Protein AF-A0A5E3XNL2-F1 (afdb_monomer)

Secondary structure (DSSP, 8-state):
----SEEE---SSS-------TT-B-TT--EEEES----TT--EE-TT--EEEESSSS--EE-TT--EEEEEE-S-HHHHTTTGGGHHHHHHT-TT--EEEEEEE-SS---TTSTTHHHHHHHHHHHHHHHHHHHHTTPPPEE-TT--EEEEEEE-TT-TT--HHHHHHHHHHHTEE-S-EEEEEEEEES-----HHHHHHHHHHHT-TTEEEEEEEEEETTEEEEEEEE-TTSPPEEEEEE-TT-HHHHHHHHHTTTTGGGTT--EEEEEE------------S--S---B-TT--EEEEES-HHHHHHHHHH-B-TT--EEEEEESS--HHHHHHHHHHHHT-SS-EEEEEEEEE-S---HHHHHHHHHHTTTTSSEEEEEEEEEPTT--S---EEEETT--S-------------------------------------------------------

Mean predicted aligned error: 15.34 Å

Foldseek 3Di:
DDQALEDADPDDDDDQPPPAQFLDEDANHAEYAHADADDPPTAREYANHQYYHYADPDHRYQHANHAYYHYAHEQPLLNCLLRLLCVQVSVLSHQQHAEYHYHYAHPDQQECPDPPSVVSLVSSLVSLVVLVVVVVVPDDARENANHAYYEQHHAREEHVVWCSSVSSVLSVLSNYDHQAHAEYYAEAEYDDDDPVSSLVSVVVPLQDPRYQWDWHWYDYPFKIKIWIRHGNVDAGEIEIEGDADDLPCSLVVVLSCLDPSQQRGAEYEYHYPHDPDPPPDDPDDDDQDGGERARHQEYEYQEFLLSVLVCLSNYHYPNHQEYEYAYQEHDLVSLLSNLVSLLVDPAAHQEYEYHHEYQDPDPVVVVVSCVVSVVQNRYQKYWYQYDHPPDPDGDTDIDGVPDDDDPPPVDPDDDDDDDDDDDDDDDDDDDDDDDDDDDDDDDDDDDDDDDDDDDDDDDD

pLDDT: mean 70.95, std 20.28, range [26.72, 96.75]

Sequence (460 aa):
MHRARLISSPDGLHRHGNFRLTGHLLPLLEELDIDVCNDDGNPLLAPSLWRLSIRTIPWNITAPHLRLLKVALNDRVECFNPYFAQIPKLLSAIPLLESFSFKLTAQYGLYEGEEGFSSAVHGARRSIQGVLTALDQGKPAVDMRHLKVMTIEANTRGSSQGQFAALLTTMLWRCLDASHLGDIRIVLSEQFHPLSELLDTMQKHVSSPRVDVLTITYQWPSLEFTLTNSNPDEASHCTFRLPSCDRTSFLDGIVYFSRDASRQLKTLRLVSLSTPGPDLGGQIGFRPRSGAYPSIESIEVYGPASLLTRVLWMYTFPQLQTIALHAPQHDHHELAGLAGELRGRPAKLKQFTLRGHTAYIDETKFAREIWALRLVDPAEVVIDEREGPETGSSHSRVFKAGGSHVSSTTRTQKPGAAGRAAAPVSAAARRRTDSIVGEVSARGARRSTESSTNGRSTWR

Structure (mmCIF, N/CA/C/O backbone):
data_AF-A0A5E3XNL2-F1
#
_entry.id   AF-A0A5E3XNL2-F1
#
loop_
_atom_site.group_PDB
_atom_site.id
_atom_site.type_symbol
_atom_site.label_atom_id
_atom_site.label_alt_id
_atom_site.label_comp_id
_atom_site.label_asym_id
_atom_site.label_entity_id
_atom_site.label_seq_id
_atom_site.pdbx_PDB_ins_code
_atom_site.Cartn_x
_atom_site.Cartn_y
_atom_site.Cartn_z
_atom_site.occupancy
_atom_site.B_iso_or_equiv
_atom_site.auth_seq_id
_atom_site.auth_comp_id
_atom_site.auth_asym_id
_atom_site.auth_atom_id
_atom_site.pdbx_PDB_model_num
ATOM 1 N N . MET A 1 1 ? 9.129 -13.815 -43.971 1.00 42.31 1 MET A N 1
ATOM 2 C CA . MET A 1 1 ? 8.235 -12.916 -43.201 1.00 42.31 1 MET A CA 1
ATOM 3 C C . MET A 1 1 ? 7.704 -13.667 -41.991 1.00 42.31 1 MET A C 1
ATOM 5 O O . MET A 1 1 ? 6.962 -14.624 -42.180 1.00 42.31 1 MET A O 1
ATOM 9 N N . HIS A 1 2 ? 8.075 -13.270 -40.773 1.00 42.50 2 HIS A N 1
ATOM 10 C CA . HIS A 1 2 ? 7.515 -13.871 -39.559 1.00 42.50 2 HIS A CA 1
ATOM 11 C C . HIS A 1 2 ? 6.141 -13.254 -39.262 1.00 42.50 2 HIS A C 1
ATOM 13 O O . HIS A 1 2 ? 6.031 -12.050 -39.061 1.00 42.50 2 HIS A O 1
ATOM 19 N N . ARG A 1 3 ? 5.089 -14.083 -39.256 1.00 53.78 3 ARG A N 1
ATOM 20 C CA . ARG A 1 3 ? 3.692 -13.696 -38.958 1.00 53.78 3 ARG A CA 1
ATOM 21 C C . ARG A 1 3 ? 3.357 -13.783 -37.455 1.00 53.78 3 ARG A C 1
ATOM 23 O O . ARG A 1 3 ? 2.217 -14.058 -37.094 1.00 53.78 3 ARG A O 1
ATOM 30 N N . ALA A 1 4 ? 4.349 -13.637 -36.581 1.00 62.81 4 ALA A N 1
ATOM 31 C CA . ALA A 1 4 ? 4.157 -13.798 -35.143 1.00 62.81 4 ALA A CA 1
ATOM 32 C C . ALA A 1 4 ? 3.440 -12.569 -34.560 1.00 62.81 4 ALA A C 1
ATOM 34 O O . ALA A 1 4 ? 4.049 -11.512 -34.422 1.00 62.81 4 ALA A O 1
ATOM 35 N N . ARG A 1 5 ? 2.149 -12.720 -34.232 1.00 73.50 5 ARG A N 1
ATOM 36 C CA . ARG A 1 5 ? 1.383 -11.731 -33.447 1.00 73.50 5 ARG A CA 1
ATOM 37 C C . ARG A 1 5 ? 1.745 -11.760 -31.965 1.00 73.50 5 ARG A C 1
ATOM 39 O O . ARG A 1 5 ? 1.728 -10.726 -31.313 1.00 73.50 5 ARG A O 1
ATOM 46 N N . LEU A 1 6 ? 2.108 -12.940 -31.474 1.00 81.81 6 LEU A N 1
ATOM 47 C CA . LEU A 1 6 ? 2.608 -13.189 -30.131 1.00 81.81 6 LEU A CA 1
ATOM 48 C C . LEU A 1 6 ? 4.018 -13.772 -30.240 1.00 81.81 6 LEU A C 1
ATOM 50 O O . LEU A 1 6 ? 4.234 -14.733 -30.984 1.00 81.81 6 LEU A O 1
ATOM 54 N N . ILE A 1 7 ? 4.956 -13.218 -29.477 1.00 77.19 7 ILE A N 1
ATOM 55 C CA . ILE A 1 7 ? 6.240 -13.850 -29.166 1.00 77.19 7 ILE A CA 1
ATOM 56 C C . ILE A 1 7 ? 6.340 -13.915 -27.644 1.00 77.19 7 ILE A C 1
ATOM 58 O O . ILE A 1 7 ? 6.320 -12.879 -26.986 1.00 77.19 7 ILE A O 1
ATOM 62 N N . SER A 1 8 ? 6.454 -15.118 -27.088 1.00 74.50 8 SER A N 1
ATOM 63 C CA . SER A 1 8 ? 6.615 -15.337 -25.651 1.00 74.50 8 SER A CA 1
ATOM 64 C C . SER A 1 8 ? 7.796 -16.260 -25.367 1.00 74.50 8 SER A C 1
ATOM 66 O O . SER A 1 8 ? 7.967 -17.296 -26.013 1.00 74.50 8 SER A O 1
ATOM 68 N N . SER A 1 9 ? 8.612 -15.892 -24.379 1.00 62.25 9 SER A N 1
ATOM 69 C CA . SER A 1 9 ? 9.609 -16.792 -23.798 1.00 62.25 9 SER A CA 1
ATOM 70 C C . SER A 1 9 ? 8.895 -17.882 -22.977 1.00 62.25 9 SER A C 1
ATOM 72 O O . SER A 1 9 ? 8.154 -17.535 -22.053 1.00 62.25 9 SER A O 1
ATOM 74 N N . PRO A 1 10 ? 9.050 -19.183 -23.292 1.00 50.28 10 PRO A N 1
ATOM 75 C CA . PRO A 1 10 ? 8.371 -20.247 -22.559 1.00 50.28 10 PRO A CA 1
ATOM 76 C C . PRO A 1 10 ? 8.947 -20.409 -21.144 1.00 50.28 10 PRO A C 1
ATOM 78 O O . PRO A 1 10 ? 10.151 -20.578 -20.972 1.00 50.28 10 PRO A O 1
ATOM 81 N N . ASP A 1 11 ? 8.053 -20.362 -20.155 1.00 47.06 11 ASP A N 1
ATOM 82 C CA . ASP A 1 11 ? 8.224 -20.635 -18.722 1.00 47.06 11 ASP A CA 1
ATOM 83 C C . ASP A 1 11 ? 9.646 -20.625 -18.130 1.00 47.06 11 ASP A C 1
ATOM 85 O O . ASP A 1 11 ? 10.314 -21.647 -17.980 1.00 47.06 11 ASP A O 1
ATOM 89 N N . GLY A 1 12 ? 9.997 -19.469 -17.567 1.00 46.94 12 GLY A N 1
ATOM 90 C CA . GLY A 1 12 ? 10.107 -19.354 -16.105 1.00 46.94 12 GLY A CA 1
ATOM 91 C C . GLY A 1 12 ? 11.386 -19.859 -15.429 1.00 46.94 12 GLY A C 1
ATOM 92 O O . GLY A 1 12 ? 11.888 -19.158 -14.554 1.00 46.94 12 GLY A O 1
ATOM 93 N N . LEU A 1 13 ? 11.923 -21.024 -15.804 1.00 43.25 13 LEU A N 1
ATOM 94 C CA . LEU A 1 13 ? 13.151 -21.596 -15.244 1.00 43.25 13 LEU A CA 1
ATOM 95 C C . LEU A 1 13 ? 13.945 -22.411 -16.293 1.00 43.25 13 LEU A C 1
ATOM 97 O O . LEU A 1 13 ? 13.464 -23.383 -16.865 1.00 43.25 13 LEU A O 1
ATOM 101 N N . HIS A 1 14 ? 15.227 -22.061 -16.448 1.00 39.94 14 HIS A N 1
ATOM 102 C CA . HIS A 1 14 ? 16.307 -22.864 -17.058 1.00 39.94 14 HIS A CA 1
ATOM 103 C C . HIS A 1 14 ? 16.423 -23.015 -18.591 1.00 39.94 14 HIS A C 1
ATOM 105 O O . HIS A 1 14 ? 17.324 -23.735 -19.028 1.00 39.94 14 HIS A O 1
ATOM 111 N N . ARG A 1 15 ? 15.654 -22.315 -19.439 1.00 40.44 15 ARG A N 1
ATOM 112 C CA . ARG A 1 15 ? 15.972 -22.230 -20.888 1.00 40.44 15 ARG A CA 1
ATOM 113 C C . ARG A 1 15 ? 15.892 -20.807 -21.441 1.00 40.44 15 ARG A C 1
ATOM 115 O O . ARG A 1 15 ? 14.877 -20.396 -21.986 1.00 40.44 15 ARG A O 1
ATOM 122 N N . HIS A 1 16 ? 17.012 -20.086 -21.357 1.00 43.88 16 HIS A N 1
ATOM 123 C CA . HIS A 1 16 ? 17.188 -18.771 -21.981 1.00 43.88 16 HIS A CA 1
ATOM 124 C C . HIS A 1 16 ? 17.177 -18.871 -23.513 1.00 43.88 16 HIS A C 1
ATOM 126 O O . HIS A 1 16 ? 18.214 -19.040 -24.160 1.00 43.88 16 HIS A O 1
ATOM 132 N N . GLY A 1 17 ? 15.988 -18.756 -24.103 1.00 46.28 17 GLY A N 1
ATOM 133 C CA . GLY A 1 17 ? 15.828 -18.498 -25.528 1.00 46.28 17 GLY A CA 1
ATOM 134 C C . GLY A 1 17 ? 16.269 -17.072 -25.846 1.00 46.28 17 GLY A C 1
ATOM 135 O O . GLY A 1 17 ? 15.460 -16.151 -25.787 1.00 46.28 17 GLY A O 1
ATOM 136 N N . ASN A 1 18 ? 17.546 -16.885 -26.194 1.00 53.12 18 ASN A N 1
ATOM 137 C CA . ASN A 1 18 ? 18.093 -15.598 -26.638 1.00 53.12 18 ASN A CA 1
ATOM 138 C C . ASN A 1 18 ? 17.557 -15.217 -28.033 1.00 53.12 18 ASN A C 1
ATOM 140 O O . ASN A 1 18 ? 18.288 -15.231 -29.025 1.00 53.12 18 ASN A O 1
ATOM 144 N N . PHE A 1 19 ? 16.272 -14.868 -28.115 1.00 62.97 19 PHE A N 1
ATOM 145 C CA . PHE A 1 19 ? 15.659 -14.292 -29.306 1.00 62.97 19 PHE A CA 1
ATOM 146 C C . PHE A 1 19 ? 16.218 -12.884 -29.538 1.00 62.97 19 PHE A C 1
ATOM 148 O O . PHE A 1 19 ? 15.741 -11.905 -28.969 1.00 62.97 19 PHE A O 1
ATOM 155 N N . ARG A 1 20 ? 17.241 -12.768 -30.390 1.00 71.69 20 ARG A N 1
ATOM 156 C CA . ARG A 1 20 ? 17.723 -11.467 -30.870 1.00 71.69 20 ARG A CA 1
ATOM 157 C C . ARG A 1 20 ? 16.687 -10.875 -31.827 1.00 71.69 20 ARG A C 1
ATOM 159 O O . ARG A 1 20 ? 16.649 -11.237 -32.995 1.00 71.69 20 ARG A O 1
ATOM 166 N N . LEU A 1 21 ? 15.828 -10.002 -31.301 1.00 79.50 21 LEU A N 1
ATOM 167 C CA . LEU A 1 21 ? 14.826 -9.248 -32.071 1.00 79.50 21 LEU A CA 1
ATOM 168 C C . LEU A 1 21 ? 15.289 -7.822 -32.428 1.00 79.50 21 LEU A C 1
ATOM 170 O O . LEU A 1 21 ? 14.556 -7.080 -33.078 1.00 79.50 21 LEU A O 1
ATOM 174 N N . THR A 1 22 ? 16.489 -7.426 -32.006 1.00 79.44 22 THR A N 1
ATOM 175 C CA . THR A 1 22 ? 17.048 -6.092 -32.244 1.00 79.44 22 THR A CA 1
ATOM 176 C C . THR A 1 22 ? 17.330 -5.866 -33.731 1.00 79.44 22 THR A C 1
ATOM 178 O O . THR A 1 22 ? 17.664 -6.796 -34.464 1.00 79.44 22 THR A O 1
ATOM 181 N N . GLY A 1 23 ? 17.100 -4.641 -34.207 1.00 83.44 23 GLY A N 1
ATOM 182 C CA . GLY A 1 23 ? 17.206 -4.270 -35.624 1.00 83.44 23 GLY A CA 1
ATOM 183 C C . GLY A 1 23 ? 16.108 -4.827 -36.544 1.00 83.44 23 GLY A C 1
ATOM 184 O O . GLY A 1 23 ? 16.107 -4.525 -37.737 1.00 83.44 23 GLY A O 1
ATOM 185 N N . HIS A 1 24 ? 15.157 -5.620 -36.036 1.00 86.25 24 HIS A N 1
ATOM 186 C CA . HIS A 1 24 ? 14.048 -6.136 -36.839 1.00 86.25 24 HIS A CA 1
ATOM 187 C C . HIS A 1 24 ? 12.834 -5.193 -36.850 1.00 86.25 24 HIS A C 1
ATOM 189 O O . HIS A 1 24 ? 12.508 -4.539 -35.861 1.00 86.25 24 HIS A O 1
ATOM 195 N N . LEU A 1 25 ? 12.113 -5.185 -37.977 1.00 90.06 25 LEU A N 1
ATOM 196 C CA . LEU A 1 25 ? 10.776 -4.603 -38.106 1.00 90.06 25 LEU A CA 1
ATOM 197 C C . LEU A 1 25 ? 9.734 -5.725 -38.016 1.00 90.06 25 LEU A C 1
ATOM 199 O O . LEU A 1 25 ? 9.670 -6.588 -38.895 1.00 90.06 25 LEU A O 1
ATOM 203 N N . LEU A 1 26 ? 8.913 -5.705 -36.967 1.00 90.94 26 LEU A N 1
ATOM 204 C CA . LEU A 1 26 ? 7.848 -6.676 -36.706 1.00 90.94 26 LEU A CA 1
ATOM 205 C C . LEU A 1 26 ? 6.482 -5.957 -36.716 1.00 90.94 26 LEU A C 1
ATOM 207 O O . LEU A 1 26 ? 5.917 -5.665 -35.663 1.00 90.94 26 LEU A O 1
ATOM 211 N N . PRO A 1 27 ? 5.929 -5.644 -37.906 1.00 88.25 27 PRO A N 1
ATOM 212 C CA . PRO A 1 27 ? 4.799 -4.724 -38.046 1.00 88.25 27 PRO A CA 1
ATOM 213 C C . PRO A 1 27 ? 3.447 -5.325 -37.651 1.00 88.25 27 PRO A C 1
ATOM 215 O O . PRO A 1 27 ? 2.464 -4.603 -37.618 1.00 88.25 27 PRO A O 1
ATOM 218 N N . LEU A 1 28 ? 3.390 -6.633 -37.387 1.00 91.69 28 LEU A N 1
ATOM 219 C CA . LEU A 1 28 ? 2.190 -7.362 -36.960 1.00 91.69 28 LEU A CA 1
ATOM 220 C C . LEU A 1 28 ? 2.346 -7.963 -35.555 1.00 91.69 28 LEU A C 1
ATOM 222 O O . LEU A 1 28 ? 1.523 -8.783 -35.159 1.00 91.69 28 LEU A O 1
ATOM 226 N N . LEU A 1 29 ? 3.420 -7.624 -34.835 1.00 92.94 29 LEU A N 1
ATOM 227 C CA . LEU A 1 29 ? 3.620 -8.071 -33.461 1.00 92.94 29 LEU A CA 1
ATOM 228 C C . LEU A 1 29 ? 2.700 -7.257 -32.553 1.00 92.94 29 LEU A C 1
ATOM 230 O O . LEU A 1 29 ? 2.816 -6.037 -32.497 1.00 92.94 29 LEU A O 1
ATOM 234 N N . GLU A 1 30 ? 1.786 -7.942 -31.880 1.00 93.56 30 GLU A N 1
ATOM 235 C CA . GLU A 1 30 ? 0.752 -7.375 -31.013 1.00 93.56 30 GLU A CA 1
ATOM 236 C C . GLU A 1 30 ? 1.159 -7.528 -29.533 1.00 93.56 30 GLU A C 1
ATOM 238 O O . GLU A 1 30 ? 1.062 -6.573 -28.759 1.00 93.56 30 GLU A O 1
ATOM 243 N N . GLU A 1 31 ? 1.710 -8.693 -29.167 1.00 93.38 31 GLU A N 1
ATOM 244 C CA . GLU A 1 31 ? 2.169 -9.034 -27.814 1.00 93.38 31 GLU A CA 1
ATOM 245 C C . GLU A 1 31 ? 3.612 -9.582 -27.812 1.00 93.38 31 GLU A C 1
ATOM 247 O O . GLU A 1 31 ? 3.961 -10.462 -28.606 1.00 93.38 31 GLU A O 1
ATOM 252 N N . LEU A 1 32 ? 4.446 -9.102 -26.881 1.00 91.25 32 LEU A N 1
ATOM 253 C CA . LEU A 1 32 ? 5.834 -9.546 -26.691 1.00 91.25 32 LEU A CA 1
ATOM 254 C C . LEU A 1 32 ? 6.136 -9.811 -25.208 1.00 91.25 32 LEU A C 1
ATOM 256 O O . LEU A 1 32 ? 5.959 -8.916 -24.386 1.00 91.25 32 LEU A O 1
ATOM 260 N N . ASP A 1 33 ? 6.643 -11.000 -24.875 1.00 89.88 33 ASP A N 1
ATOM 261 C CA . ASP A 1 33 ? 7.266 -11.324 -23.581 1.00 89.88 33 ASP A CA 1
ATOM 262 C C . ASP A 1 33 ? 8.696 -11.838 -23.807 1.00 89.88 33 ASP A C 1
ATOM 264 O O . ASP A 1 33 ? 8.894 -12.903 -24.401 1.00 89.88 33 ASP A O 1
ATOM 268 N N . ILE A 1 34 ? 9.692 -11.057 -23.381 1.00 86.50 34 ILE A N 1
ATOM 269 C CA . ILE A 1 34 ? 11.110 -11.266 -23.706 1.00 86.50 34 ILE A CA 1
ATOM 270 C C . ILE A 1 34 ? 12.031 -10.950 -22.522 1.00 86.50 34 ILE A C 1
ATOM 272 O O . ILE A 1 34 ? 11.818 -9.999 -21.775 1.00 86.50 34 ILE A O 1
ATOM 276 N N . ASP A 1 35 ? 13.113 -11.712 -22.363 1.00 80.12 35 ASP A N 1
ATOM 277 C CA . ASP A 1 35 ? 14.066 -11.461 -21.277 1.00 80.12 35 ASP A CA 1
ATOM 278 C C . ASP A 1 35 ? 14.893 -10.183 -21.527 1.00 80.12 35 ASP A C 1
ATOM 280 O O . ASP A 1 35 ? 15.026 -9.340 -20.638 1.00 80.12 35 ASP A O 1
ATOM 284 N N . VAL A 1 36 ? 15.438 -10.024 -22.742 1.00 78.31 36 VAL A N 1
ATOM 285 C CA . VAL A 1 36 ? 16.424 -8.985 -23.085 1.00 78.31 36 VAL A CA 1
ATOM 286 C C . VAL A 1 36 ? 16.174 -8.394 -24.478 1.00 78.31 36 VAL A C 1
ATOM 288 O O . VAL A 1 36 ? 16.011 -9.131 -25.445 1.00 78.31 36 VAL A O 1
ATOM 291 N N . CYS A 1 37 ? 16.208 -7.061 -24.592 1.00 78.38 37 CYS A N 1
ATOM 292 C CA . CYS A 1 37 ? 16.197 -6.334 -25.868 1.00 78.38 37 CYS A CA 1
ATOM 293 C C . CYS A 1 37 ? 16.947 -4.992 -25.723 1.00 78.38 37 CYS A C 1
ATOM 295 O O . CYS A 1 37 ? 16.322 -3.937 -25.629 1.00 78.38 37 CYS A O 1
ATOM 297 N N . ASN A 1 38 ? 18.280 -5.036 -25.625 1.00 73.12 38 ASN A N 1
ATOM 298 C CA . ASN A 1 38 ? 19.134 -3.906 -25.216 1.00 73.12 38 ASN A CA 1
ATOM 299 C C . ASN A 1 38 ? 20.368 -3.678 -26.121 1.00 73.12 38 ASN A C 1
ATOM 301 O O . ASN A 1 38 ? 21.412 -3.260 -25.636 1.00 73.12 38 ASN A O 1
ATOM 305 N N . ASP A 1 39 ? 20.265 -3.980 -27.416 1.00 76.75 39 ASP A N 1
ATOM 306 C CA . ASP A 1 39 ? 21.352 -3.760 -28.383 1.00 76.75 39 ASP A CA 1
ATOM 307 C C . ASP A 1 39 ? 21.421 -2.277 -28.784 1.00 76.75 39 ASP A C 1
ATOM 309 O O . ASP A 1 39 ? 20.440 -1.714 -29.291 1.00 76.75 39 ASP A O 1
ATOM 313 N N . ASP A 1 40 ? 22.556 -1.630 -28.526 1.00 67.88 40 ASP A N 1
ATOM 314 C CA . ASP A 1 40 ? 22.739 -0.198 -28.756 1.00 67.88 40 ASP A CA 1
ATOM 315 C C . ASP A 1 40 ? 22.782 0.117 -30.260 1.00 67.88 40 ASP A C 1
ATOM 317 O O . ASP A 1 40 ? 23.573 -0.431 -31.024 1.00 67.88 40 ASP A O 1
ATOM 321 N N . GLY A 1 41 ? 21.909 1.029 -30.698 1.00 74.88 41 GLY A N 1
ATOM 322 C CA . GLY A 1 41 ? 21.806 1.470 -32.096 1.00 74.88 41 GLY A CA 1
ATOM 323 C C . GLY A 1 41 ? 20.825 0.684 -32.978 1.00 74.88 41 GLY A C 1
ATOM 324 O O . GLY A 1 41 ? 20.412 1.214 -34.005 1.00 74.88 41 GLY A O 1
ATOM 325 N N . ASN A 1 42 ? 20.373 -0.508 -32.565 1.00 84.94 42 ASN A N 1
ATOM 326 C CA . ASN A 1 42 ? 19.471 -1.366 -33.351 1.00 84.94 42 ASN A CA 1
ATOM 327 C C . ASN A 1 42 ? 18.111 -1.600 -32.649 1.00 84.94 42 ASN A C 1
ATOM 329 O O . ASN A 1 42 ? 17.857 -2.700 -32.147 1.00 84.94 42 ASN A O 1
ATOM 333 N N . PRO A 1 43 ? 17.203 -0.604 -32.599 1.00 87.25 43 PRO A N 1
ATOM 334 C CA . PRO A 1 43 ? 15.893 -0.773 -31.970 1.00 87.25 43 PRO A CA 1
ATOM 335 C C . PRO A 1 43 ? 15.062 -1.871 -32.645 1.00 87.25 43 PRO A C 1
ATOM 337 O O . PRO A 1 43 ? 15.059 -2.006 -33.869 1.00 87.25 43 PRO A O 1
ATOM 340 N N . LEU A 1 44 ? 14.292 -2.616 -31.850 1.00 89.62 44 LEU A N 1
ATOM 341 C CA . LEU A 1 44 ? 13.160 -3.388 -32.367 1.00 89.62 44 LEU A CA 1
ATOM 342 C C . LEU A 1 44 ? 12.038 -2.412 -32.748 1.00 89.62 44 LEU A C 1
ATOM 344 O O . LEU A 1 44 ? 11.528 -1.687 -31.892 1.00 89.62 44 LEU A O 1
ATOM 348 N N . LEU A 1 45 ? 11.623 -2.415 -34.014 1.00 92.06 45 LEU A N 1
ATOM 349 C CA . LEU A 1 45 ? 10.502 -1.612 -34.501 1.00 92.06 45 LEU A CA 1
ATOM 350 C C . LEU A 1 45 ? 9.229 -2.468 -34.515 1.00 92.06 45 LEU A C 1
ATOM 352 O O . LEU A 1 45 ? 9.084 -3.362 -35.351 1.00 92.06 45 LEU A O 1
ATOM 356 N N . ALA A 1 46 ? 8.296 -2.201 -33.601 1.00 93.19 46 ALA A N 1
ATOM 357 C CA . ALA A 1 46 ? 7.069 -2.982 -33.439 1.00 93.19 46 ALA A CA 1
ATOM 358 C C . ALA A 1 46 ? 5.836 -2.054 -33.356 1.00 93.19 46 ALA A C 1
ATOM 360 O O . ALA A 1 46 ? 5.299 -1.828 -32.271 1.00 93.19 46 ALA A O 1
ATOM 361 N N . PRO A 1 47 ? 5.384 -1.468 -34.486 1.00 92.38 47 PRO A N 1
ATOM 362 C CA . PRO A 1 47 ? 4.338 -0.441 -34.494 1.00 92.38 47 PRO A CA 1
ATOM 363 C C . PRO A 1 47 ? 2.995 -0.904 -33.912 1.00 92.38 47 PRO A C 1
ATOM 365 O O . PRO A 1 47 ? 2.347 -0.124 -33.221 1.00 92.38 47 PRO A O 1
ATOM 368 N N . SER A 1 48 ? 2.596 -2.158 -34.140 1.00 93.50 48 SER A N 1
ATOM 369 C CA . SER A 1 48 ? 1.340 -2.733 -33.627 1.00 93.50 48 SER A CA 1
ATOM 370 C C . SER A 1 48 ? 1.427 -3.297 -32.204 1.00 93.50 48 SER A C 1
ATOM 372 O O . SER A 1 48 ? 0.430 -3.824 -31.709 1.00 93.50 48 SER A O 1
ATOM 374 N N . LEU A 1 49 ? 2.585 -3.194 -31.540 1.00 95.12 49 LEU A N 1
ATOM 375 C CA . LEU A 1 49 ? 2.788 -3.772 -30.215 1.00 95.12 49 LEU A CA 1
ATOM 376 C C . LEU A 1 49 ? 1.980 -2.988 -29.182 1.00 95.12 49 LEU A C 1
ATOM 378 O O . LEU A 1 49 ? 2.307 -1.842 -28.879 1.00 95.12 49 LEU A O 1
ATOM 382 N N . TRP A 1 50 ? 0.947 -3.619 -28.626 1.00 95.50 50 TRP A N 1
ATOM 383 C CA . TRP A 1 50 ? 0.075 -3.021 -27.612 1.00 95.50 50 TRP A CA 1
ATOM 384 C C . TRP A 1 50 ? 0.376 -3.537 -26.199 1.00 95.50 50 TRP A C 1
ATOM 386 O O . TRP A 1 50 ? 0.014 -2.873 -25.222 1.00 95.50 50 TRP A O 1
ATOM 396 N N . ARG A 1 51 ? 1.090 -4.667 -26.077 1.00 95.88 51 ARG A N 1
ATOM 397 C CA . ARG A 1 51 ? 1.521 -5.257 -24.803 1.00 95.88 51 ARG A CA 1
ATOM 398 C C . ARG A 1 51 ? 2.979 -5.721 -24.836 1.00 95.88 51 ARG A C 1
ATOM 400 O O . ARG A 1 51 ? 3.362 -6.521 -25.685 1.00 95.88 51 ARG A O 1
ATOM 407 N N . LEU A 1 52 ? 3.754 -5.289 -23.843 1.00 94.44 52 LEU A N 1
ATOM 408 C CA . LEU A 1 52 ? 5.148 -5.673 -23.628 1.00 94.44 52 LEU A CA 1
ATOM 409 C C . LEU A 1 52 ? 5.350 -6.199 -22.202 1.00 94.44 52 LEU A C 1
ATOM 411 O O . LEU A 1 52 ? 4.977 -5.547 -21.229 1.00 94.44 52 LEU A O 1
ATOM 415 N N . SER A 1 53 ? 5.996 -7.353 -22.085 1.00 93.06 53 SER A N 1
ATOM 416 C CA . SER A 1 53 ? 6.598 -7.883 -20.866 1.00 93.06 53 SER A CA 1
ATOM 417 C C . SER A 1 53 ? 8.104 -8.020 -21.098 1.00 93.06 53 SER A C 1
ATOM 419 O O . SER A 1 53 ? 8.531 -8.583 -22.107 1.00 93.06 53 SER A O 1
ATOM 421 N N . ILE A 1 54 ? 8.917 -7.438 -20.214 1.00 90.19 54 ILE A N 1
ATOM 422 C CA . ILE A 1 54 ? 10.376 -7.402 -20.362 1.00 90.19 54 ILE A CA 1
ATOM 423 C C . ILE A 1 54 ? 11.104 -7.589 -19.029 1.00 90.19 54 ILE A C 1
ATOM 425 O O . ILE A 1 54 ? 10.641 -7.112 -17.993 1.00 90.19 54 ILE A O 1
ATOM 429 N N . ARG A 1 55 ? 12.251 -8.283 -19.035 1.00 86.69 55 ARG A N 1
ATOM 430 C CA . ARG A 1 55 ? 13.022 -8.610 -17.813 1.00 86.69 55 ARG A CA 1
ATOM 431 C C . ARG A 1 55 ? 14.353 -7.873 -17.671 1.00 86.69 55 ARG A C 1
ATOM 433 O O . ARG A 1 55 ? 15.174 -8.232 -16.828 1.00 86.69 55 ARG A O 1
ATOM 440 N N . THR A 1 56 ? 14.561 -6.830 -18.470 1.00 83.12 56 THR A N 1
ATOM 441 C CA . THR A 1 56 ? 15.771 -6.005 -18.446 1.00 83.12 56 THR A CA 1
ATOM 442 C C . THR A 1 56 ? 15.451 -4.515 -18.506 1.00 83.12 56 THR A C 1
ATOM 444 O O . THR A 1 56 ? 14.411 -4.111 -19.029 1.00 83.12 56 THR A O 1
ATOM 447 N N . ILE A 1 57 ? 16.387 -3.706 -18.014 1.00 82.88 57 ILE A N 1
ATOM 448 C CA . ILE A 1 57 ? 16.490 -2.275 -18.300 1.00 82.88 57 ILE A CA 1
ATOM 449 C C . ILE A 1 57 ? 17.937 -1.954 -18.716 1.00 82.88 57 ILE A C 1
ATOM 451 O O . ILE A 1 57 ? 18.856 -2.527 -18.130 1.00 82.88 57 ILE A O 1
ATOM 455 N N . PR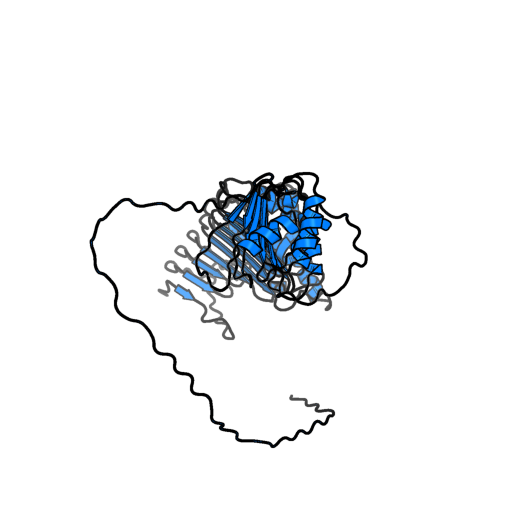O A 1 58 ? 18.154 -1.072 -19.712 1.00 81.62 58 PRO A N 1
ATOM 456 C CA . PRO A 1 58 ? 17.146 -0.376 -20.505 1.00 81.62 58 PRO A CA 1
ATOM 457 C C . PRO A 1 58 ? 16.596 -1.301 -21.606 1.00 81.62 58 PRO A C 1
ATOM 459 O O . PRO A 1 58 ? 17.132 -2.383 -21.849 1.00 81.62 58 PRO A O 1
ATOM 462 N N . TRP A 1 59 ? 15.530 -0.880 -22.287 1.00 86.25 59 TRP A N 1
ATOM 463 C CA . TRP A 1 59 ? 15.008 -1.579 -23.464 1.00 86.25 59 TRP A CA 1
ATOM 464 C C . TRP A 1 59 ? 15.050 -0.678 -24.698 1.00 86.25 59 TRP A C 1
ATOM 466 O O . TRP A 1 59 ? 14.694 0.497 -24.635 1.00 86.25 59 TRP A O 1
ATOM 476 N N . ASN A 1 60 ? 15.465 -1.244 -25.830 1.00 86.94 60 ASN A N 1
ATOM 477 C CA . ASN A 1 60 ? 15.555 -0.559 -27.115 1.00 86.94 60 ASN A CA 1
ATOM 478 C C . ASN A 1 60 ? 14.437 -1.054 -28.052 1.00 86.94 60 ASN A C 1
ATOM 480 O O . ASN A 1 60 ? 14.663 -1.834 -28.979 1.00 86.94 60 ASN A O 1
ATOM 484 N N . ILE A 1 61 ? 13.198 -0.659 -27.741 1.00 89.06 61 ILE A N 1
ATOM 485 C CA . ILE A 1 61 ? 11.978 -1.052 -28.464 1.00 89.06 61 ILE A CA 1
ATOM 486 C C . ILE A 1 61 ? 11.183 0.209 -28.808 1.00 89.06 61 ILE A C 1
ATOM 488 O O . ILE A 1 61 ? 10.852 0.999 -27.926 1.00 89.06 61 ILE A O 1
ATOM 492 N N . THR A 1 62 ? 10.837 0.384 -30.083 1.00 91.00 62 THR A N 1
ATOM 493 C CA . THR A 1 62 ? 9.942 1.445 -30.562 1.00 91.00 62 THR A CA 1
ATOM 494 C C . THR A 1 62 ? 8.547 0.869 -30.795 1.00 91.00 62 THR A C 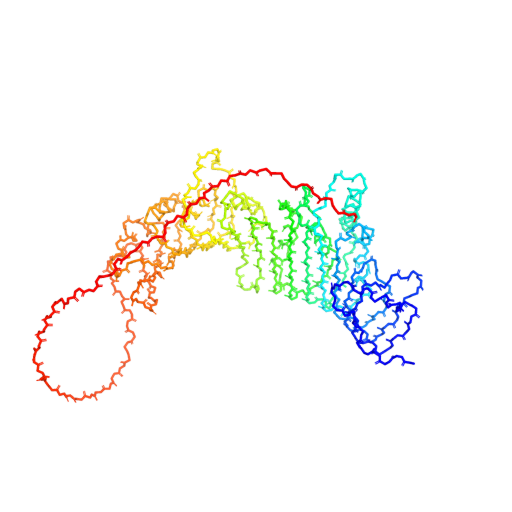1
ATOM 496 O O . THR A 1 62 ? 8.309 0.166 -31.780 1.00 91.00 62 THR A O 1
ATOM 499 N N . ALA A 1 63 ? 7.626 1.181 -29.881 1.00 92.94 63 ALA A N 1
ATOM 500 C CA . ALA A 1 63 ? 6.251 0.681 -29.867 1.00 92.94 63 ALA A CA 1
ATOM 501 C C . ALA A 1 63 ? 5.247 1.829 -29.599 1.00 92.94 63 ALA A C 1
ATOM 503 O O . ALA A 1 63 ? 4.796 2.006 -28.468 1.00 92.94 63 ALA A O 1
ATOM 504 N N . PRO A 1 64 ? 4.900 2.647 -30.614 1.00 91.19 64 PRO A N 1
ATOM 505 C CA . PRO A 1 64 ? 4.062 3.844 -30.457 1.00 91.19 64 PRO A CA 1
ATOM 506 C C . PRO A 1 64 ? 2.619 3.568 -30.004 1.00 91.19 64 PRO A C 1
ATOM 508 O O . PRO A 1 64 ? 1.941 4.490 -29.557 1.00 91.19 64 PRO A O 1
ATOM 511 N N . HIS A 1 65 ? 2.134 2.328 -30.120 1.00 93.44 65 HIS A N 1
ATOM 512 C CA . HIS A 1 65 ? 0.789 1.918 -29.697 1.00 93.44 65 HIS A CA 1
ATOM 513 C C . HIS A 1 65 ? 0.781 1.049 -28.427 1.00 93.44 65 HIS A C 1
ATOM 515 O O . HIS A 1 65 ? -0.244 0.448 -28.101 1.00 93.44 65 HIS A O 1
ATOM 521 N N . LEU A 1 66 ? 1.899 1.008 -27.695 1.00 96.12 66 LEU A N 1
ATOM 522 C CA . LEU A 1 66 ? 2.041 0.241 -26.462 1.00 96.12 66 LEU A CA 1
ATOM 523 C C . LEU A 1 66 ? 1.158 0.817 -25.345 1.00 96.12 66 LEU A C 1
ATOM 525 O O . LEU A 1 66 ? 1.322 1.966 -24.941 1.00 96.12 66 LEU A O 1
ATOM 529 N N . ARG A 1 67 ? 0.237 -0.012 -24.840 1.00 95.88 67 ARG A N 1
ATOM 530 C CA . ARG A 1 67 ? -0.719 0.326 -23.771 1.00 95.88 67 ARG A CA 1
ATOM 531 C C . ARG A 1 67 ? -0.402 -0.371 -22.455 1.00 95.88 67 ARG A C 1
ATOM 533 O O . ARG A 1 67 ? -0.629 0.208 -21.399 1.00 95.88 67 ARG A O 1
ATOM 540 N N . LEU A 1 68 ? 0.109 -1.601 -22.501 1.00 96.75 68 LEU A N 1
ATOM 541 C CA . LEU A 1 68 ? 0.416 -2.397 -21.312 1.00 96.75 68 LEU A CA 1
ATOM 542 C C . LEU A 1 68 ? 1.917 -2.691 -21.245 1.00 96.75 68 LEU A C 1
ATOM 544 O O . LEU A 1 68 ? 2.437 -3.413 -22.095 1.00 96.75 68 LEU A O 1
ATOM 548 N N . LEU A 1 69 ? 2.599 -2.187 -20.218 1.00 95.81 69 LEU A N 1
ATOM 549 C CA . LEU A 1 69 ? 4.016 -2.454 -19.971 1.00 95.81 69 LEU A CA 1
ATOM 550 C C . LEU A 1 69 ? 4.200 -3.179 -18.639 1.00 95.81 69 LEU A C 1
ATOM 552 O O . LEU A 1 69 ? 3.830 -2.665 -17.584 1.00 95.81 69 LEU A O 1
ATOM 556 N N . LYS A 1 70 ? 4.852 -4.339 -18.686 1.00 94.88 70 LYS A N 1
ATOM 557 C CA . LYS A 1 70 ? 5.339 -5.069 -17.520 1.00 94.88 70 LYS A CA 1
ATOM 558 C C . LYS A 1 70 ? 6.862 -5.154 -17.559 1.00 94.88 70 LYS A C 1
ATOM 560 O O . LYS A 1 70 ? 7.427 -5.709 -18.494 1.00 94.88 70 LYS A O 1
ATOM 565 N N . VAL A 1 71 ? 7.519 -4.660 -16.518 1.00 92.12 71 VAL A N 1
ATOM 566 C CA . VAL A 1 71 ? 8.961 -4.800 -16.291 1.00 92.12 71 VAL A CA 1
ATOM 567 C C . VAL A 1 71 ? 9.146 -5.742 -15.106 1.00 92.12 71 VAL A C 1
ATOM 569 O O . VAL A 1 71 ? 8.647 -5.454 -14.023 1.00 92.12 71 VAL A O 1
ATOM 572 N N . ALA A 1 72 ? 9.810 -6.880 -15.295 1.00 89.25 72 ALA A N 1
ATOM 573 C CA . ALA A 1 72 ? 9.983 -7.911 -14.270 1.00 89.25 72 ALA A CA 1
ATOM 574 C C . ALA A 1 72 ? 11.468 -8.251 -14.084 1.00 89.25 72 ALA A C 1
ATOM 576 O O . ALA A 1 72 ? 12.001 -9.136 -14.748 1.00 89.25 72 ALA A O 1
ATOM 577 N N . LEU A 1 73 ? 12.129 -7.521 -13.186 1.00 84.94 73 LEU A N 1
ATOM 578 C CA . LEU A 1 73 ? 13.548 -7.662 -12.881 1.00 84.94 73 LEU A CA 1
ATOM 579 C C . LEU A 1 73 ? 13.782 -8.740 -11.811 1.00 84.94 73 LEU A C 1
ATOM 581 O O . LEU A 1 73 ? 13.110 -8.780 -10.775 1.00 84.94 73 LEU A O 1
ATOM 585 N N . ASN A 1 74 ? 14.777 -9.584 -12.070 1.00 76.69 74 ASN A N 1
ATOM 586 C CA . ASN A 1 74 ? 15.209 -10.671 -11.191 1.00 76.69 74 ASN A CA 1
ATOM 587 C C . ASN A 1 74 ? 16.443 -10.249 -10.362 1.00 76.69 74 ASN A C 1
ATOM 589 O O . ASN A 1 74 ? 16.931 -9.126 -10.486 1.00 76.69 74 ASN A O 1
ATOM 593 N N . ASP A 1 75 ? 17.005 -11.188 -9.595 1.00 66.38 75 ASP A N 1
ATOM 594 C CA . ASP A 1 75 ? 17.951 -10.971 -8.482 1.00 66.38 75 ASP A CA 1
ATOM 595 C C . ASP A 1 75 ? 19.287 -10.271 -8.809 1.00 66.38 75 ASP A C 1
ATOM 597 O O . ASP A 1 75 ? 20.087 -10.000 -7.917 1.00 66.38 75 ASP A O 1
ATOM 601 N N . ARG A 1 76 ? 19.542 -9.935 -10.076 1.00 66.88 76 ARG A N 1
ATOM 602 C CA . ARG A 1 76 ? 20.747 -9.238 -10.549 1.00 66.88 76 ARG A CA 1
ATOM 603 C C . ARG A 1 76 ? 20.570 -7.717 -10.554 1.00 66.88 76 ARG A C 1
ATOM 605 O O . ARG A 1 76 ? 20.829 -7.068 -11.565 1.00 66.88 76 ARG A O 1
ATOM 612 N N . VAL A 1 77 ? 20.148 -7.146 -9.420 1.00 61.97 77 VAL A N 1
ATOM 613 C CA . VAL A 1 77 ? 19.930 -5.689 -9.223 1.00 61.97 77 VAL A CA 1
ATOM 614 C C . VAL A 1 77 ? 21.114 -4.853 -9.728 1.00 61.97 77 VAL A C 1
ATOM 616 O O . VAL A 1 77 ? 20.947 -3.776 -10.295 1.00 61.97 77 VAL A O 1
ATOM 619 N N . GLU A 1 78 ? 22.318 -5.391 -9.572 1.00 60.66 78 GLU A N 1
ATOM 620 C CA . GLU A 1 78 ? 23.591 -4.780 -9.950 1.00 60.66 78 GLU A CA 1
ATOM 621 C C . GLU A 1 78 ? 23.722 -4.511 -11.448 1.00 60.66 78 GLU A C 1
ATOM 623 O O . GLU A 1 78 ? 24.187 -3.443 -11.843 1.00 60.66 78 GLU A O 1
ATOM 628 N N . CYS A 1 79 ? 23.236 -5.434 -12.285 1.00 62.94 79 CYS A N 1
ATOM 629 C CA . CYS A 1 79 ? 23.202 -5.271 -13.737 1.00 62.94 79 CYS A CA 1
ATOM 630 C C . CYS A 1 79 ? 22.263 -4.132 -14.172 1.00 62.94 79 CYS A C 1
ATOM 632 O O . CYS A 1 79 ? 22.367 -3.648 -15.295 1.00 62.94 79 CYS A O 1
ATOM 634 N N . PHE A 1 80 ? 21.357 -3.698 -13.289 1.00 66.25 80 PHE A N 1
ATOM 635 C CA . PHE A 1 80 ? 20.338 -2.682 -13.549 1.00 66.25 80 PHE A CA 1
ATOM 636 C C . PHE A 1 80 ? 20.666 -1.303 -12.941 1.00 66.25 80 PHE A C 1
ATOM 638 O O . PHE A 1 80 ? 19.992 -0.318 -13.242 1.00 66.25 80 PHE A O 1
ATOM 645 N N . ASN A 1 81 ? 21.726 -1.212 -12.128 1.00 62.50 81 ASN A N 1
ATOM 646 C CA . ASN A 1 81 ? 22.161 -0.034 -11.363 1.00 62.50 81 ASN A CA 1
ATOM 647 C C . ASN A 1 81 ? 22.100 1.320 -12.128 1.00 62.50 81 ASN A C 1
ATOM 649 O O . ASN A 1 81 ? 21.363 2.210 -11.682 1.00 62.50 81 ASN A O 1
ATOM 653 N N . PRO A 1 82 ? 22.784 1.511 -13.279 1.00 65.94 82 PRO A N 1
ATOM 654 C CA . PRO A 1 82 ? 22.751 2.788 -14.005 1.00 65.94 82 PRO A CA 1
ATOM 655 C C . PRO A 1 82 ? 21.436 3.024 -14.770 1.00 65.94 82 PRO A C 1
ATOM 657 O O . PRO A 1 82 ? 21.196 4.121 -15.276 1.00 65.94 82 PRO A O 1
ATOM 660 N N . TYR A 1 83 ? 20.585 2.002 -14.879 1.00 78.62 83 TYR A N 1
ATOM 661 C CA . TYR A 1 83 ? 19.404 2.000 -15.735 1.00 78.62 83 TYR A CA 1
ATOM 662 C C . TYR A 1 83 ? 18.107 2.312 -14.978 1.00 78.62 83 TYR A C 1
ATOM 664 O O . TYR A 1 83 ? 17.162 2.794 -15.600 1.00 78.62 83 TYR A O 1
ATOM 672 N N . PHE A 1 84 ? 18.061 2.158 -13.645 1.00 80.00 84 PHE A N 1
ATOM 673 C CA . PHE A 1 84 ? 16.919 2.613 -12.830 1.00 80.00 84 PHE A CA 1
ATOM 674 C C . PHE A 1 84 ? 16.607 4.101 -13.061 1.00 80.00 84 PHE A C 1
ATOM 676 O O . PHE A 1 84 ? 15.457 4.467 -13.301 1.00 80.00 84 PHE A O 1
ATOM 683 N N . ALA A 1 85 ? 17.642 4.945 -13.114 1.00 82.19 85 ALA A N 1
ATOM 684 C CA . ALA A 1 85 ? 17.512 6.373 -13.402 1.00 82.19 85 ALA A CA 1
ATOM 685 C C . ALA A 1 85 ? 16.989 6.688 -14.823 1.00 82.19 85 ALA A C 1
ATOM 687 O O . ALA A 1 85 ? 16.575 7.816 -15.099 1.00 82.19 85 ALA A O 1
ATOM 688 N N . GLN A 1 86 ? 16.991 5.707 -15.733 1.00 85.06 86 GLN A N 1
ATOM 689 C CA . GLN A 1 86 ? 16.473 5.849 -17.094 1.00 85.06 86 GLN A CA 1
ATOM 690 C C . GLN A 1 86 ? 14.987 5.487 -17.210 1.00 85.06 86 GLN A C 1
ATOM 692 O O . GLN A 1 86 ? 14.369 5.883 -18.197 1.00 85.06 86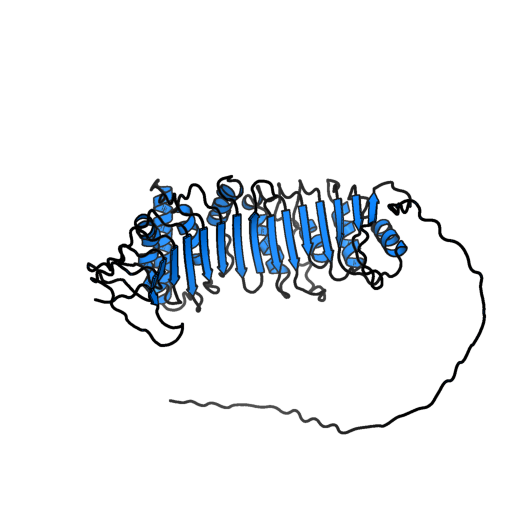 GLN A O 1
ATOM 697 N N . ILE A 1 87 ? 14.388 4.805 -16.223 1.00 88.12 87 ILE A N 1
ATOM 698 C CA . ILE A 1 87 ? 12.980 4.371 -16.281 1.00 88.12 87 ILE A CA 1
ATOM 699 C C . ILE A 1 87 ? 12.021 5.537 -16.595 1.00 88.12 87 ILE A C 1
ATOM 701 O O . ILE A 1 87 ? 11.221 5.375 -17.516 1.00 88.12 87 ILE A O 1
ATOM 705 N N . PRO A 1 88 ? 12.118 6.733 -15.971 1.00 87.69 88 PRO A N 1
ATOM 706 C CA . PRO A 1 88 ? 11.256 7.861 -16.337 1.00 87.69 88 PRO A CA 1
ATOM 707 C C . PRO A 1 88 ? 11.393 8.262 -17.816 1.00 87.69 88 PRO A C 1
ATOM 709 O O . PRO A 1 88 ? 10.399 8.501 -18.496 1.00 87.69 88 PRO A O 1
ATOM 712 N N . LYS A 1 89 ? 12.621 8.267 -18.355 1.00 87.44 89 LYS A N 1
ATOM 713 C CA . LYS A 1 89 ? 12.876 8.574 -19.771 1.00 87.44 89 LYS A CA 1
ATOM 714 C C . LYS A 1 89 ? 12.281 7.501 -20.694 1.00 87.44 89 LYS A C 1
ATOM 716 O O . LYS A 1 89 ? 11.686 7.846 -21.711 1.00 87.44 89 LYS A O 1
ATOM 721 N N . LEU A 1 90 ? 12.409 6.223 -20.335 1.00 88.69 90 LEU A N 1
ATOM 722 C CA . LEU A 1 90 ? 11.834 5.109 -21.096 1.00 88.69 90 LEU A CA 1
ATOM 723 C C . LEU A 1 90 ? 10.298 5.152 -21.095 1.00 88.69 90 LEU A C 1
ATOM 725 O O . LEU A 1 90 ? 9.689 4.928 -22.136 1.00 88.69 90 LEU A O 1
ATOM 729 N N . LEU A 1 91 ? 9.675 5.505 -19.966 1.00 89.12 91 LEU A N 1
ATOM 730 C CA . LEU A 1 91 ? 8.223 5.687 -19.869 1.00 89.12 91 LEU A CA 1
ATOM 731 C C . LEU A 1 91 ? 7.742 6.899 -20.680 1.00 89.12 91 LEU A C 1
ATOM 733 O O . LEU A 1 91 ? 6.737 6.794 -21.374 1.00 89.12 91 LEU A O 1
ATOM 737 N N . SER A 1 92 ? 8.500 8.004 -20.704 1.00 87.25 92 SER A N 1
ATOM 738 C CA . SER A 1 92 ? 8.151 9.188 -21.511 1.00 87.25 92 SER A CA 1
ATOM 739 C C . SER A 1 92 ? 8.123 8.937 -23.028 1.00 87.25 92 SER A C 1
ATOM 741 O O . SER A 1 92 ? 7.513 9.704 -23.768 1.00 87.25 92 SER A O 1
ATOM 743 N N . ALA A 1 93 ? 8.748 7.852 -23.501 1.00 88.06 93 ALA A N 1
ATOM 744 C CA . ALA A 1 93 ? 8.680 7.417 -24.896 1.00 88.06 93 ALA A CA 1
ATOM 745 C C . ALA A 1 93 ? 7.400 6.619 -25.233 1.00 88.06 93 ALA A C 1
ATOM 747 O O . ALA A 1 93 ? 7.214 6.233 -26.388 1.00 88.06 93 ALA A O 1
ATOM 748 N N . ILE A 1 94 ? 6.525 6.359 -24.252 1.00 91.00 94 ILE A N 1
ATOM 749 C CA . ILE A 1 94 ? 5.318 5.530 -24.387 1.00 91.00 94 ILE A CA 1
ATOM 750 C C . ILE A 1 94 ? 4.080 6.358 -23.974 1.00 91.00 94 ILE A C 1
ATOM 752 O O . ILE A 1 94 ? 3.481 6.116 -22.926 1.00 91.00 94 ILE A O 1
ATOM 756 N N . PRO A 1 95 ? 3.667 7.359 -24.777 1.00 85.25 95 PRO A N 1
ATOM 757 C CA . PRO A 1 95 ? 2.637 8.322 -24.372 1.00 85.25 95 PRO A CA 1
ATOM 758 C C . PRO A 1 95 ? 1.230 7.718 -24.235 1.00 85.25 95 PRO A C 1
ATOM 760 O O . PRO A 1 95 ? 0.386 8.301 -23.565 1.00 85.25 95 PRO A O 1
ATOM 763 N N . LEU A 1 96 ? 0.963 6.563 -24.857 1.00 92.06 96 LEU A N 1
ATOM 764 C CA . LEU A 1 96 ? -0.334 5.870 -24.818 1.00 92.06 96 LEU A CA 1
ATOM 765 C C . LEU A 1 96 ? -0.414 4.776 -23.738 1.00 92.06 96 LEU A C 1
ATOM 767 O O . LEU A 1 96 ? -1.309 3.932 -23.791 1.00 92.06 96 LEU A O 1
ATOM 771 N N . LEU A 1 97 ? 0.515 4.759 -22.775 1.00 93.88 97 LEU A N 1
ATOM 772 C CA . LEU A 1 97 ? 0.551 3.730 -21.740 1.00 93.88 97 LEU A CA 1
ATOM 773 C C . LEU A 1 97 ? -0.673 3.829 -20.817 1.00 93.88 97 LEU A C 1
ATOM 775 O O . LEU A 1 97 ? -0.855 4.828 -20.131 1.00 93.88 97 LEU A O 1
ATOM 779 N N . GLU A 1 98 ? -1.484 2.772 -20.773 1.00 94.50 98 GLU A N 1
ATOM 780 C CA . GLU A 1 98 ? -2.682 2.653 -19.932 1.00 94.50 98 GLU A CA 1
ATOM 781 C C . GLU A 1 98 ? -2.409 1.902 -18.621 1.00 94.50 98 GLU A C 1
ATOM 783 O O . GLU A 1 98 ? -3.044 2.181 -17.601 1.00 94.50 98 GLU A O 1
ATOM 788 N N . SER A 1 99 ? -1.455 0.964 -18.627 1.00 94.69 99 SER A N 1
ATOM 789 C CA . SER A 1 99 ? -1.058 0.192 -17.447 1.00 94.69 99 SER A CA 1
ATOM 790 C C . SER A 1 99 ? 0.453 -0.011 -17.374 1.00 94.69 99 SER A C 1
ATOM 792 O O . SER A 1 99 ? 1.083 -0.457 -18.338 1.00 94.69 99 SER A O 1
ATOM 794 N N . PHE A 1 100 ? 1.016 0.268 -16.199 1.00 93.75 100 PHE A N 1
ATOM 795 C CA . PHE A 1 100 ? 2.417 0.042 -15.867 1.00 93.75 100 PHE A CA 1
ATOM 796 C C . PHE A 1 100 ? 2.534 -0.922 -14.685 1.00 93.75 100 PHE A C 1
ATOM 798 O O . PHE A 1 100 ? 2.019 -0.661 -13.600 1.00 93.75 100 PHE A O 1
ATOM 805 N N . SER A 1 101 ? 3.247 -2.029 -14.881 1.00 94.50 101 SER A N 1
ATOM 806 C CA . SER A 1 101 ? 3.603 -2.977 -13.829 1.00 94.50 101 SER A CA 1
ATOM 807 C C . SER A 1 101 ? 5.121 -3.075 -13.720 1.00 94.50 101 SER A C 1
ATOM 809 O O . SER A 1 101 ? 5.796 -3.433 -14.683 1.00 94.50 101 SER A O 1
ATOM 811 N N . PHE A 1 102 ? 5.662 -2.781 -12.545 1.00 92.12 102 PHE A N 1
ATOM 812 C CA . PHE A 1 102 ? 7.073 -2.929 -12.223 1.00 92.12 102 PHE A CA 1
ATOM 813 C C . PHE A 1 102 ? 7.231 -3.957 -11.105 1.00 92.12 102 PHE A C 1
ATOM 815 O O . PHE A 1 102 ? 6.738 -3.752 -10.000 1.00 92.12 102 PHE A O 1
ATOM 822 N N . LYS A 1 103 ? 7.926 -5.059 -11.375 1.00 90.19 103 LYS A N 1
ATOM 823 C CA . LYS A 1 103 ? 8.256 -6.096 -10.399 1.00 90.19 103 LYS A CA 1
ATOM 824 C C . LYS A 1 103 ? 9.769 -6.202 -10.267 1.00 90.19 103 LYS A C 1
ATOM 826 O O . LYS A 1 103 ? 10.465 -6.364 -11.264 1.00 90.19 103 LYS A O 1
ATOM 831 N N . LEU A 1 104 ? 10.259 -6.179 -9.037 1.00 85.31 104 LEU A N 1
ATOM 832 C CA . LEU A 1 104 ? 11.634 -6.473 -8.668 1.00 85.31 104 LEU A CA 1
ATOM 833 C C . LEU A 1 104 ? 11.640 -7.561 -7.598 1.00 85.31 104 LEU A C 1
ATOM 835 O O . LEU A 1 104 ? 10.971 -7.441 -6.572 1.00 85.31 104 LEU A O 1
ATOM 839 N N . THR A 1 105 ? 12.418 -8.611 -7.829 1.00 78.44 105 THR A N 1
ATOM 840 C CA . THR A 1 105 ? 12.759 -9.606 -6.806 1.00 78.44 105 THR A CA 1
ATOM 841 C C . THR A 1 105 ? 14.274 -9.636 -6.642 1.00 78.44 105 THR A C 1
ATOM 843 O O . THR A 1 105 ? 14.987 -9.694 -7.640 1.00 78.44 105 THR A O 1
ATOM 846 N N . ALA A 1 106 ? 14.746 -9.563 -5.397 1.00 70.75 106 ALA A N 1
ATOM 847 C CA . ALA A 1 106 ? 16.124 -9.827 -5.007 1.00 70.75 106 ALA A CA 1
ATOM 848 C C . ALA A 1 106 ? 16.131 -10.855 -3.865 1.00 70.75 106 ALA A C 1
ATOM 850 O O . ALA A 1 106 ? 15.739 -10.576 -2.731 1.00 70.75 106 ALA A O 1
ATOM 851 N N . GLN A 1 107 ? 16.504 -12.086 -4.211 1.00 57.09 107 GLN A N 1
ATOM 852 C CA . GLN A 1 107 ? 16.410 -13.282 -3.377 1.00 57.09 107 GLN A CA 1
ATOM 853 C C . GLN A 1 107 ? 17.466 -13.323 -2.268 1.00 57.09 107 GLN A C 1
ATOM 855 O O . GLN A 1 107 ? 17.208 -13.885 -1.201 1.00 57.09 107 GLN A O 1
ATOM 860 N N . TYR A 1 108 ? 18.609 -12.684 -2.508 1.00 51.16 108 TYR A N 1
ATOM 861 C CA . TYR A 1 108 ? 19.594 -12.351 -1.494 1.00 51.16 108 TYR A CA 1
ATOM 862 C C . TYR A 1 108 ? 19.354 -10.901 -1.095 1.00 51.16 108 TYR A C 1
ATOM 864 O O . TYR A 1 108 ? 19.344 -10.015 -1.955 1.00 51.16 108 TYR A O 1
ATOM 872 N N . GLY A 1 109 ? 19.155 -10.670 0.205 1.00 49.38 109 GLY A N 1
ATOM 873 C CA . GLY A 1 109 ? 19.234 -9.323 0.752 1.00 49.38 109 GLY A CA 1
ATOM 874 C C . GLY A 1 109 ? 20.542 -8.691 0.288 1.00 49.38 109 GLY A C 1
ATOM 875 O O . GLY A 1 109 ? 21.552 -9.376 0.151 1.00 49.38 109 GLY A O 1
ATOM 876 N N . LEU A 1 110 ? 20.506 -7.403 -0.030 1.00 49.69 110 LEU A N 1
ATOM 877 C CA . LEU A 1 110 ? 21.654 -6.680 -0.565 1.00 49.69 110 LEU A CA 1
ATOM 878 C C . LEU A 1 110 ? 22.747 -6.620 0.519 1.00 49.69 110 LEU A C 1
ATOM 880 O O . LEU A 1 110 ? 22.722 -5.732 1.374 1.00 49.69 110 LEU A O 1
ATOM 884 N N . TYR A 1 111 ? 23.614 -7.638 0.539 1.00 43.69 111 TYR A N 1
ATOM 885 C CA . TYR A 1 111 ? 24.621 -7.879 1.566 1.00 43.69 111 TYR A CA 1
ATOM 886 C C . TYR A 1 111 ? 25.841 -7.009 1.286 1.00 43.69 111 TYR A C 1
ATOM 888 O O . TYR A 1 111 ? 26.581 -7.223 0.330 1.00 43.69 111 TYR A O 1
ATOM 896 N N . GLU A 1 112 ? 26.095 -6.055 2.172 1.00 44.38 112 GLU A N 1
ATOM 897 C CA . GLU A 1 112 ? 27.209 -5.103 2.071 1.00 44.38 112 GLU A CA 1
ATOM 898 C C . GLU A 1 112 ? 28.576 -5.729 2.435 1.00 44.38 112 GLU A C 1
ATOM 900 O O . GLU A 1 112 ? 29.540 -5.008 2.671 1.00 44.38 112 GLU A O 1
ATOM 905 N N . GLY A 1 113 ? 28.652 -7.065 2.511 1.00 41.22 113 GLY A N 1
ATOM 906 C CA . GLY A 1 113 ? 29.779 -7.822 3.069 1.00 41.22 113 GLY A CA 1
ATOM 907 C C . GLY A 1 113 ? 30.875 -8.236 2.082 1.00 41.22 113 GLY A C 1
ATOM 908 O O . GLY A 1 113 ? 31.955 -8.605 2.529 1.00 41.22 113 GLY A O 1
ATOM 909 N N . GLU A 1 114 ? 30.634 -8.164 0.770 1.00 45.91 114 GLU A N 1
ATOM 910 C CA . GLU A 1 114 ? 31.678 -8.341 -0.248 1.00 45.91 114 GLU A CA 1
ATOM 911 C C . GLU A 1 114 ? 31.953 -7.008 -0.956 1.00 45.91 114 GLU A C 1
ATOM 913 O O . GLU A 1 114 ? 31.027 -6.308 -1.378 1.00 45.91 114 GLU A O 1
ATOM 918 N N . GLU A 1 115 ? 33.238 -6.664 -1.101 1.00 46.84 115 GLU A N 1
ATOM 919 C CA . GLU A 1 115 ? 33.712 -5.329 -1.511 1.00 46.84 115 GLU A CA 1
ATOM 920 C C . GLU A 1 115 ? 33.225 -4.888 -2.911 1.00 46.84 115 GLU A C 1
ATOM 922 O O . GLU A 1 115 ? 33.206 -3.695 -3.215 1.00 46.84 115 GLU A O 1
ATOM 927 N N . GLY A 1 116 ? 32.771 -5.829 -3.749 1.00 47.62 116 GLY A N 1
ATOM 928 C CA . GLY A 1 116 ? 32.113 -5.553 -5.032 1.00 47.62 116 GLY A CA 1
ATOM 929 C C . GLY A 1 116 ? 30.601 -5.305 -4.929 1.00 47.62 116 GLY A C 1
ATOM 930 O O . GLY A 1 116 ? 30.107 -4.303 -5.451 1.00 47.62 116 GLY A O 1
ATOM 931 N N . PHE A 1 117 ? 29.865 -6.181 -4.235 1.00 48.06 117 PHE A N 1
ATOM 932 C CA . PHE A 1 117 ? 28.393 -6.185 -4.232 1.00 48.06 117 PHE A CA 1
ATOM 933 C C . PHE A 1 117 ? 27.791 -4.964 -3.512 1.00 48.06 117 PHE A C 1
ATOM 935 O O . PHE A 1 117 ? 26.803 -4.363 -3.949 1.00 48.06 117 PHE A O 1
ATOM 942 N N . SER A 1 118 ? 28.453 -4.502 -2.445 1.00 51.03 118 SER A N 1
ATOM 943 C CA . SER A 1 118 ? 28.073 -3.262 -1.755 1.00 51.03 118 SER A CA 1
ATOM 944 C C . SER A 1 118 ? 28.044 -2.054 -2.712 1.00 51.03 118 SER A C 1
ATOM 946 O O . SER A 1 118 ? 27.125 -1.226 -2.669 1.00 51.03 118 SER A O 1
ATOM 948 N N . SER A 1 119 ? 29.003 -1.981 -3.644 1.00 55.25 119 SER A N 1
ATOM 949 C CA . SER A 1 119 ? 29.178 -0.852 -4.567 1.00 55.25 119 SER A CA 1
ATOM 950 C C . SER A 1 119 ? 28.011 -0.681 -5.543 1.00 55.25 119 SER A C 1
ATOM 952 O O . SER A 1 119 ? 27.566 0.446 -5.787 1.00 55.25 119 SER A O 1
ATOM 954 N N . ALA A 1 120 ? 27.466 -1.778 -6.078 1.00 60.19 120 ALA A N 1
ATOM 955 C CA . ALA A 1 120 ? 26.412 -1.717 -7.087 1.00 60.19 120 ALA A CA 1
ATOM 956 C C . ALA A 1 120 ? 25.069 -1.241 -6.509 1.00 60.19 120 ALA A C 1
ATOM 958 O O . ALA A 1 120 ? 24.343 -0.471 -7.140 1.00 60.19 120 ALA A O 1
ATOM 959 N N . VAL A 1 121 ? 24.772 -1.625 -5.270 1.00 63.00 121 VAL A N 1
ATOM 960 C CA . VAL A 1 121 ? 23.562 -1.213 -4.545 1.00 63.00 121 VAL A CA 1
ATOM 961 C C . VAL A 1 121 ? 23.656 0.245 -4.111 1.00 63.00 121 VAL A C 1
ATOM 963 O O . VAL A 1 121 ? 22.720 1.019 -4.317 1.00 63.00 121 VAL A O 1
ATOM 966 N N . HIS A 1 122 ? 24.815 0.658 -3.594 1.00 68.38 122 HIS A N 1
ATOM 967 C CA . HIS A 1 122 ? 25.107 2.062 -3.307 1.00 68.38 122 HIS A CA 1
ATOM 968 C C . HIS A 1 122 ? 25.126 2.922 -4.580 1.00 68.38 122 HIS A C 1
ATOM 970 O O . HIS A 1 122 ? 24.786 4.104 -4.536 1.00 68.38 122 HIS A O 1
ATOM 976 N N . GLY A 1 123 ? 25.519 2.360 -5.725 1.00 71.88 123 GLY A N 1
ATOM 977 C CA . GLY A 1 123 ? 25.381 2.989 -7.039 1.00 71.88 123 GLY A CA 1
ATOM 978 C C . GLY A 1 123 ? 23.915 3.198 -7.418 1.00 71.88 123 GLY A C 1
ATOM 979 O O . GLY A 1 123 ? 23.529 4.323 -7.725 1.00 71.88 123 GLY A O 1
ATOM 980 N N . ALA A 1 124 ? 23.087 2.157 -7.296 1.00 75.31 124 ALA A N 1
ATOM 981 C CA . ALA A 1 124 ? 21.674 2.217 -7.659 1.00 75.31 124 ALA A CA 1
ATOM 982 C C . ALA A 1 124 ? 20.899 3.193 -6.755 1.00 75.31 124 ALA A C 1
ATOM 984 O O . ALA A 1 124 ? 20.120 4.007 -7.242 1.00 75.31 124 ALA A O 1
ATOM 985 N N . ARG A 1 125 ? 21.178 3.201 -5.442 1.00 78.00 125 ARG A N 1
ATOM 986 C CA . ARG A 1 125 ? 20.655 4.222 -4.516 1.00 78.00 125 ARG A CA 1
ATOM 987 C C . ARG A 1 125 ? 21.073 5.634 -4.928 1.00 78.00 125 ARG A C 1
ATOM 989 O O . ARG A 1 125 ? 20.225 6.516 -4.980 1.00 78.00 125 ARG A O 1
ATOM 996 N N . ARG A 1 126 ? 22.351 5.858 -5.265 1.00 79.88 126 ARG A N 1
ATOM 997 C CA . ARG A 1 126 ? 22.837 7.169 -5.737 1.00 79.88 126 ARG A CA 1
ATOM 998 C C . ARG A 1 126 ? 22.194 7.595 -7.060 1.00 79.88 126 ARG A C 1
ATOM 1000 O O . ARG A 1 126 ? 21.908 8.778 -7.216 1.00 79.88 126 ARG A O 1
ATOM 1007 N N . SER A 1 127 ? 21.941 6.669 -7.989 1.00 83.12 127 SER A N 1
ATOM 1008 C CA . SER A 1 127 ? 21.281 6.983 -9.264 1.00 83.12 127 SER A CA 1
ATOM 1009 C C . SER A 1 127 ? 19.816 7.384 -9.051 1.00 83.12 127 SER A C 1
ATOM 1011 O O . SER A 1 127 ? 19.384 8.407 -9.580 1.00 83.12 127 SER A O 1
ATOM 1013 N N . ILE A 1 128 ? 19.094 6.660 -8.190 1.00 85.44 128 ILE A N 1
ATOM 1014 C CA . ILE A 1 128 ? 17.725 6.983 -7.761 1.00 85.44 128 ILE A CA 1
ATOM 1015 C C . ILE A 1 128 ? 17.680 8.335 -7.030 1.00 85.44 128 ILE A C 1
ATOM 1017 O O . ILE A 1 128 ? 16.876 9.198 -7.384 1.00 85.44 128 ILE A O 1
ATOM 1021 N N . GLN A 1 129 ? 18.585 8.570 -6.073 1.00 86.00 129 GLN A N 1
ATOM 1022 C CA . GLN A 1 129 ? 18.658 9.837 -5.341 1.00 86.00 129 GLN A CA 1
ATOM 1023 C C . GLN A 1 129 ? 18.957 11.016 -6.274 1.00 86.00 129 GLN A C 1
ATOM 1025 O O . GLN A 1 129 ? 18.331 12.061 -6.152 1.00 86.00 129 GLN A O 1
ATOM 1030 N N . GLY A 1 130 ? 19.852 10.843 -7.253 1.00 86.50 130 GLY A N 1
ATOM 1031 C CA . GLY A 1 130 ? 20.135 11.863 -8.265 1.00 86.50 130 GLY A CA 1
ATOM 1032 C C . GLY A 1 130 ? 18.907 12.234 -9.106 1.00 86.50 130 GLY A C 1
ATOM 1033 O O . GLY A 1 130 ? 18.734 13.401 -9.455 1.00 86.50 130 GLY A O 1
ATOM 1034 N N . VAL A 1 131 ? 18.013 11.276 -9.384 1.00 87.69 131 VAL A N 1
ATOM 1035 C CA . VAL A 1 131 ? 16.723 11.559 -10.033 1.00 87.69 131 VAL A CA 1
ATOM 1036 C C . VAL A 1 131 ? 15.787 12.331 -9.103 1.00 87.69 131 VAL A C 1
ATOM 1038 O O . VAL A 1 131 ? 15.207 13.321 -9.546 1.00 87.69 131 VAL A O 1
ATOM 1041 N N . LEU A 1 132 ? 15.669 11.932 -7.832 1.00 87.69 132 LEU A N 1
ATOM 1042 C CA . LEU A 1 132 ? 14.856 12.641 -6.835 1.00 87.69 132 LEU A CA 1
ATOM 1043 C C . LEU A 1 132 ? 15.325 14.092 -6.654 1.00 87.69 132 LEU A C 1
ATOM 1045 O O . LEU A 1 132 ? 14.529 15.013 -6.811 1.00 87.69 132 LEU A O 1
ATOM 1049 N N . THR A 1 133 ? 16.630 14.309 -6.469 1.00 88.94 133 THR A N 1
ATOM 1050 C CA . THR A 1 133 ? 17.231 15.646 -6.365 1.00 88.94 133 THR A CA 1
ATOM 1051 C C . THR A 1 133 ? 17.010 16.488 -7.624 1.00 88.94 133 THR A C 1
ATOM 1053 O O . THR A 1 133 ? 16.779 17.689 -7.516 1.00 88.94 133 THR A O 1
ATOM 1056 N N . ALA A 1 134 ? 17.013 15.891 -8.821 1.00 87.25 134 ALA A N 1
ATOM 1057 C CA . ALA A 1 134 ? 16.680 16.626 -10.041 1.00 87.25 134 ALA A CA 1
ATOM 1058 C C . ALA A 1 134 ? 15.208 17.092 -10.061 1.00 87.25 134 ALA A C 1
ATOM 1060 O O . ALA A 1 134 ? 14.934 18.196 -10.529 1.00 87.25 134 ALA A O 1
ATOM 1061 N N . LEU A 1 135 ? 14.266 16.293 -9.537 1.00 86.31 135 LEU A N 1
ATOM 1062 C CA . LEU A 1 135 ? 12.870 16.723 -9.356 1.00 86.31 135 LEU A CA 1
ATOM 1063 C C . LEU A 1 135 ? 12.757 17.847 -8.317 1.00 86.31 135 LEU A C 1
ATOM 1065 O O . LEU A 1 135 ? 12.034 18.813 -8.547 1.00 86.31 135 LEU A O 1
ATOM 1069 N N . ASP A 1 136 ? 13.492 17.756 -7.203 1.00 86.81 136 ASP A N 1
ATOM 1070 C CA . ASP A 1 136 ? 13.543 18.812 -6.177 1.00 86.81 136 ASP A CA 1
ATOM 1071 C C . ASP A 1 136 ? 14.104 20.134 -6.738 1.00 86.81 136 ASP A C 1
ATOM 1073 O O . ASP A 1 136 ? 13.691 21.216 -6.327 1.00 86.81 136 ASP A O 1
ATOM 1077 N N . GLN A 1 137 ? 14.994 20.052 -7.732 1.00 90.81 137 GLN A N 1
ATOM 1078 C CA . GLN A 1 137 ? 15.531 21.185 -8.499 1.00 90.81 137 GLN A CA 1
ATOM 1079 C C . GLN A 1 137 ? 14.598 21.676 -9.628 1.00 90.81 137 GLN A C 1
ATOM 1081 O O . GLN A 1 137 ? 14.996 22.516 -10.434 1.00 90.81 137 GLN A O 1
ATOM 1086 N N . GLY A 1 138 ? 13.358 21.183 -9.699 1.00 86.44 138 GLY A N 1
ATOM 1087 C CA . GLY A 1 138 ? 12.340 21.658 -10.639 1.00 86.44 138 GLY A CA 1
ATOM 1088 C C . GLY A 1 138 ? 12.314 20.950 -11.996 1.00 86.44 138 GLY A C 1
ATOM 1089 O O . GLY A 1 138 ? 11.644 21.429 -12.912 1.00 86.44 138 GLY A O 1
ATOM 1090 N N . LYS A 1 139 ? 12.996 19.806 -12.158 1.00 87.62 139 LYS A N 1
ATOM 1091 C CA . LYS A 1 139 ? 12.791 18.950 -13.337 1.00 87.62 139 LYS A CA 1
ATOM 1092 C C . LYS A 1 139 ? 11.321 18.496 -13.378 1.00 87.62 139 LYS A C 1
ATOM 1094 O O . LYS A 1 139 ? 10.851 17.940 -12.385 1.00 87.62 139 LYS A O 1
ATOM 1099 N N . PRO A 1 140 ? 10.601 18.673 -14.500 1.00 85.88 140 PRO A N 1
ATOM 1100 C CA . PRO A 1 140 ? 9.215 18.239 -14.594 1.00 85.88 140 PRO A CA 1
ATOM 1101 C C . PRO A 1 140 ? 9.108 16.713 -14.493 1.00 85.88 140 PRO A C 1
ATOM 1103 O O . PRO A 1 140 ? 9.962 15.975 -14.999 1.00 85.88 140 PRO A O 1
ATOM 1106 N N . ALA A 1 141 ? 8.032 16.255 -13.857 1.00 86.69 141 ALA A N 1
ATOM 1107 C CA . ALA A 1 141 ? 7.600 14.869 -13.937 1.00 86.69 141 ALA A CA 1
ATOM 1108 C C . ALA A 1 141 ? 7.158 14.525 -15.372 1.00 86.69 141 ALA A C 1
ATOM 1110 O O . ALA A 1 141 ? 6.848 15.398 -16.185 1.00 86.69 141 ALA A O 1
ATOM 1111 N N . VAL A 1 142 ? 7.160 13.235 -15.689 1.00 87.62 142 VAL A N 1
ATOM 1112 C CA . VAL A 1 142 ? 6.698 12.704 -16.969 1.00 87.62 142 VAL A CA 1
ATOM 1113 C C . VAL A 1 142 ? 5.175 12.689 -16.960 1.00 87.62 142 VAL A C 1
ATOM 1115 O O . VAL A 1 142 ? 4.575 12.029 -16.117 1.00 87.62 142 VAL A O 1
ATOM 1118 N N . ASP A 1 143 ? 4.573 13.409 -17.901 1.00 87.06 143 ASP A N 1
ATOM 1119 C CA . ASP A 1 143 ? 3.126 13.490 -18.096 1.00 87.06 143 ASP A CA 1
ATOM 1120 C C . ASP A 1 143 ? 2.587 12.180 -18.705 1.00 87.06 143 ASP A C 1
ATOM 1122 O O . ASP A 1 143 ? 2.849 11.858 -19.866 1.00 87.06 143 ASP A O 1
ATOM 1126 N N . MET A 1 144 ? 1.848 11.415 -17.902 1.00 87.00 144 MET A N 1
ATOM 1127 C CA . MET A 1 144 ? 1.332 10.079 -18.211 1.00 87.00 144 MET A CA 1
ATOM 1128 C C . MET A 1 144 ? -0.201 10.089 -18.351 1.00 87.00 144 MET A C 1
ATOM 1130 O O . MET A 1 144 ? -0.901 9.301 -17.718 1.00 87.00 144 MET A O 1
ATOM 1134 N N . ARG A 1 145 ? -0.742 10.982 -19.194 1.00 85.06 145 ARG A N 1
ATOM 1135 C CA . ARG A 1 145 ? -2.196 11.248 -19.378 1.00 85.06 145 ARG A CA 1
ATOM 1136 C C . ARG A 1 145 ? -3.110 10.031 -19.507 1.00 85.06 145 ARG A C 1
ATOM 1138 O O . ARG A 1 145 ? -4.283 10.116 -19.155 1.00 85.06 145 ARG A O 1
ATOM 1145 N N . HIS A 1 146 ? -2.610 8.945 -20.088 1.00 88.88 146 HIS A N 1
ATOM 1146 C CA . HIS A 1 146 ? -3.392 7.743 -20.370 1.00 88.88 146 HIS A CA 1
ATOM 1147 C C . HIS A 1 146 ? -3.263 6.659 -19.292 1.00 88.88 146 HIS A C 1
ATOM 1149 O O . HIS A 1 146 ? -4.045 5.706 -19.318 1.00 88.88 146 HIS A O 1
ATOM 1155 N N . LEU A 1 147 ? -2.328 6.806 -18.345 1.00 89.31 147 LEU A N 1
ATOM 1156 C CA . LEU A 1 147 ? -2.019 5.801 -17.332 1.00 89.31 147 LEU A CA 1
ATOM 1157 C C . LEU A 1 147 ? -3.145 5.731 -16.302 1.00 89.31 147 LEU A C 1
ATOM 1159 O O . LEU A 1 147 ? -3.373 6.677 -15.558 1.00 89.31 147 LEU A O 1
ATOM 1163 N N . LYS A 1 148 ? -3.826 4.585 -16.250 1.00 88.50 148 LYS A N 1
ATOM 1164 C CA . LYS A 1 148 ? -4.939 4.316 -15.327 1.00 88.50 148 LYS A CA 1
ATOM 1165 C C . LYS A 1 148 ? -4.546 3.384 -14.192 1.00 88.50 148 LYS A C 1
ATOM 1167 O O . LYS A 1 148 ? -5.130 3.477 -13.120 1.00 88.50 148 LYS A O 1
ATOM 1172 N N . VAL A 1 149 ? -3.604 2.471 -14.444 1.00 90.25 149 VAL A N 1
ATOM 1173 C CA . VAL A 1 149 ? -3.206 1.431 -13.488 1.00 90.25 149 VAL A CA 1
ATOM 1174 C C . VAL A 1 149 ? -1.695 1.433 -13.298 1.00 90.25 149 VAL A C 1
ATOM 1176 O O . VAL A 1 149 ? -0.953 1.211 -14.257 1.00 90.25 149 VAL A O 1
ATOM 1179 N N . MET A 1 150 ? -1.237 1.613 -12.061 1.00 90.81 150 MET A N 1
ATOM 1180 C CA . MET A 1 150 ? 0.172 1.484 -11.686 1.00 90.81 150 MET A CA 1
ATOM 1181 C C . MET A 1 150 ? 0.341 0.393 -10.626 1.00 90.81 150 MET A C 1
ATOM 1183 O O . MET A 1 150 ? -0.264 0.450 -9.562 1.00 90.81 150 MET A O 1
ATOM 1187 N N . THR A 1 151 ? 1.185 -0.604 -10.890 1.00 92.25 151 THR A N 1
ATOM 1188 C CA . THR A 1 151 ? 1.535 -1.653 -9.921 1.00 92.25 151 THR A CA 1
ATOM 1189 C C . THR A 1 151 ? 3.043 -1.709 -9.707 1.00 92.25 151 THR A C 1
ATOM 1191 O O . THR A 1 151 ? 3.779 -1.936 -10.662 1.00 92.25 151 THR A O 1
ATOM 1194 N N . ILE A 1 152 ? 3.510 -1.552 -8.468 1.00 89.88 152 ILE A N 1
ATOM 1195 C CA . ILE A 1 152 ? 4.928 -1.653 -8.093 1.00 89.88 152 ILE A CA 1
ATOM 1196 C C . ILE A 1 152 ? 5.080 -2.759 -7.044 1.00 89.88 152 ILE A C 1
ATOM 1198 O O . ILE A 1 152 ? 4.606 -2.621 -5.924 1.00 89.88 152 ILE A O 1
ATOM 1202 N N . GLU A 1 153 ? 5.753 -3.853 -7.385 1.00 89.75 153 GLU A N 1
ATOM 1203 C CA . GLU A 1 153 ? 6.097 -4.945 -6.469 1.00 89.75 153 GLU A CA 1
ATOM 1204 C C . GLU A 1 153 ? 7.618 -4.997 -6.283 1.00 89.75 153 GLU A C 1
ATOM 1206 O O . GLU A 1 153 ? 8.332 -5.425 -7.185 1.00 89.75 153 GLU A O 1
ATOM 1211 N N . ALA A 1 154 ? 8.140 -4.590 -5.128 1.00 84.88 154 ALA A N 1
ATOM 1212 C CA . ALA A 1 154 ? 9.577 -4.557 -4.863 1.00 84.88 154 ALA A CA 1
ATOM 1213 C C . ALA A 1 154 ? 9.927 -5.376 -3.610 1.00 84.88 154 ALA A C 1
ATOM 1215 O O . ALA A 1 154 ? 9.716 -4.947 -2.475 1.00 84.88 154 ALA A O 1
ATOM 1216 N N . ASN A 1 155 ? 10.466 -6.579 -3.825 1.00 80.00 155 ASN A N 1
ATOM 1217 C CA . ASN A 1 155 ? 10.835 -7.530 -2.778 1.00 80.00 155 ASN A CA 1
ATOM 1218 C C . ASN A 1 155 ? 12.361 -7.694 -2.728 1.00 80.00 155 ASN A C 1
ATOM 1220 O O . ASN A 1 155 ? 12.945 -8.262 -3.649 1.00 80.00 155 ASN A O 1
ATOM 1224 N N . THR A 1 156 ? 13.000 -7.191 -1.669 1.00 72.88 156 THR A N 1
ATOM 1225 C CA . THR A 1 156 ? 14.470 -7.126 -1.525 1.00 72.88 156 THR A CA 1
ATOM 1226 C C . THR A 1 156 ? 15.004 -7.861 -0.290 1.00 72.88 156 THR A C 1
ATOM 1228 O O . THR A 1 156 ? 16.157 -7.665 0.095 1.00 72.88 156 THR A O 1
ATOM 1231 N N . ARG A 1 157 ? 14.163 -8.695 0.343 1.00 66.00 157 ARG A N 1
ATOM 1232 C CA . ARG A 1 157 ? 14.507 -9.671 1.400 1.00 66.00 157 ARG A CA 1
ATOM 1233 C C . ARG A 1 157 ? 15.557 -9.215 2.431 1.00 66.00 157 ARG A C 1
ATOM 1235 O O . ARG A 1 157 ? 16.496 -9.943 2.737 1.00 66.00 157 ARG A O 1
ATOM 1242 N N . GLY A 1 158 ? 15.347 -8.040 3.025 1.00 53.62 158 GLY A N 1
ATOM 1243 C CA . GLY A 1 158 ? 15.988 -7.672 4.294 1.00 53.62 158 GLY A CA 1
ATOM 1244 C C . GLY A 1 158 ? 17.488 -7.364 4.224 1.00 53.62 158 GLY A C 1
ATOM 1245 O O . GLY A 1 158 ? 18.247 -7.845 5.059 1.00 53.62 158 GLY A O 1
ATOM 1246 N N . SER A 1 159 ? 17.923 -6.535 3.268 1.00 53.56 159 SER A N 1
ATOM 1247 C CA . SER A 1 159 ? 19.194 -5.808 3.434 1.00 53.56 159 SER A CA 1
ATOM 1248 C C . SER A 1 159 ? 19.171 -5.012 4.747 1.00 53.56 159 SER A C 1
ATOM 1250 O O . SER A 1 159 ? 18.179 -4.340 5.034 1.00 53.56 159 SER A O 1
ATOM 1252 N N . SER A 1 160 ? 20.268 -5.039 5.507 1.00 51.56 160 SER A N 1
ATOM 1253 C CA . SER A 1 160 ? 20.401 -4.353 6.803 1.00 51.56 160 SER A CA 1
ATOM 1254 C C . SER A 1 160 ? 20.249 -2.830 6.719 1.00 51.56 160 SER A C 1
ATOM 1256 O O . SER A 1 160 ? 19.897 -2.196 7.709 1.00 51.56 160 SER A O 1
ATOM 1258 N N . GLN A 1 161 ? 20.449 -2.242 5.534 1.00 54.88 161 GLN A N 1
ATOM 1259 C CA . GLN A 1 161 ? 20.159 -0.834 5.234 1.00 54.88 161 GLN A CA 1
ATOM 1260 C C . GLN A 1 161 ? 18.862 -0.670 4.404 1.00 54.88 161 GLN A C 1
ATOM 1262 O O . GLN A 1 161 ? 18.811 0.133 3.473 1.00 54.88 161 GLN A O 1
ATOM 1267 N N . GLY A 1 162 ? 17.843 -1.500 4.649 1.00 57.47 162 GLY A N 1
ATOM 1268 C CA . GLY A 1 162 ? 16.667 -1.703 3.786 1.00 57.47 162 GLY A CA 1
ATOM 1269 C C . GLY A 1 162 ? 15.791 -0.472 3.509 1.00 57.47 162 GLY A C 1
ATOM 1270 O O . GLY A 1 162 ? 14.776 -0.271 4.163 1.00 57.47 162 GLY A O 1
ATOM 1271 N N . GLN A 1 163 ? 16.162 0.316 2.500 1.00 70.56 163 GLN A N 1
ATOM 1272 C CA . GLN A 1 163 ? 15.381 1.443 1.966 1.00 70.56 163 GLN A CA 1
ATOM 1273 C C . GLN A 1 163 ? 15.306 1.449 0.426 1.00 70.56 163 GLN A C 1
ATOM 1275 O O . GLN A 1 163 ? 14.865 2.424 -0.177 1.00 70.56 163 GLN A O 1
ATOM 1280 N N . PHE A 1 164 ? 15.788 0.401 -0.249 1.00 76.38 164 PHE A N 1
ATOM 1281 C CA . PHE A 1 164 ? 15.906 0.412 -1.711 1.00 76.38 164 PHE A CA 1
ATOM 1282 C C . PHE A 1 164 ? 14.544 0.298 -2.403 1.00 76.38 164 PHE A C 1
ATOM 1284 O O . PHE A 1 164 ? 14.283 1.028 -3.359 1.00 76.38 164 PHE A O 1
ATOM 1291 N N . ALA A 1 165 ? 13.676 -0.599 -1.926 1.00 78.94 165 ALA A N 1
ATOM 1292 C CA . ALA A 1 165 ? 12.349 -0.797 -2.503 1.00 78.94 165 ALA A CA 1
ATOM 1293 C C . ALA A 1 165 ? 11.494 0.469 -2.341 1.00 78.94 165 ALA A C 1
ATOM 1295 O O . ALA A 1 165 ? 10.838 0.905 -3.290 1.00 78.94 165 ALA A O 1
ATOM 1296 N N . ALA A 1 166 ? 11.559 1.098 -1.169 1.00 76.88 166 ALA A N 1
ATOM 1297 C CA . ALA A 1 166 ? 10.884 2.352 -0.884 1.00 76.88 166 ALA A CA 1
ATOM 1298 C C . ALA A 1 166 ? 11.470 3.544 -1.674 1.00 76.88 166 ALA A C 1
ATOM 1300 O O . ALA A 1 166 ? 10.690 4.261 -2.292 1.00 76.88 166 ALA A O 1
ATOM 1301 N N . LEU A 1 167 ? 12.798 3.725 -1.769 1.00 80.75 167 LEU A N 1
ATOM 1302 C CA . LEU A 1 167 ? 13.407 4.786 -2.602 1.00 80.75 167 LEU A CA 1
ATOM 1303 C C . LEU A 1 167 ? 13.036 4.652 -4.086 1.00 80.75 167 LEU A C 1
ATOM 1305 O O . LEU A 1 167 ? 12.663 5.635 -4.728 1.00 80.75 167 LEU A O 1
ATOM 1309 N N . LEU A 1 168 ? 13.106 3.433 -4.633 1.00 82.44 168 LEU A N 1
ATOM 1310 C CA . LEU A 1 168 ? 12.714 3.151 -6.016 1.00 82.44 168 LEU A CA 1
ATOM 1311 C C . LEU A 1 168 ? 11.237 3.488 -6.256 1.00 82.44 168 LEU A C 1
ATOM 1313 O O . LEU A 1 168 ? 10.891 4.077 -7.279 1.00 82.44 168 LEU A O 1
ATOM 1317 N N . THR A 1 169 ? 10.379 3.162 -5.291 1.00 83.06 169 THR A N 1
ATOM 1318 C CA . THR A 1 169 ? 8.946 3.474 -5.329 1.00 83.06 169 THR A CA 1
ATOM 1319 C C . THR A 1 169 ? 8.691 4.979 -5.254 1.00 83.06 169 THR A C 1
ATOM 1321 O O . THR A 1 169 ? 7.932 5.495 -6.070 1.00 83.06 169 THR A O 1
ATOM 1324 N N . THR A 1 170 ? 9.365 5.704 -4.355 1.00 83.00 170 THR A N 1
ATOM 1325 C CA . THR A 1 170 ? 9.297 7.172 -4.269 1.00 83.00 170 THR A CA 1
ATOM 1326 C C . THR A 1 170 ? 9.734 7.824 -5.580 1.00 83.00 170 THR A C 1
ATOM 1328 O O . THR A 1 170 ? 9.080 8.755 -6.041 1.00 83.00 170 THR A O 1
ATOM 1331 N N . MET A 1 171 ? 10.792 7.324 -6.228 1.00 87.06 171 MET A N 1
ATOM 1332 C CA . MET A 1 171 ? 11.227 7.823 -7.536 1.00 87.06 171 MET A CA 1
ATOM 1333 C C . MET A 1 171 ? 10.190 7.552 -8.624 1.00 87.06 171 MET A C 1
ATOM 1335 O O . MET A 1 171 ? 9.810 8.486 -9.323 1.00 87.06 171 MET A O 1
ATOM 1339 N N . LEU A 1 172 ? 9.704 6.313 -8.761 1.00 86.56 172 LEU A N 1
ATOM 1340 C CA . LEU A 1 172 ? 8.673 5.984 -9.751 1.00 86.56 172 LEU A CA 1
ATOM 1341 C C . LEU A 1 172 ? 7.407 6.820 -9.537 1.00 86.56 172 LEU A C 1
ATOM 1343 O O . LEU A 1 172 ? 6.864 7.332 -10.506 1.00 86.56 172 LEU A O 1
ATOM 1347 N N . TRP A 1 173 ? 6.988 7.035 -8.290 1.00 81.38 173 TRP A N 1
ATOM 1348 C CA . TRP A 1 173 ? 5.856 7.904 -7.989 1.00 81.38 173 TRP A CA 1
ATOM 1349 C C . TRP A 1 173 ? 6.126 9.359 -8.381 1.00 81.38 173 TRP A C 1
ATOM 1351 O O . TRP A 1 173 ? 5.386 9.949 -9.160 1.00 81.38 173 TRP A O 1
ATOM 1361 N N . ARG A 1 174 ? 7.192 9.965 -7.846 1.00 82.12 174 ARG A N 1
ATOM 1362 C CA . ARG A 1 174 ? 7.467 11.398 -8.029 1.00 82.12 174 ARG A CA 1
ATOM 1363 C C . ARG A 1 174 ? 7.862 11.755 -9.466 1.00 82.12 174 ARG A C 1
ATOM 1365 O O . ARG A 1 174 ? 7.721 12.910 -9.857 1.00 82.12 174 ARG A O 1
ATOM 1372 N N . CYS A 1 175 ? 8.356 10.796 -10.249 1.00 85.12 175 CYS A N 1
ATOM 1373 C CA . CYS A 1 175 ? 8.680 10.986 -11.661 1.00 85.12 175 CYS A CA 1
ATOM 1374 C C . CYS A 1 175 ? 7.482 10.908 -12.610 1.00 85.12 175 CYS A C 1
ATOM 1376 O O . CYS A 1 175 ? 7.667 11.268 -13.770 1.00 85.12 175 CYS A O 1
ATOM 1378 N N . LEU A 1 176 ? 6.315 10.421 -12.183 1.00 83.62 176 LEU A N 1
ATOM 1379 C CA . LEU A 1 176 ? 5.161 10.197 -13.056 1.00 83.62 176 LEU A CA 1
ATOM 1380 C C . LEU A 1 176 ? 4.005 11.103 -12.614 1.00 83.62 176 LEU A C 1
ATOM 1382 O O . LEU A 1 176 ? 3.355 10.842 -11.605 1.00 83.62 176 LEU A O 1
ATOM 1386 N N . ASP A 1 177 ? 3.733 12.162 -13.379 1.00 78.62 177 ASP A N 1
ATOM 1387 C CA . ASP A 1 177 ? 2.496 12.930 -13.225 1.00 78.62 177 ASP A CA 1
ATOM 1388 C C . ASP A 1 177 ? 1.411 12.246 -14.051 1.00 78.62 177 ASP A C 1
ATOM 1390 O O . ASP A 1 177 ? 1.358 12.359 -15.275 1.00 78.62 177 ASP A O 1
ATOM 1394 N N . ALA A 1 178 ? 0.560 11.489 -13.374 1.00 66.38 178 ALA A N 1
ATOM 1395 C CA . ALA A 1 178 ? -0.632 10.915 -13.963 1.00 66.38 178 ALA A CA 1
ATOM 1396 C C . ALA A 1 178 ? -1.844 11.617 -13.348 1.00 66.38 178 ALA A C 1
ATOM 1398 O O . ALA A 1 178 ? -2.196 11.419 -12.184 1.00 66.38 178 ALA A O 1
ATOM 1399 N N . SER A 1 179 ? -2.476 12.476 -14.149 1.00 60.41 179 SER A N 1
ATOM 1400 C CA . SER A 1 179 ? -3.532 13.386 -13.692 1.00 60.41 179 SER A CA 1
ATOM 1401 C C . SER A 1 179 ? -4.808 12.671 -13.223 1.00 60.41 179 SER A C 1
ATOM 1403 O O . SER A 1 179 ? -5.615 13.290 -12.532 1.00 60.41 179 SER A O 1
ATOM 1405 N N . HIS A 1 180 ? -4.974 11.396 -13.598 1.00 65.25 180 HIS A N 1
ATOM 1406 C CA . HIS A 1 180 ? -6.096 10.515 -13.264 1.00 65.25 180 HIS A CA 1
ATOM 1407 C C . HIS A 1 180 ? -5.612 9.054 -13.148 1.00 65.25 180 HIS A C 1
ATOM 1409 O O . HIS A 1 180 ? -5.649 8.313 -14.129 1.00 65.25 180 HIS A O 1
ATOM 1415 N N . LEU A 1 181 ? -5.151 8.634 -11.966 1.00 68.94 181 LEU A N 1
ATOM 1416 C CA . LEU A 1 181 ? -4.785 7.234 -11.702 1.00 68.94 181 LEU A CA 1
ATOM 1417 C C . LEU A 1 181 ? -5.976 6.511 -11.073 1.00 68.94 181 LEU A C 1
ATOM 1419 O O . LEU A 1 181 ? -6.291 6.751 -9.915 1.00 68.94 181 LEU A O 1
ATOM 1423 N N . GLY A 1 182 ? -6.621 5.607 -11.806 1.00 70.88 182 GLY A N 1
ATOM 1424 C CA . GLY A 1 182 ? -7.752 4.842 -11.273 1.00 70.88 182 GLY A CA 1
ATOM 1425 C C . GLY A 1 182 ? -7.334 3.866 -10.170 1.00 70.88 182 GLY A C 1
ATOM 1426 O O . GLY A 1 182 ? -7.906 3.878 -9.086 1.00 70.88 182 GLY A O 1
ATOM 1427 N N . ASP A 1 183 ? -6.311 3.045 -10.421 1.00 83.88 183 ASP A N 1
ATOM 1428 C CA . ASP A 1 183 ? -5.835 2.027 -9.475 1.00 83.88 183 ASP A CA 1
ATOM 1429 C C . ASP A 1 183 ? -4.314 2.095 -9.307 1.00 83.88 183 ASP A C 1
ATOM 1431 O O . ASP A 1 183 ? -3.545 2.007 -10.272 1.00 83.88 183 ASP A O 1
ATOM 1435 N N . ILE A 1 184 ? -3.868 2.250 -8.064 1.00 84.19 184 ILE A N 1
ATOM 1436 C CA . ILE A 1 184 ? -2.457 2.227 -7.706 1.00 84.19 184 ILE A CA 1
ATOM 1437 C C . ILE A 1 184 ? -2.220 1.178 -6.629 1.00 84.19 184 ILE A C 1
ATOM 1439 O O . ILE A 1 184 ? -2.694 1.299 -5.498 1.00 84.19 184 ILE A O 1
ATOM 1443 N N . ARG A 1 185 ? -1.391 0.187 -6.954 1.00 88.56 185 ARG A N 1
ATOM 1444 C CA . ARG A 1 185 ? -1.001 -0.887 -6.046 1.00 88.56 185 ARG A CA 1
ATOM 1445 C C . ARG A 1 185 ? 0.504 -0.914 -5.829 1.00 88.56 185 ARG A C 1
ATOM 1447 O O . ARG A 1 185 ? 1.275 -1.100 -6.764 1.00 88.56 185 ARG A O 1
ATOM 1454 N N . ILE A 1 186 ? 0.936 -0.814 -4.582 1.00 86.38 186 ILE A N 1
ATOM 1455 C CA . ILE A 1 186 ? 2.344 -0.914 -4.196 1.00 86.38 186 ILE A CA 1
ATOM 1456 C C . ILE A 1 186 ? 2.487 -2.062 -3.199 1.00 86.38 186 ILE A C 1
ATOM 1458 O O . ILE A 1 186 ? 1.717 -2.161 -2.249 1.00 86.38 186 ILE A O 1
ATOM 1462 N N . VAL A 1 187 ? 3.465 -2.939 -3.413 1.00 86.94 187 VAL A N 1
ATOM 1463 C CA . VAL A 1 187 ? 3.820 -4.032 -2.504 1.00 86.94 187 VAL A CA 1
ATOM 1464 C C . VAL A 1 187 ? 5.325 -3.990 -2.263 1.00 86.94 187 VAL A C 1
ATOM 1466 O O . VAL A 1 187 ? 6.112 -4.296 -3.158 1.00 86.94 187 VAL A O 1
ATOM 1469 N N . LEU A 1 188 ? 5.728 -3.609 -1.055 1.00 83.31 188 LEU A N 1
ATOM 1470 C CA . LEU A 1 188 ? 7.126 -3.549 -0.631 1.00 83.31 188 LEU A CA 1
ATOM 1471 C C . LEU A 1 188 ? 7.417 -4.702 0.325 1.00 83.31 188 LEU A C 1
ATOM 1473 O O . LEU A 1 188 ? 6.639 -4.959 1.237 1.00 83.31 188 LEU A O 1
ATOM 1477 N N . SER A 1 189 ? 8.548 -5.378 0.146 1.00 79.00 189 SER A N 1
ATOM 1478 C CA . SER A 1 189 ? 9.016 -6.417 1.066 1.00 79.00 189 SER A CA 1
ATOM 1479 C C . SER A 1 189 ? 10.509 -6.236 1.323 1.00 79.00 189 SER A C 1
ATOM 1481 O O . SER A 1 189 ? 11.349 -6.881 0.689 1.00 79.00 189 SER A O 1
ATOM 1483 N N . GLU A 1 190 ? 10.830 -5.336 2.250 1.00 73.38 190 GLU A N 1
ATOM 1484 C CA . GLU A 1 190 ? 12.185 -5.076 2.742 1.00 73.38 190 GLU A CA 1
ATOM 1485 C C . GLU A 1 190 ? 12.186 -4.876 4.268 1.00 73.38 190 GLU A C 1
ATOM 1487 O O . GLU A 1 190 ? 11.162 -5.064 4.926 1.00 73.38 190 GLU A O 1
ATOM 1492 N N . GLN A 1 191 ? 13.342 -4.569 4.859 1.00 66.50 191 GLN A N 1
ATOM 1493 C CA . GLN A 1 191 ? 13.427 -4.282 6.292 1.00 66.50 191 GLN A CA 1
ATOM 1494 C C . GLN A 1 191 ? 12.873 -2.869 6.563 1.00 66.50 191 GLN A C 1
ATOM 1496 O O . GLN A 1 191 ? 13.547 -1.882 6.276 1.00 66.50 191 GLN A O 1
ATOM 1501 N N . PHE A 1 192 ? 11.660 -2.800 7.129 1.00 56.47 192 PHE A N 1
ATOM 1502 C CA . PHE A 1 192 ? 10.924 -1.593 7.537 1.00 56.47 192 PHE A CA 1
ATOM 1503 C C . PHE A 1 192 ? 11.831 -0.551 8.188 1.00 56.47 192 PHE A C 1
ATOM 1505 O O . PHE A 1 192 ? 12.126 -0.583 9.381 1.00 56.47 192 PHE A O 1
ATOM 1512 N N . HIS A 1 193 ? 12.205 0.419 7.366 1.00 61.72 193 HIS A N 1
ATOM 1513 C CA . HIS A 1 193 ? 12.597 1.746 7.783 1.00 61.72 193 HIS A CA 1
ATOM 1514 C C . HIS A 1 193 ? 11.576 2.703 7.163 1.00 61.72 193 HIS A C 1
ATOM 1516 O O . HIS A 1 193 ? 11.387 2.672 5.943 1.00 61.72 193 HIS A O 1
ATOM 1522 N N . PRO A 1 194 ? 10.896 3.543 7.958 1.00 55.12 194 PRO A N 1
ATOM 1523 C CA . PRO A 1 194 ? 9.934 4.491 7.420 1.00 55.12 194 PRO A CA 1
ATOM 1524 C C . PRO A 1 194 ? 10.667 5.542 6.583 1.00 55.12 194 PRO A C 1
ATOM 1526 O O . PRO A 1 194 ? 11.353 6.415 7.114 1.00 55.12 194 PRO A O 1
ATOM 1529 N N . LEU A 1 195 ? 10.485 5.505 5.268 1.00 59.19 195 LEU A N 1
ATOM 1530 C CA . LEU A 1 195 ? 10.786 6.662 4.437 1.00 59.19 195 LEU A CA 1
ATOM 1531 C C . LEU A 1 195 ? 9.642 7.657 4.596 1.00 59.19 195 LEU A C 1
ATOM 1533 O O . LEU A 1 195 ? 8.572 7.482 4.014 1.00 59.19 195 LEU A O 1
ATOM 1537 N N . SER A 1 196 ? 9.877 8.703 5.391 1.00 61.78 196 SER A N 1
ATOM 1538 C CA . SER A 1 196 ? 8.953 9.834 5.524 1.00 61.78 196 SER A CA 1
ATOM 1539 C C . SER A 1 196 ? 8.588 10.408 4.159 1.00 61.78 196 SER A C 1
ATOM 1541 O O . SER A 1 196 ? 7.430 10.705 3.930 1.00 61.78 196 SER A O 1
ATOM 1543 N N . GLU A 1 197 ? 9.526 10.434 3.208 1.00 61.62 197 GLU A N 1
ATOM 1544 C CA . GLU A 1 197 ? 9.272 10.845 1.823 1.00 61.62 197 GLU A CA 1
ATOM 1545 C C . GLU A 1 197 ? 8.200 10.002 1.120 1.00 61.62 197 GLU A C 1
ATOM 1547 O O . GLU A 1 197 ? 7.370 10.550 0.394 1.00 61.62 197 GLU A O 1
ATOM 1552 N N . LEU A 1 198 ? 8.193 8.680 1.336 1.00 65.56 198 LEU A N 1
ATOM 1553 C CA . LEU A 1 198 ? 7.165 7.796 0.788 1.00 65.56 198 LEU A CA 1
ATOM 1554 C C . LEU A 1 198 ? 5.820 8.101 1.463 1.00 65.56 198 LEU A C 1
ATOM 1556 O O . LEU A 1 198 ? 4.826 8.289 0.771 1.00 65.56 198 LEU A O 1
ATOM 1560 N N . LEU A 1 199 ? 5.803 8.246 2.792 1.00 65.38 199 LEU A N 1
ATOM 1561 C CA . LEU A 1 199 ? 4.598 8.569 3.567 1.00 65.38 199 LEU A CA 1
ATOM 1562 C C . LEU A 1 199 ? 4.005 9.946 3.209 1.00 65.38 199 LEU A C 1
ATOM 1564 O O . LEU A 1 199 ? 2.800 10.054 2.997 1.00 65.38 199 LEU A O 1
ATOM 1568 N N . ASP A 1 200 ? 4.831 10.982 3.072 1.00 65.00 200 ASP A N 1
ATOM 1569 C CA . ASP A 1 200 ? 4.437 12.338 2.664 1.00 65.00 200 ASP A CA 1
ATOM 1570 C C . ASP A 1 200 ? 3.909 12.354 1.224 1.00 65.00 200 ASP A C 1
ATOM 1572 O O . ASP A 1 200 ? 2.946 13.055 0.899 1.00 65.00 200 ASP A O 1
ATOM 1576 N N . THR A 1 201 ? 4.523 11.550 0.351 1.00 61.38 201 THR A N 1
ATOM 1577 C CA . THR A 1 201 ? 4.048 11.333 -1.019 1.00 61.38 201 THR A CA 1
ATOM 1578 C C . THR A 1 201 ? 2.682 10.644 -1.004 1.00 61.38 201 THR A C 1
ATOM 1580 O O . THR A 1 201 ? 1.770 11.097 -1.688 1.00 61.38 201 THR A O 1
ATOM 1583 N N . MET A 1 202 ? 2.486 9.634 -0.151 1.00 61.19 202 MET A N 1
ATOM 1584 C CA . MET A 1 202 ? 1.190 8.975 0.045 1.00 61.19 202 MET A CA 1
ATOM 1585 C C . MET A 1 202 ? 0.115 9.976 0.494 1.00 61.19 202 MET A C 1
ATOM 1587 O O . MET A 1 202 ? -0.960 10.012 -0.101 1.00 61.19 202 MET A O 1
ATOM 1591 N N . GLN A 1 203 ? 0.407 10.855 1.462 1.00 61.59 203 GLN A N 1
ATOM 1592 C CA . GLN A 1 203 ? -0.564 11.846 1.955 1.00 61.59 203 GLN A CA 1
ATOM 1593 C C . GLN A 1 203 ? -1.094 12.783 0.867 1.00 61.59 203 GLN A C 1
ATOM 1595 O O . GLN A 1 203 ? -2.288 13.066 0.815 1.00 61.59 203 GLN A O 1
ATOM 1600 N N . LYS A 1 204 ? -0.224 13.277 -0.022 1.00 62.69 20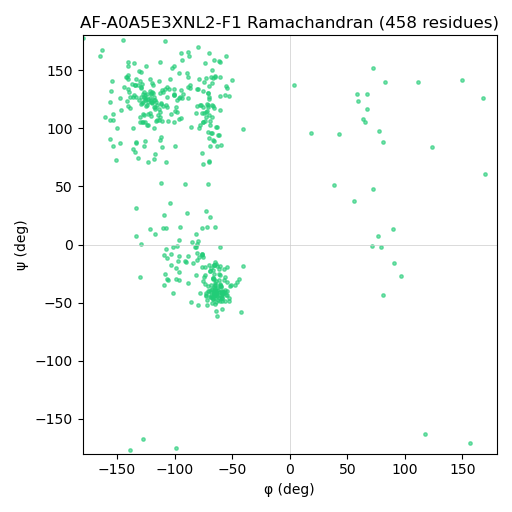4 LYS A N 1
ATOM 1601 C CA . LYS A 1 204 ? -0.634 14.221 -1.078 1.00 62.69 204 LYS A CA 1
ATOM 1602 C C . LYS A 1 204 ? -1.687 13.629 -2.019 1.00 62.69 204 LYS A C 1
ATOM 1604 O O . LYS A 1 204 ? -2.473 14.382 -2.594 1.00 62.69 204 LYS A O 1
ATOM 1609 N N . HIS A 1 205 ? -1.709 12.303 -2.160 1.00 60.09 205 HIS A N 1
ATOM 1610 C CA . HIS A 1 205 ? -2.573 11.600 -3.102 1.00 60.09 205 HIS A CA 1
ATOM 1611 C C . HIS A 1 205 ? -3.727 10.823 -2.455 1.00 60.09 205 HIS A C 1
ATOM 1613 O O . HIS A 1 205 ? -4.762 10.702 -3.099 1.00 60.09 205 HIS A O 1
ATOM 1619 N N . VAL A 1 206 ? -3.626 10.398 -1.188 1.00 59.53 206 VAL A N 1
ATOM 1620 C CA . VAL A 1 206 ? -4.767 9.845 -0.422 1.00 59.53 206 VAL A CA 1
ATOM 1621 C C . VAL A 1 206 ? -5.920 10.855 -0.341 1.00 59.53 206 VAL A C 1
ATOM 1623 O O . VAL A 1 206 ? -7.069 10.487 -0.552 1.00 59.53 206 VAL A O 1
ATOM 1626 N N . SER A 1 207 ? -5.629 12.142 -0.131 1.00 54.38 207 SER A N 1
ATOM 1627 C CA . SER A 1 207 ? -6.639 13.212 -0.187 1.00 54.38 207 SER A CA 1
ATOM 1628 C C . SER A 1 207 ? -7.003 13.690 -1.597 1.00 54.38 207 SER A C 1
ATOM 1630 O O . SER A 1 207 ? -7.750 14.660 -1.729 1.00 54.38 207 SER A O 1
ATOM 1632 N N . SER A 1 208 ? -6.420 13.127 -2.659 1.00 61.34 208 SER A N 1
ATOM 1633 C CA . SER A 1 208 ? -6.613 13.660 -4.008 1.00 61.34 208 SER A CA 1
ATOM 1634 C C . SER A 1 208 ? -7.839 13.032 -4.674 1.00 61.34 208 SER A C 1
ATOM 1636 O O . SER A 1 208 ? -7.852 11.819 -4.859 1.00 61.34 208 SER A O 1
ATOM 1638 N N . PRO A 1 209 ? -8.809 13.821 -5.176 1.00 61.72 209 PRO A N 1
ATOM 1639 C CA . PRO A 1 209 ? -9.946 13.305 -5.950 1.00 61.72 209 PRO A CA 1
ATOM 1640 C C . PRO A 1 209 ? -9.544 12.819 -7.361 1.00 61.72 209 PRO A C 1
ATOM 1642 O O . PRO A 1 209 ? -10.384 12.693 -8.245 1.00 61.72 209 PRO A O 1
ATOM 1645 N N . ARG A 1 210 ? -8.241 12.626 -7.604 1.00 65.81 210 ARG A N 1
ATOM 1646 C CA . ARG A 1 210 ? -7.640 12.120 -8.847 1.00 65.81 210 ARG A CA 1
ATOM 1647 C C . ARG A 1 210 ? -7.242 10.643 -8.756 1.00 65.81 210 ARG A C 1
ATOM 1649 O O . ARG A 1 210 ? -6.694 10.125 -9.729 1.00 65.81 210 ARG A O 1
ATOM 1656 N N . VAL A 1 211 ? -7.441 10.016 -7.592 1.00 68.31 211 VAL A N 1
ATOM 1657 C CA . VAL A 1 211 ? -7.099 8.615 -7.330 1.00 68.31 211 VAL A CA 1
ATOM 1658 C C . VAL A 1 211 ? -8.318 7.883 -6.779 1.00 68.31 211 VAL A C 1
ATOM 1660 O O . VAL A 1 211 ? -8.738 8.167 -5.659 1.00 68.31 211 VAL A O 1
ATOM 1663 N N . ASP A 1 212 ? -8.873 6.945 -7.550 1.00 69.62 212 ASP A N 1
ATOM 1664 C CA . ASP A 1 212 ? -10.082 6.208 -7.146 1.00 69.62 212 ASP A CA 1
ATOM 1665 C C . ASP A 1 212 ? -9.745 5.114 -6.116 1.00 69.62 212 ASP A C 1
ATOM 1667 O O . ASP A 1 212 ? -10.462 4.925 -5.127 1.00 69.62 212 ASP A O 1
ATOM 1671 N N . VAL A 1 213 ? -8.629 4.405 -6.338 1.00 79.00 213 VAL A N 1
ATOM 1672 C CA . VAL A 1 213 ? -8.107 3.342 -5.472 1.00 79.00 213 VAL A CA 1
ATOM 1673 C C . VAL A 1 213 ? -6.593 3.476 -5.287 1.00 79.00 213 VAL A C 1
ATOM 1675 O O . VAL A 1 213 ? -5.821 3.494 -6.245 1.00 79.00 213 VAL A O 1
ATOM 1678 N N . LEU A 1 214 ? -6.154 3.496 -4.027 1.00 80.19 214 LEU A N 1
ATOM 1679 C CA . LEU A 1 214 ? -4.750 3.392 -3.630 1.00 80.19 214 LEU A CA 1
ATOM 1680 C C . LEU A 1 214 ? -4.591 2.278 -2.595 1.00 80.19 214 LEU A C 1
ATOM 1682 O O . LEU A 1 214 ? -5.182 2.349 -1.523 1.00 80.19 214 LEU A O 1
ATOM 1686 N N . THR A 1 215 ? -3.750 1.286 -2.883 1.00 84.44 215 THR A N 1
ATOM 1687 C CA . THR A 1 215 ? -3.371 0.210 -1.956 1.00 84.44 215 THR A CA 1
ATOM 1688 C C . THR A 1 215 ? -1.854 0.133 -1.834 1.00 84.44 215 THR A C 1
ATOM 1690 O O . THR A 1 215 ? -1.156 -0.051 -2.829 1.00 84.44 215 THR A O 1
ATOM 1693 N N . ILE A 1 216 ? -1.323 0.227 -0.616 1.00 79.19 216 ILE A N 1
ATOM 1694 C CA . ILE A 1 216 ? 0.118 0.141 -0.347 1.00 79.19 216 ILE A CA 1
ATOM 1695 C C . ILE A 1 216 ? 0.353 -0.855 0.775 1.00 79.19 216 ILE A C 1
ATOM 1697 O O . ILE A 1 216 ? 0.118 -0.543 1.940 1.00 79.19 216 ILE A O 1
ATOM 1701 N N . THR A 1 217 ? 0.848 -2.036 0.423 1.00 84.44 217 THR A N 1
ATOM 1702 C CA . THR A 1 217 ? 1.192 -3.104 1.359 1.00 84.44 217 THR A CA 1
ATOM 1703 C C . THR A 1 217 ? 2.699 -3.120 1.608 1.00 84.44 217 THR A C 1
ATOM 1705 O O . THR A 1 217 ? 3.495 -3.167 0.673 1.00 84.44 217 THR A O 1
ATOM 1708 N N . TYR A 1 218 ? 3.101 -3.121 2.875 1.00 79.88 218 TYR A N 1
ATOM 1709 C CA . TYR A 1 218 ? 4.474 -3.339 3.315 1.00 79.88 218 TYR A CA 1
ATOM 1710 C C . TYR A 1 218 ? 4.557 -4.673 4.063 1.00 79.88 218 TYR A C 1
ATOM 1712 O O . TYR A 1 218 ? 3.750 -4.918 4.956 1.00 79.88 218 TYR A O 1
ATOM 1720 N N . GLN A 1 219 ? 5.519 -5.529 3.722 1.00 78.75 219 GLN A N 1
ATOM 1721 C CA . GLN A 1 219 ? 5.656 -6.883 4.264 1.00 78.75 219 GLN A CA 1
ATOM 1722 C C . GLN A 1 219 ? 7.055 -7.115 4.855 1.00 78.75 219 GLN A C 1
ATOM 1724 O O . GLN A 1 219 ? 8.024 -7.333 4.131 1.00 78.75 219 GLN A O 1
ATOM 1729 N N . TRP A 1 220 ? 7.151 -7.128 6.186 1.00 71.81 220 TRP A N 1
ATOM 1730 C CA . TRP A 1 220 ? 8.260 -7.737 6.928 1.00 71.81 220 TRP A CA 1
ATOM 1731 C C . TRP A 1 220 ? 7.854 -9.164 7.347 1.00 71.81 220 TRP A C 1
ATOM 1733 O O . TRP A 1 220 ? 6.692 -9.375 7.696 1.00 71.81 220 TRP A O 1
ATOM 1743 N N . PRO A 1 221 ? 8.783 -10.137 7.431 1.00 66.69 221 PRO A N 1
ATOM 1744 C CA . PRO A 1 221 ? 8.575 -11.453 8.063 1.00 66.69 221 PRO A CA 1
ATOM 1745 C C . PRO A 1 221 ? 7.778 -11.539 9.393 1.00 66.69 221 PRO A C 1
ATOM 1747 O O . PRO A 1 221 ? 7.334 -12.628 9.749 1.00 66.69 221 PRO A O 1
ATOM 1750 N N . SER A 1 222 ? 7.605 -10.440 10.135 1.00 67.81 222 SER A N 1
ATOM 1751 C CA . SER A 1 222 ? 6.943 -10.340 11.445 1.00 67.81 222 SER A CA 1
ATOM 1752 C C . SER A 1 222 ? 5.879 -9.229 11.510 1.00 67.81 222 SER A C 1
ATOM 1754 O O . SER A 1 222 ? 5.242 -9.068 12.548 1.00 67.81 222 SER A O 1
ATOM 1756 N N . LEU A 1 223 ? 5.650 -8.484 10.420 1.00 72.44 223 LEU A N 1
ATOM 1757 C CA . LEU A 1 223 ? 4.686 -7.382 10.357 1.00 72.44 223 LEU A CA 1
ATOM 1758 C C . LEU A 1 223 ? 4.241 -7.131 8.910 1.00 72.44 223 LEU A C 1
ATOM 1760 O O . LEU A 1 223 ? 5.060 -6.802 8.054 1.00 72.44 223 LEU A O 1
ATOM 1764 N N . GLU A 1 224 ? 2.939 -7.208 8.651 1.00 80.00 224 GLU A N 1
ATOM 1765 C CA . GLU A 1 224 ? 2.331 -6.682 7.428 1.00 80.00 224 GLU A CA 1
ATOM 1766 C C . GLU A 1 224 ? 1.591 -5.379 7.759 1.00 80.00 224 GLU A C 1
ATOM 1768 O O . GLU A 1 224 ? 0.859 -5.281 8.740 1.00 80.00 224 GLU A O 1
ATOM 1773 N N . PHE A 1 225 ? 1.784 -4.359 6.937 1.00 79.31 225 PHE A N 1
ATOM 1774 C CA . PHE A 1 225 ? 1.070 -3.088 6.986 1.00 79.31 225 PHE A CA 1
ATOM 1775 C C . PHE A 1 225 ? 0.374 -2.889 5.642 1.00 79.31 225 PHE A C 1
ATOM 1777 O O . PHE A 1 225 ? 0.927 -3.248 4.609 1.00 79.31 225 PHE A O 1
ATOM 1784 N N . THR A 1 226 ? -0.830 -2.328 5.622 1.00 82.44 226 THR A N 1
ATOM 1785 C CA . THR A 1 226 ? -1.521 -1.939 4.389 1.00 82.44 226 THR A CA 1
ATOM 1786 C C . THR A 1 226 ? -2.242 -0.611 4.577 1.00 82.44 226 THR A C 1
ATOM 1788 O O . THR A 1 226 ? -3.153 -0.510 5.395 1.00 82.44 226 THR A O 1
ATOM 1791 N N . LEU A 1 227 ? -1.864 0.396 3.791 1.00 78.88 227 LEU A N 1
ATOM 1792 C CA . LEU A 1 227 ? -2.655 1.608 3.601 1.00 78.88 227 LEU A CA 1
ATOM 1793 C C . LEU A 1 227 ? -3.634 1.403 2.447 1.00 78.88 227 LEU A C 1
ATOM 1795 O O . LEU A 1 227 ? -3.225 0.940 1.382 1.00 78.88 227 LEU A O 1
ATOM 1799 N N . THR A 1 228 ? -4.883 1.813 2.638 1.00 78.44 228 THR A N 1
ATOM 1800 C CA . THR A 1 228 ? -5.938 1.708 1.630 1.00 78.44 228 THR A CA 1
ATOM 1801 C C . THR A 1 228 ? -6.808 2.961 1.593 1.00 78.44 228 THR A C 1
ATOM 1803 O O . THR A 1 228 ? -7.374 3.390 2.601 1.00 78.44 228 THR A O 1
ATOM 1806 N N . ASN A 1 229 ? -6.943 3.526 0.397 1.00 75.44 229 ASN A N 1
ATOM 1807 C CA . ASN A 1 229 ? -7.961 4.509 0.057 1.00 75.44 229 ASN A CA 1
ATOM 1808 C C . ASN A 1 229 ? -8.832 3.905 -1.045 1.00 75.44 229 ASN A C 1
ATOM 1810 O O . ASN A 1 229 ? -8.315 3.567 -2.109 1.00 75.44 229 ASN A O 1
ATOM 1814 N N . SER A 1 230 ? -10.119 3.732 -0.775 1.00 66.25 230 SER A N 1
ATOM 1815 C CA . SER A 1 230 ? -11.104 3.183 -1.704 1.00 66.25 230 SER A CA 1
ATOM 1816 C C . SER A 1 230 ? -12.257 4.170 -1.786 1.00 66.25 230 SER A C 1
ATOM 1818 O O . SER A 1 230 ? -12.970 4.288 -0.805 1.00 66.25 230 SER A O 1
ATOM 1820 N N . ASN A 1 231 ? -12.450 4.838 -2.930 1.00 61.09 231 ASN A N 1
ATOM 1821 C CA . ASN A 1 231 ? -13.522 5.819 -3.172 1.00 61.09 231 ASN A CA 1
ATOM 1822 C C . ASN A 1 231 ? -13.402 7.136 -2.344 1.00 61.09 231 ASN A C 1
ATOM 1824 O O . ASN A 1 231 ? -13.282 7.081 -1.121 1.00 61.09 231 ASN A O 1
ATOM 1828 N N . PRO A 1 232 ? -13.480 8.342 -2.956 1.00 56.94 232 PRO A N 1
ATOM 1829 C CA . PRO A 1 232 ? -13.461 9.625 -2.229 1.00 56.94 232 PRO A CA 1
ATOM 1830 C C . PRO A 1 232 ? -14.552 9.801 -1.154 1.00 56.94 232 PRO A C 1
ATOM 1832 O O . PRO A 1 232 ? -14.380 10.635 -0.264 1.00 56.94 232 PRO A O 1
ATOM 1835 N N . ASP A 1 233 ? -15.649 9.041 -1.220 1.00 57.03 233 ASP A N 1
ATOM 1836 C CA . ASP A 1 233 ? -16.730 9.087 -0.225 1.00 57.03 233 ASP A CA 1
ATOM 1837 C C . ASP A 1 233 ? -16.473 8.216 1.024 1.00 57.03 233 ASP A C 1
ATOM 1839 O O . ASP A 1 233 ? -17.151 8.390 2.042 1.00 57.03 233 ASP A O 1
ATOM 1843 N N . GLU A 1 234 ? -15.513 7.279 0.992 1.00 64.00 234 GLU A N 1
ATOM 1844 C CA . GLU A 1 234 ? -15.184 6.445 2.155 1.00 64.00 234 GLU A CA 1
ATOM 1845 C C . GLU A 1 234 ? -14.040 7.029 2.997 1.00 64.00 234 GLU A C 1
ATOM 1847 O O . GLU A 1 234 ? -13.199 7.816 2.565 1.00 64.00 234 GLU A O 1
ATOM 1852 N N . ALA A 1 235 ? -13.985 6.606 4.257 1.00 66.81 235 ALA A N 1
ATOM 1853 C CA . ALA A 1 235 ? -12.894 6.937 5.157 1.00 66.81 235 ALA A CA 1
ATOM 1854 C C . ALA A 1 235 ? -11.598 6.205 4.758 1.00 66.81 235 ALA A C 1
ATOM 1856 O O . ALA A 1 235 ? -11.521 4.976 4.860 1.00 66.81 235 ALA A O 1
ATOM 1857 N N . SER A 1 236 ? -10.547 6.958 4.408 1.00 73.75 236 SER A N 1
ATOM 1858 C CA . SER A 1 236 ? -9.193 6.420 4.221 1.00 73.75 236 SER A CA 1
ATOM 1859 C C . SER A 1 236 ? -8.761 5.630 5.460 1.00 73.75 236 SER A C 1
ATOM 1861 O O . SER A 1 236 ? -8.836 6.127 6.596 1.00 73.75 236 SER A O 1
ATOM 1863 N N . HIS A 1 237 ? -8.322 4.389 5.246 1.00 78.62 237 HIS A N 1
ATOM 1864 C CA . HIS A 1 237 ? -8.115 3.428 6.320 1.00 78.62 237 HIS A CA 1
ATOM 1865 C C . HIS A 1 237 ? -6.753 2.740 6.249 1.00 78.62 237 HIS A C 1
ATOM 1867 O O . HIS A 1 237 ? -6.160 2.538 5.193 1.00 78.62 237 HIS A O 1
ATOM 1873 N N . CYS A 1 238 ? -6.242 2.386 7.420 1.00 78.75 238 CYS A N 1
ATOM 1874 C CA . CYS A 1 238 ? -4.913 1.828 7.602 1.00 78.75 238 CYS A CA 1
ATOM 1875 C C . CYS A 1 238 ? -5.018 0.519 8.376 1.00 78.75 238 CYS A C 1
ATOM 1877 O O . CYS A 1 238 ? -5.594 0.499 9.459 1.00 78.75 238 CYS A O 1
ATOM 1879 N N . THR A 1 239 ? -4.441 -0.558 7.851 1.00 83.88 239 THR A N 1
ATOM 1880 C CA . THR A 1 239 ? -4.487 -1.899 8.438 1.00 83.88 239 THR A CA 1
ATOM 1881 C C . THR A 1 239 ? -3.094 -2.349 8.860 1.00 83.88 239 THR A C 1
ATOM 1883 O O . THR A 1 239 ? -2.207 -2.483 8.023 1.00 83.88 239 THR A O 1
ATOM 1886 N N . PHE A 1 240 ? -2.902 -2.641 10.144 1.00 80.25 240 PHE A N 1
ATOM 1887 C CA . PHE A 1 240 ? -1.726 -3.356 10.644 1.00 80.25 240 PHE A CA 1
ATOM 1888 C C . PHE A 1 240 ? -2.092 -4.812 10.889 1.00 80.25 240 PHE A C 1
ATOM 1890 O O . PHE A 1 240 ? -3.112 -5.099 11.516 1.00 80.25 240 PHE A O 1
ATOM 1897 N N . ARG A 1 241 ? -1.249 -5.734 10.435 1.00 80.06 241 ARG A N 1
ATOM 1898 C CA . ARG A 1 241 ? -1.454 -7.173 10.540 1.00 80.06 241 ARG A CA 1
ATOM 1899 C C . ARG A 1 241 ? -0.232 -7.858 11.141 1.00 80.06 241 ARG A C 1
ATOM 1901 O O . ARG A 1 241 ? 0.868 -7.825 10.595 1.00 80.06 241 ARG A O 1
ATOM 1908 N N . LEU A 1 242 ? -0.461 -8.534 12.258 1.00 68.94 242 LEU A N 1
ATOM 1909 C CA . LEU A 1 242 ? 0.540 -9.269 13.013 1.00 68.94 242 LEU A CA 1
ATOM 1910 C C . LEU A 1 242 ? 0.497 -10.774 12.665 1.00 68.94 242 LEU A C 1
ATOM 1912 O O . LEU A 1 242 ? -0.494 -11.438 13.003 1.00 68.94 242 LEU A O 1
ATOM 1916 N N . PRO A 1 243 ? 1.543 -11.349 12.032 1.00 64.25 243 PRO A N 1
ATOM 1917 C CA . PRO A 1 243 ? 1.787 -12.792 12.069 1.00 64.25 243 PRO A CA 1
ATOM 1918 C C . PRO A 1 243 ? 2.021 -13.274 13.510 1.00 64.25 243 PRO A C 1
ATOM 1920 O O . PRO A 1 243 ? 2.386 -12.511 14.395 1.00 64.25 243 PRO A O 1
ATOM 1923 N N . SER A 1 244 ? 1.802 -14.561 13.760 1.00 57.88 244 SER A N 1
ATOM 1924 C CA . SER A 1 244 ? 1.446 -15.146 15.065 1.00 57.88 244 SER A CA 1
ATOM 1925 C C . SER A 1 244 ? 2.466 -15.076 16.228 1.00 57.88 244 SER A C 1
ATOM 1927 O O . SER A 1 244 ? 2.282 -15.806 17.199 1.00 57.88 244 SER A O 1
ATOM 1929 N N . CYS A 1 245 ? 3.524 -14.256 16.167 1.00 49.72 245 CYS A N 1
ATOM 1930 C CA . CYS A 1 245 ? 4.709 -14.401 17.027 1.00 49.72 245 CYS A CA 1
ATOM 1931 C C . CYS A 1 245 ? 5.205 -13.133 17.761 1.00 49.72 245 CYS A C 1
ATOM 1933 O O . CYS A 1 245 ? 5.820 -13.285 18.813 1.00 49.72 245 CYS A O 1
ATOM 1935 N N . ASP A 1 246 ? 4.997 -11.910 17.249 1.00 64.00 246 ASP A N 1
ATOM 1936 C CA . ASP A 1 246 ? 5.770 -10.726 17.697 1.00 64.00 246 ASP A CA 1
ATOM 1937 C C . ASP A 1 246 ? 4.918 -9.473 18.001 1.00 64.00 246 ASP A C 1
ATOM 1939 O O . ASP A 1 246 ? 4.724 -8.584 17.171 1.00 64.00 246 ASP A O 1
ATOM 1943 N N . ARG A 1 247 ? 4.422 -9.379 19.242 1.00 65.38 247 ARG A N 1
ATOM 1944 C CA . ARG A 1 247 ? 3.648 -8.215 19.717 1.00 65.38 247 ARG A CA 1
ATOM 1945 C C . ARG A 1 247 ? 4.475 -6.923 19.808 1.00 65.38 247 ARG A C 1
ATOM 1947 O O . ARG A 1 247 ? 3.870 -5.855 19.807 1.00 65.38 247 ARG A O 1
ATOM 1954 N N . THR A 1 248 ? 5.803 -6.993 19.905 1.00 67.12 248 THR A N 1
ATOM 1955 C CA . THR A 1 248 ? 6.658 -5.809 20.102 1.00 67.12 248 THR A CA 1
ATOM 1956 C C . THR A 1 248 ? 6.860 -5.081 18.780 1.00 67.12 248 THR A C 1
ATOM 1958 O O . THR A 1 248 ? 6.487 -3.914 18.680 1.00 67.12 248 THR A O 1
ATOM 1961 N N . SER A 1 249 ? 7.284 -5.794 17.728 1.00 64.69 249 SER A N 1
ATOM 1962 C CA . SER A 1 249 ? 7.428 -5.219 16.379 1.00 64.69 249 SER A CA 1
ATOM 1963 C C . SER A 1 249 ? 6.127 -4.604 15.850 1.00 64.69 249 SER A C 1
ATOM 1965 O O . SER A 1 249 ? 6.159 -3.623 15.111 1.00 64.69 249 SER A O 1
ATOM 1967 N N . PHE A 1 250 ? 4.966 -5.136 16.246 1.00 71.62 250 PHE A N 1
ATOM 1968 C CA . PHE A 1 250 ? 3.668 -4.542 15.919 1.00 71.62 250 PHE A CA 1
ATOM 1969 C C . PHE A 1 250 ? 3.458 -3.167 16.568 1.00 71.62 250 PHE A C 1
ATOM 1971 O O . PHE A 1 250 ? 3.015 -2.229 15.907 1.00 71.62 250 PHE A O 1
ATOM 1978 N N . LEU A 1 251 ? 3.772 -3.044 17.860 1.00 74.50 251 LEU A N 1
ATOM 1979 C CA . LEU A 1 251 ? 3.586 -1.808 18.618 1.00 74.50 251 LEU A CA 1
ATOM 1980 C C . LEU A 1 251 ? 4.581 -0.728 18.188 1.00 74.50 251 LEU A C 1
ATOM 1982 O O . LEU A 1 251 ? 4.171 0.421 18.025 1.00 74.50 251 LEU A O 1
ATOM 1986 N N . ASP A 1 252 ? 5.833 -1.107 17.926 1.00 69.62 252 ASP A N 1
ATOM 1987 C CA . ASP A 1 252 ? 6.840 -0.225 17.331 1.00 69.62 252 ASP A CA 1
ATOM 1988 C C . ASP A 1 252 ? 6.433 0.185 15.903 1.00 69.62 252 ASP A C 1
ATOM 1990 O O . ASP A 1 252 ? 6.526 1.355 15.536 1.00 69.62 252 ASP A O 1
ATOM 1994 N N . GLY A 1 253 ? 5.872 -0.746 15.120 1.00 68.31 253 GLY A N 1
ATOM 1995 C CA . GLY A 1 253 ? 5.324 -0.497 13.784 1.00 68.31 253 GLY A CA 1
ATOM 1996 C C . GLY A 1 253 ? 4.268 0.616 13.742 1.00 68.31 253 GLY A C 1
ATOM 1997 O O . GLY A 1 253 ? 4.278 1.450 12.834 1.00 68.31 253 GLY A O 1
ATOM 1998 N N . ILE A 1 254 ? 3.386 0.677 14.746 1.00 75.44 254 ILE A N 1
ATOM 1999 C CA . ILE A 1 254 ? 2.367 1.732 14.879 1.00 75.44 254 ILE A CA 1
ATOM 2000 C C . ILE A 1 254 ? 3.022 3.111 15.118 1.00 75.44 254 ILE A C 1
ATOM 2002 O O . ILE A 1 254 ? 2.568 4.111 14.557 1.00 75.44 254 ILE A O 1
ATOM 2006 N N . VAL A 1 255 ? 4.143 3.196 15.845 1.00 75.56 255 VAL A N 1
ATOM 2007 C CA . VAL A 1 255 ? 4.771 4.479 16.239 1.00 75.56 255 VAL A CA 1
ATOM 2008 C C . VAL A 1 255 ? 5.208 5.337 15.048 1.00 75.56 255 VAL A C 1
ATOM 2010 O O . VAL A 1 255 ? 5.301 6.565 15.131 1.00 75.56 255 VAL A O 1
ATOM 2013 N N . TYR A 1 256 ? 5.474 4.696 13.913 1.00 67.94 256 TYR A N 1
ATOM 2014 C CA . TYR A 1 256 ? 5.902 5.368 12.693 1.00 67.94 256 TYR A CA 1
ATOM 2015 C C . TYR A 1 256 ? 4.773 6.132 12.001 1.00 67.94 256 TYR A C 1
ATOM 2017 O O . TYR A 1 256 ? 5.026 7.143 11.345 1.00 67.94 256 TYR A O 1
ATOM 2025 N N . PHE A 1 257 ? 3.529 5.699 12.202 1.00 68.56 257 PHE A N 1
ATOM 2026 C CA . PHE A 1 257 ? 2.347 6.329 11.622 1.00 68.56 257 PHE A CA 1
ATOM 2027 C C . PHE A 1 257 ? 1.663 7.290 12.597 1.00 68.56 257 PHE A C 1
ATOM 2029 O O . PHE A 1 257 ? 0.917 8.154 12.150 1.00 68.56 257 PHE A O 1
ATOM 2036 N N . SER A 1 258 ? 1.983 7.252 13.895 1.00 67.44 258 SER A N 1
ATOM 2037 C CA . SER A 1 258 ? 1.502 8.202 14.918 1.00 67.44 258 SER A CA 1
ATOM 2038 C C . SER A 1 258 ? 2.131 9.610 14.819 1.00 67.44 258 SER A C 1
ATOM 2040 O O . SER A 1 258 ? 2.367 10.281 15.829 1.00 67.44 258 SER A O 1
ATOM 2042 N N . ARG A 1 259 ? 2.510 10.006 13.603 1.00 66.25 259 ARG A N 1
ATOM 2043 C CA . ARG A 1 259 ? 3.088 11.291 13.196 1.00 66.25 259 ARG A CA 1
ATOM 2044 C C . ARG A 1 259 ? 2.261 11.837 12.028 1.00 66.25 259 ARG A C 1
ATOM 2046 O O . ARG A 1 259 ? 1.180 11.322 11.743 1.00 66.25 259 ARG A O 1
ATOM 2053 N N . ASP A 1 260 ? 2.768 12.859 11.342 1.00 59.16 260 ASP A N 1
ATOM 2054 C CA . ASP A 1 260 ? 2.038 13.586 10.298 1.00 59.16 260 ASP A CA 1
ATOM 2055 C C . ASP A 1 260 ? 1.412 12.684 9.229 1.00 59.16 260 ASP A C 1
ATOM 2057 O O . ASP A 1 260 ? 0.264 12.928 8.860 1.00 59.16 260 ASP A O 1
ATOM 2061 N N . ALA A 1 261 ? 2.079 11.577 8.876 1.00 57.03 261 ALA A N 1
ATOM 2062 C CA . ALA A 1 261 ? 1.597 10.495 8.011 1.00 57.03 261 ALA A CA 1
ATOM 2063 C C . ALA A 1 261 ? 0.149 10.023 8.283 1.00 57.03 261 ALA A C 1
ATOM 2065 O O . ALA A 1 261 ? -0.540 9.619 7.346 1.00 57.03 261 ALA A O 1
ATOM 2066 N N . SER A 1 262 ? -0.352 10.111 9.523 1.00 64.25 262 SER A N 1
ATOM 2067 C CA . SER A 1 262 ? -1.729 9.717 9.856 1.00 64.25 262 SER A CA 1
ATOM 2068 C C . SER A 1 262 ? -2.796 10.797 9.708 1.00 64.25 262 SER A C 1
ATOM 2070 O O . SER A 1 262 ? -3.961 10.433 9.757 1.00 64.25 262 SER A O 1
ATOM 2072 N N . ARG A 1 263 ? -2.468 12.080 9.486 1.00 72.50 263 ARG A N 1
ATOM 2073 C CA . ARG A 1 263 ? -3.425 13.219 9.531 1.00 72.50 263 ARG A CA 1
ATOM 2074 C C . ARG A 1 263 ? -4.677 13.106 8.642 1.00 72.50 263 ARG A C 1
ATOM 2076 O O . ARG A 1 263 ? -5.626 13.853 8.858 1.00 72.50 263 ARG A O 1
ATOM 2083 N N . GLN A 1 264 ? -4.664 12.238 7.631 1.00 73.75 264 GLN A N 1
ATOM 2084 C CA . GLN A 1 264 ? -5.801 11.975 6.736 1.00 73.75 264 GLN A CA 1
ATOM 2085 C C . GLN A 1 264 ? -6.479 10.622 6.994 1.00 73.75 264 GLN A C 1
ATOM 2087 O O . GLN A 1 264 ? -7.566 10.364 6.485 1.00 73.75 264 GLN A O 1
ATOM 2092 N N . LEU A 1 265 ? -5.854 9.754 7.792 1.00 78.62 265 LEU A N 1
ATOM 2093 C CA . LEU A 1 265 ? -6.445 8.496 8.219 1.00 78.62 265 LEU A CA 1
ATOM 2094 C C . LEU A 1 265 ? -7.565 8.778 9.208 1.00 78.62 265 LEU A C 1
ATOM 2096 O O . LEU A 1 265 ? -7.352 9.475 10.203 1.00 78.62 265 LEU A O 1
ATOM 2100 N N . LYS A 1 266 ? -8.718 8.162 8.953 1.00 86.50 266 LYS A N 1
ATOM 2101 C CA . LYS A 1 266 ? -9.875 8.171 9.853 1.00 86.50 266 LYS A CA 1
ATOM 2102 C C . LYS A 1 266 ? -10.083 6.833 10.552 1.00 86.50 266 LYS A C 1
ATOM 2104 O O . LYS A 1 266 ? -10.563 6.817 11.683 1.00 86.50 266 LYS A O 1
ATOM 2109 N N . THR A 1 267 ? -9.687 5.728 9.918 1.00 89.00 267 THR A N 1
ATOM 2110 C CA . THR A 1 267 ? -9.912 4.373 10.442 1.00 89.00 267 THR A CA 1
ATOM 2111 C C . THR A 1 267 ? -8.604 3.599 10.579 1.00 89.00 267 THR A C 1
ATOM 2113 O O . THR A 1 267 ? -7.828 3.493 9.629 1.00 89.00 267 THR A O 1
ATOM 2116 N N . LEU A 1 268 ? -8.382 3.015 11.757 1.00 88.88 268 LEU A N 1
ATOM 2117 C CA . LEU A 1 268 ? -7.248 2.144 12.062 1.00 88.88 268 LEU A CA 1
ATOM 2118 C C . LEU A 1 268 ? -7.742 0.711 12.314 1.00 88.88 268 LEU A C 1
ATOM 2120 O O . LEU A 1 268 ? -8.470 0.464 13.270 1.00 88.88 268 LEU A O 1
ATOM 2124 N N . ARG A 1 269 ? -7.333 -0.236 11.470 1.00 89.94 269 ARG A N 1
ATOM 2125 C CA . ARG A 1 269 ? -7.615 -1.671 11.593 1.00 89.94 269 ARG A CA 1
ATOM 2126 C C . ARG A 1 269 ? -6.400 -2.399 12.164 1.00 89.94 269 ARG A C 1
ATOM 2128 O O . ARG A 1 269 ? -5.295 -2.264 11.645 1.00 89.94 269 ARG A O 1
ATOM 2135 N N . LEU A 1 270 ? -6.595 -3.190 13.213 1.00 88.50 270 LEU A N 1
ATOM 2136 C CA . LEU A 1 270 ? -5.546 -3.938 13.909 1.00 88.50 270 LEU A CA 1
ATOM 2137 C C . LEU A 1 270 ? -5.869 -5.435 13.858 1.00 88.50 270 LEU A C 1
ATOM 2139 O O . LEU A 1 270 ? -6.816 -5.879 14.497 1.00 88.50 270 LEU A O 1
ATOM 2143 N N . VAL A 1 271 ? -5.105 -6.224 13.107 1.00 87.44 271 VAL A N 1
ATOM 2144 C CA . VAL A 1 271 ? -5.382 -7.647 12.856 1.00 87.44 271 VAL A CA 1
ATOM 2145 C C . VAL A 1 271 ? -4.296 -8.521 13.478 1.00 87.44 271 VAL A C 1
ATOM 2147 O O . VAL A 1 271 ? -3.166 -8.559 13.004 1.00 87.44 271 VAL A O 1
ATOM 2150 N N . SER A 1 272 ? -4.641 -9.278 14.514 1.00 80.56 272 SER A N 1
ATOM 2151 C CA . SER A 1 272 ? -3.797 -10.317 15.103 1.00 80.56 272 SER A CA 1
ATOM 2152 C C . SER A 1 272 ? -4.212 -11.685 14.578 1.00 80.56 272 SER A C 1
ATOM 2154 O O . SER A 1 272 ? -5.308 -12.154 14.872 1.00 80.56 272 SER A O 1
ATOM 2156 N N . LEU A 1 273 ? -3.300 -12.375 13.887 1.00 70.38 273 LEU A N 1
ATOM 2157 C CA . LEU A 1 273 ? -3.487 -13.791 13.543 1.00 70.38 273 LEU A CA 1
ATOM 2158 C C . LEU A 1 273 ? -3.144 -14.739 14.704 1.00 70.38 273 LEU A C 1
ATOM 2160 O O . LEU A 1 273 ? -3.355 -15.944 14.588 1.00 70.38 273 LEU A O 1
ATOM 2164 N N . SER A 1 274 ? -2.594 -14.224 15.810 1.00 60.81 274 SER A N 1
ATOM 2165 C CA . SER A 1 274 ? -2.337 -15.044 16.994 1.00 60.81 274 SER A CA 1
ATOM 2166 C C . SER A 1 274 ? -3.649 -15.428 17.686 1.00 60.81 274 SER A C 1
ATOM 2168 O O . SER A 1 274 ? -4.484 -14.570 17.986 1.00 60.81 274 SER A O 1
ATOM 2170 N N . THR A 1 275 ? -3.800 -16.724 17.971 1.00 53.72 275 THR A N 1
ATOM 2171 C CA . THR A 1 275 ? -4.640 -17.210 19.073 1.00 53.72 275 THR A CA 1
ATOM 2172 C C . THR A 1 275 ? -4.193 -16.556 20.389 1.00 53.72 275 THR A C 1
ATOM 2174 O O . THR A 1 275 ? -3.072 -16.041 20.453 1.00 53.72 275 THR A O 1
ATOM 2177 N N . PRO A 1 276 ? -5.020 -16.557 21.454 1.00 50.94 276 PRO A N 1
ATOM 2178 C CA . PRO A 1 276 ? -4.592 -16.101 22.776 1.00 50.94 276 PRO A CA 1
ATOM 2179 C C . PRO A 1 276 ? -3.469 -17.001 23.322 1.00 50.94 276 PRO A C 1
ATOM 2181 O O . PRO A 1 276 ? -3.699 -17.971 24.039 1.00 50.94 276 PRO A O 1
ATOM 2184 N N . GLY A 1 277 ? -2.233 -16.693 22.930 1.00 45.09 277 GLY A N 1
ATOM 2185 C CA . GLY A 1 277 ? -1.024 -17.243 23.523 1.00 45.09 277 GLY A CA 1
ATOM 2186 C C . GLY A 1 277 ? -0.786 -16.628 24.902 1.00 45.09 277 GLY A C 1
ATOM 2187 O O . GLY A 1 277 ? -1.258 -15.513 25.156 1.00 45.09 277 GLY A O 1
ATOM 2188 N N . PRO A 1 278 ? -0.052 -17.324 25.792 1.00 41.22 278 PRO A N 1
ATOM 2189 C CA . PRO A 1 278 ? 0.317 -16.769 27.086 1.00 41.22 278 PRO A CA 1
ATOM 2190 C C . PRO A 1 278 ? 1.016 -15.430 26.867 1.00 41.22 278 PRO A C 1
ATOM 2192 O O . PRO A 1 278 ? 1.863 -15.311 25.978 1.00 41.22 278 PRO A O 1
ATOM 2195 N N . ASP A 1 279 ? 0.636 -14.423 27.651 1.00 47.50 279 ASP A N 1
ATOM 2196 C CA . ASP A 1 279 ? 1.190 -13.086 27.501 1.00 47.50 279 ASP A CA 1
ATOM 2197 C C . ASP A 1 279 ? 2.688 -13.148 27.827 1.00 47.50 279 ASP A C 1
ATOM 2199 O O . ASP A 1 279 ? 3.074 -13.264 28.992 1.00 47.50 279 ASP A O 1
ATOM 2203 N N . LEU A 1 280 ? 3.531 -13.168 26.786 1.00 41.03 280 LEU A N 1
ATOM 2204 C CA . LEU A 1 280 ? 4.983 -13.239 26.927 1.00 41.03 280 LEU A CA 1
ATOM 2205 C C . LEU A 1 280 ? 5.423 -11.963 27.644 1.00 41.03 280 LEU A C 1
ATOM 2207 O O . LEU A 1 280 ? 5.399 -10.865 27.084 1.00 41.03 280 LEU A O 1
ATOM 2211 N N . GLY A 1 281 ? 5.680 -12.134 28.940 1.00 39.03 281 GLY A N 1
ATOM 2212 C CA . GLY A 1 281 ? 5.647 -11.055 29.913 1.00 39.03 281 GLY A CA 1
ATOM 2213 C C . GLY A 1 281 ? 6.718 -10.002 29.668 1.00 39.03 281 GLY A C 1
ATOM 2214 O O . GLY A 1 281 ? 7.844 -10.312 29.286 1.00 39.03 281 GLY A O 1
ATOM 2215 N N . GLY A 1 282 ? 6.371 -8.745 29.940 1.00 40.28 282 GLY A N 1
ATOM 2216 C CA . GLY A 1 282 ? 7.307 -7.646 29.746 1.00 40.28 282 GLY A CA 1
ATOM 2217 C C . GLY A 1 282 ? 6.689 -6.260 29.861 1.00 40.28 282 GLY A C 1
ATOM 2218 O O . GLY A 1 282 ? 6.800 -5.472 28.930 1.00 40.28 282 GLY A O 1
ATOM 2219 N N . GLN A 1 283 ? 6.115 -5.905 31.018 1.00 44.94 283 GLN A N 1
ATOM 2220 C CA . GLN A 1 283 ? 5.944 -4.489 31.398 1.00 44.94 283 GLN A CA 1
ATOM 2221 C C . GLN A 1 283 ? 7.309 -3.853 31.752 1.00 44.94 283 GLN A C 1
ATOM 2223 O O . GLN A 1 283 ? 7.496 -3.299 32.832 1.00 44.94 283 GLN A O 1
ATOM 2228 N N . ILE A 1 284 ? 8.306 -3.981 30.872 1.00 38.66 284 ILE A N 1
ATOM 2229 C CA . ILE A 1 284 ? 9.682 -3.555 31.133 1.00 38.66 284 ILE A CA 1
ATOM 2230 C C . ILE A 1 284 ? 10.040 -2.414 30.178 1.00 38.66 284 ILE A C 1
ATOM 2232 O O . ILE A 1 284 ? 10.276 -2.617 28.993 1.00 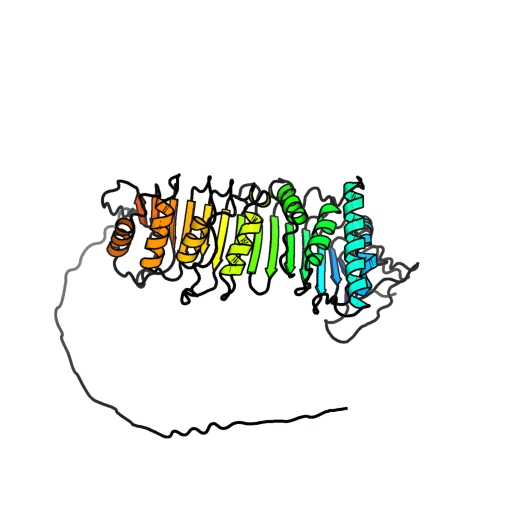38.66 284 ILE A O 1
ATOM 2236 N N . GLY A 1 285 ? 10.110 -1.199 30.724 1.00 42.75 285 GLY A N 1
ATOM 2237 C CA . GLY A 1 285 ? 10.852 -0.079 30.135 1.00 42.75 285 GLY A CA 1
ATOM 2238 C C . GLY A 1 285 ? 10.069 0.926 29.284 1.00 42.75 285 GLY A C 1
ATOM 2239 O O . GLY A 1 285 ? 10.463 2.093 29.257 1.00 42.75 285 GLY A O 1
ATOM 2240 N N . PHE A 1 286 ? 8.958 0.547 28.644 1.00 45.94 286 PHE A N 1
ATOM 2241 C CA . PHE A 1 286 ? 8.183 1.487 27.824 1.00 45.94 286 PHE A CA 1
ATOM 2242 C C . PHE A 1 286 ? 7.486 2.549 28.688 1.00 45.94 286 PHE A C 1
ATOM 2244 O O . PHE A 1 286 ? 6.462 2.304 29.325 1.00 45.94 286 PHE A O 1
ATOM 2251 N N . ARG A 1 287 ? 8.054 3.762 28.707 1.00 50.84 287 ARG A N 1
ATOM 2252 C CA . ARG A 1 287 ? 7.389 4.947 29.263 1.00 50.84 287 ARG A CA 1
ATOM 2253 C C . ARG A 1 287 ? 6.183 5.299 28.377 1.00 50.84 287 ARG A C 1
ATOM 2255 O O . ARG A 1 287 ? 6.344 5.293 27.158 1.00 50.84 287 ARG A O 1
ATOM 2262 N N . PRO A 1 288 ? 5.023 5.681 28.942 1.00 52.47 288 PRO A N 1
ATOM 2263 C CA . PRO A 1 288 ? 3.813 5.995 28.177 1.00 52.47 288 PRO A CA 1
ATOM 2264 C C . PRO A 1 288 ? 3.917 7.366 27.482 1.00 52.47 288 PRO A C 1
ATOM 2266 O O . PRO A 1 288 ? 3.271 8.335 27.881 1.00 52.47 288 PRO A O 1
ATOM 2269 N N . ARG A 1 289 ? 4.793 7.472 26.473 1.00 55.47 289 ARG A N 1
ATOM 2270 C CA . ARG A 1 289 ? 4.913 8.607 25.544 1.00 55.47 289 ARG A CA 1
ATOM 2271 C C . ARG A 1 289 ? 5.564 8.195 24.225 1.00 55.47 289 ARG A C 1
ATOM 2273 O O . ARG A 1 289 ? 6.764 8.392 24.041 1.00 55.47 289 ARG A O 1
ATOM 2280 N N . SER A 1 290 ? 4.751 7.795 23.259 1.00 64.44 290 SER A N 1
ATOM 2281 C CA . SER A 1 290 ? 5.111 7.975 21.852 1.00 64.44 290 SER A CA 1
ATOM 2282 C C . SER A 1 290 ? 3.875 7.898 20.969 1.00 64.44 290 SER A C 1
ATOM 2284 O O . SER A 1 290 ? 3.332 6.822 20.776 1.00 64.44 290 SER A O 1
ATOM 2286 N N . GLY A 1 291 ? 3.476 9.042 20.409 1.00 66.44 291 GLY A N 1
ATOM 2287 C CA . GLY A 1 291 ? 2.477 9.106 19.345 1.00 66.44 291 GLY A CA 1
ATOM 2288 C C . GLY A 1 291 ? 1.134 9.745 19.699 1.00 66.44 291 GLY A C 1
ATOM 2289 O O . GLY A 1 291 ? 0.548 9.520 20.761 1.00 66.44 291 GLY A O 1
ATOM 2290 N N . ALA A 1 292 ? 0.624 10.517 18.743 1.00 75.62 292 ALA A N 1
ATOM 2291 C CA . ALA A 1 292 ? -0.751 10.992 18.718 1.00 75.62 292 ALA A CA 1
ATOM 2292 C C . ALA A 1 292 ? -1.330 10.737 17.325 1.00 75.62 292 ALA A C 1
ATOM 2294 O O . ALA A 1 292 ? -0.670 10.979 16.317 1.00 75.62 292 ALA A O 1
ATOM 2295 N N . TYR A 1 293 ? -2.570 10.268 17.284 1.00 84.25 293 TYR A N 1
ATOM 2296 C CA . TYR A 1 293 ? -3.336 10.023 16.070 1.00 84.25 293 TYR A CA 1
ATOM 2297 C C . TYR A 1 293 ? -4.470 11.050 15.999 1.00 84.25 293 TYR A C 1
ATOM 2299 O O . TYR A 1 293 ? -5.577 10.777 16.469 1.00 84.25 293 TYR A O 1
ATOM 2307 N N . PRO A 1 294 ? -4.200 12.269 15.491 1.00 82.94 294 PRO A N 1
ATOM 2308 C CA . PRO A 1 294 ? -5.104 13.403 15.657 1.00 82.94 294 PRO A CA 1
ATOM 2309 C C . PRO A 1 294 ? -6.434 13.239 14.916 1.00 82.94 294 PRO A C 1
ATOM 2311 O O . PRO A 1 294 ? -7.425 13.781 15.387 1.00 82.94 294 PRO A O 1
ATOM 2314 N N . SER A 1 295 ? -6.455 12.502 13.802 1.00 86.50 295 SER A N 1
ATOM 2315 C CA . SER A 1 295 ? -7.589 12.370 12.872 1.00 86.50 295 SER A CA 1
ATOM 2316 C C . SER A 1 295 ? -8.315 11.022 12.918 1.00 86.50 295 SER A C 1
ATOM 2318 O O . SER A 1 295 ? -9.293 10.836 12.201 1.00 86.50 295 SER A O 1
ATOM 2320 N N . ILE A 1 296 ? -7.842 10.060 13.718 1.00 88.94 296 ILE A N 1
ATOM 2321 C CA . ILE A 1 296 ? -8.467 8.734 13.790 1.00 88.94 296 ILE A CA 1
ATOM 2322 C C . ILE A 1 296 ? -9.797 8.845 14.545 1.00 88.94 296 ILE A C 1
ATOM 2324 O O . ILE A 1 296 ? -9.827 9.115 15.746 1.00 88.94 296 ILE A O 1
ATOM 2328 N N . GLU A 1 297 ? -10.889 8.602 13.824 1.00 92.62 297 GLU A N 1
ATOM 2329 C CA . GLU A 1 297 ? -12.274 8.605 14.298 1.00 92.62 297 GLU A CA 1
ATOM 2330 C C . GLU A 1 297 ? -12.771 7.190 14.665 1.00 92.62 297 GLU A C 1
ATOM 2332 O O . GLU A 1 297 ? -13.691 7.048 15.481 1.00 92.62 297 GLU A O 1
ATOM 2337 N N . SER A 1 298 ? -12.157 6.145 14.094 1.00 93.50 298 SER A N 1
ATOM 2338 C CA . SER A 1 298 ? -12.545 4.737 14.255 1.00 93.50 298 SER A CA 1
ATOM 2339 C C . SER A 1 298 ? -11.347 3.802 14.461 1.00 93.50 298 SER A C 1
ATOM 2341 O O . SER A 1 298 ? -10.335 3.914 13.766 1.00 93.50 298 SER A O 1
ATOM 2343 N N . ILE A 1 299 ? -11.473 2.843 15.385 1.00 93.75 299 ILE A N 1
ATOM 2344 C CA . ILE A 1 299 ? -10.545 1.708 15.521 1.00 93.75 299 ILE A CA 1
ATOM 2345 C C . ILE A 1 299 ? -11.317 0.390 15.409 1.00 93.75 299 ILE A C 1
ATOM 2347 O O . ILE A 1 299 ? -12.231 0.130 16.190 1.00 93.75 299 ILE A O 1
ATOM 2351 N N . GLU A 1 300 ? -10.898 -0.483 14.498 1.00 93.69 300 GLU A N 1
ATOM 2352 C CA . GLU A 1 300 ? -11.351 -1.874 14.427 1.00 93.69 300 GLU A CA 1
ATOM 2353 C C . GLU A 1 300 ? -10.213 -2.806 14.867 1.00 93.69 300 GLU A C 1
ATOM 2355 O O . GLU A 1 300 ? -9.078 -2.662 14.415 1.00 93.69 300 GLU A O 1
ATOM 2360 N N . VAL A 1 301 ? -10.494 -3.787 15.723 1.00 91.44 301 VAL A N 1
ATOM 2361 C CA . VAL A 1 301 ? -9.507 -4.773 16.188 1.00 91.44 301 VAL A CA 1
ATOM 2362 C C . VAL A 1 301 ? -10.023 -6.179 15.943 1.00 91.44 301 VAL A C 1
ATOM 2364 O O . VAL A 1 301 ? -11.100 -6.525 16.407 1.00 91.44 301 VAL A O 1
ATOM 2367 N N . TYR A 1 302 ? -9.235 -6.999 15.261 1.00 89.56 302 TYR A N 1
ATOM 2368 C CA . TYR A 1 302 ? -9.474 -8.415 15.009 1.00 89.56 302 TYR A CA 1
ATOM 2369 C C . TYR A 1 302 ? -8.433 -9.207 15.799 1.00 89.56 302 TYR A C 1
ATOM 2371 O O . TYR A 1 302 ? -7.303 -9.376 15.344 1.00 89.56 302 TYR A O 1
ATOM 2379 N N . GLY A 1 303 ? -8.766 -9.614 17.024 1.00 85.38 303 GLY A N 1
ATOM 2380 C CA . GLY A 1 303 ? -7.789 -10.163 17.964 1.00 85.38 303 GLY A CA 1
ATOM 2381 C C . GLY A 1 303 ? -8.198 -10.045 19.437 1.00 85.38 303 GLY A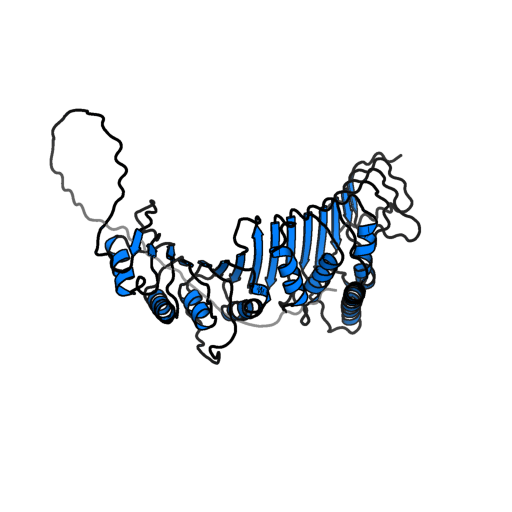 C 1
ATOM 2382 O O . GLY A 1 303 ? -9.342 -9.698 19.729 1.00 85.38 303 GLY A O 1
ATOM 2383 N N . PRO A 1 304 ? -7.278 -10.346 20.372 1.00 83.69 304 PRO A N 1
ATOM 2384 C CA . PRO A 1 304 ? -7.541 -10.276 21.809 1.00 83.69 304 PRO A CA 1
ATOM 2385 C C . PRO A 1 304 ? -7.759 -8.831 22.282 1.00 83.69 304 PRO A C 1
ATOM 2387 O O . PRO A 1 304 ? -7.171 -7.889 21.740 1.00 83.69 304 PRO A O 1
ATOM 2390 N N . ALA A 1 305 ? -8.561 -8.647 23.333 1.00 86.25 305 ALA A N 1
ATOM 2391 C CA . ALA A 1 305 ? -8.855 -7.322 23.879 1.00 86.25 305 ALA A CA 1
ATOM 2392 C C . ALA A 1 305 ? -7.597 -6.675 24.485 1.00 86.25 305 ALA A C 1
ATOM 2394 O O . ALA A 1 305 ? -7.427 -5.458 24.394 1.00 86.25 305 ALA A O 1
ATOM 2395 N N . SER A 1 306 ? -6.665 -7.488 25.001 1.00 83.06 306 SER A N 1
ATOM 2396 C CA . SER A 1 306 ? -5.358 -7.034 25.502 1.00 83.06 306 SER A CA 1
ATOM 2397 C C . SER A 1 306 ? -4.527 -6.261 24.466 1.00 83.06 306 SER A C 1
ATOM 2399 O O . SER A 1 306 ? -3.760 -5.373 24.848 1.00 83.06 306 SER A O 1
ATOM 2401 N N . LEU A 1 307 ? -4.702 -6.526 23.164 1.00 82.56 307 LEU A N 1
ATOM 2402 C CA . LEU A 1 307 ? -4.043 -5.767 22.097 1.00 82.56 307 LEU A CA 1
ATOM 2403 C C . LEU A 1 307 ? -4.553 -4.321 22.040 1.00 82.56 307 LEU A C 1
ATOM 2405 O O . LEU A 1 307 ? -3.757 -3.384 21.995 1.00 82.56 307 LEU A O 1
ATOM 2409 N N . LEU A 1 308 ? -5.877 -4.141 22.087 1.00 88.12 308 LEU A N 1
ATOM 2410 C CA . LEU A 1 308 ? -6.506 -2.822 22.085 1.00 88.12 308 LEU A CA 1
ATOM 2411 C C . LEU A 1 308 ? -6.164 -2.046 23.362 1.00 88.12 308 LEU A C 1
ATOM 2413 O O . LEU A 1 308 ? -5.806 -0.875 23.276 1.00 88.12 308 LEU A O 1
ATOM 2417 N N . THR A 1 309 ? -6.205 -2.705 24.525 1.00 87.88 309 THR A N 1
ATOM 2418 C CA . THR A 1 309 ? -5.792 -2.130 25.816 1.00 87.88 309 THR A CA 1
ATOM 2419 C C . THR A 1 309 ? -4.380 -1.547 25.732 1.00 87.88 309 THR A C 1
ATOM 2421 O O . THR A 1 309 ? -4.171 -0.388 26.076 1.00 87.88 309 THR A O 1
ATOM 2424 N N . ARG A 1 310 ? -3.417 -2.308 25.188 1.00 83.25 310 ARG A N 1
ATOM 2425 C CA . ARG A 1 310 ? -2.038 -1.832 24.987 1.00 83.25 310 ARG A CA 1
ATOM 2426 C C . ARG A 1 310 ? -1.973 -0.627 24.044 1.00 83.25 310 ARG A C 1
ATOM 2428 O O . ARG A 1 310 ? -1.307 0.350 24.370 1.00 83.25 310 ARG A O 1
ATOM 2435 N N . VAL A 1 311 ? -2.667 -0.663 22.906 1.00 86.88 311 VAL A N 1
ATOM 2436 C CA . VAL A 1 311 ? -2.661 0.457 21.945 1.00 86.88 311 VAL A CA 1
ATOM 2437 C C . VAL A 1 311 ? -3.254 1.732 22.552 1.00 86.88 311 VAL A C 1
ATOM 2439 O O . VAL A 1 311 ? -2.655 2.793 22.405 1.00 86.88 311 VAL A O 1
ATOM 2442 N N . LEU A 1 312 ? -4.368 1.645 23.283 1.00 88.31 312 LEU A N 1
ATOM 2443 C CA . LEU A 1 312 ? -4.972 2.798 23.967 1.00 88.31 312 LEU A CA 1
ATOM 2444 C C . LEU A 1 312 ? -4.097 3.347 25.107 1.00 88.31 312 LEU A C 1
ATOM 2446 O O . LEU A 1 312 ? -4.123 4.548 25.360 1.00 88.31 312 LEU A O 1
ATOM 2450 N N . TRP A 1 313 ? -3.304 2.490 25.756 1.00 84.75 313 TRP A N 1
ATOM 2451 C CA . TRP A 1 313 ? -2.367 2.881 26.813 1.00 84.75 313 TRP A CA 1
ATOM 2452 C C . TRP A 1 313 ? -1.115 3.610 26.280 1.00 84.75 313 TRP A C 1
ATOM 2454 O O . TRP A 1 313 ? -0.594 4.516 26.932 1.00 84.75 313 TRP A O 1
ATOM 2464 N N . MET A 1 314 ? -0.624 3.244 25.088 1.00 82.94 314 MET A N 1
ATOM 2465 C CA . MET A 1 314 ? 0.561 3.868 24.468 1.00 82.94 314 MET A CA 1
ATOM 2466 C C . MET A 1 314 ? 0.251 5.100 23.609 1.00 82.94 314 MET A C 1
ATOM 2468 O O . MET A 1 314 ? 1.079 6.013 23.544 1.00 82.94 314 MET A O 1
ATOM 2472 N N . TYR A 1 315 ? -0.910 5.129 22.948 1.00 84.81 315 TYR A N 1
ATOM 2473 C CA . TYR A 1 315 ? -1.234 6.100 21.902 1.00 84.81 315 TYR A CA 1
ATOM 2474 C C . TYR A 1 315 ? -2.460 6.945 22.244 1.00 84.81 315 TYR A C 1
ATOM 2476 O O . TYR A 1 315 ? -3.486 6.449 22.705 1.00 84.81 315 TYR A O 1
ATOM 2484 N N . THR A 1 316 ? -2.386 8.243 21.942 1.00 86.56 316 THR A N 1
ATOM 2485 C CA . THR A 1 316 ? -3.522 9.159 22.125 1.00 86.56 316 THR A CA 1
ATOM 2486 C C . THR A 1 316 ? -4.336 9.310 20.840 1.00 86.56 316 THR A C 1
ATOM 2488 O O . THR A 1 316 ? -3.782 9.559 19.770 1.00 86.56 316 THR A O 1
ATOM 2491 N N . PHE A 1 317 ? -5.664 9.209 20.953 1.00 89.88 317 PHE A N 1
ATOM 2492 C CA . PHE A 1 317 ? -6.606 9.341 19.834 1.00 89.88 317 PHE A CA 1
ATOM 2493 C C . PHE A 1 317 ? -7.679 10.406 20.154 1.00 89.88 317 PHE A C 1
ATOM 2495 O O . PHE A 1 317 ? -8.748 10.066 20.674 1.00 89.88 317 PHE A O 1
ATOM 2502 N N . PRO A 1 318 ? -7.410 11.706 19.911 1.00 87.94 318 PRO A N 1
ATOM 2503 C CA . PRO A 1 318 ? -8.299 12.795 20.329 1.00 87.94 318 PRO A CA 1
ATOM 2504 C C . PRO A 1 318 ? -9.675 12.795 19.649 1.00 87.94 318 PRO A C 1
ATOM 2506 O O . PRO A 1 318 ? -10.656 13.170 20.283 1.00 87.94 318 PRO A O 1
ATOM 2509 N N . GLN A 1 319 ? -9.759 12.364 18.384 1.00 90.75 319 GLN A N 1
ATOM 2510 C CA . GLN A 1 319 ? -11.000 12.355 17.591 1.00 90.75 319 GLN A CA 1
ATOM 2511 C C . GLN A 1 319 ? -11.740 11.004 17.596 1.00 90.75 319 GLN A C 1
ATOM 2513 O O . GLN A 1 319 ? -12.766 10.867 16.930 1.00 90.75 319 GLN A O 1
ATOM 2518 N N . LEU A 1 320 ? -11.260 10.014 18.358 1.00 93.38 320 LEU A N 1
ATOM 2519 C CA . LEU A 1 320 ? -11.771 8.642 18.328 1.00 93.38 320 LEU A CA 1
ATOM 2520 C C . LEU A 1 320 ? -13.187 8.535 18.905 1.00 93.38 320 LEU A C 1
ATOM 2522 O O . LEU A 1 320 ? -13.384 8.557 20.124 1.00 93.38 320 LEU A O 1
ATOM 2526 N N . GLN A 1 321 ? -14.152 8.354 18.007 1.00 94.62 321 GLN A N 1
ATOM 2527 C CA . GLN A 1 321 ? -15.586 8.283 18.279 1.00 94.62 321 GLN A CA 1
ATOM 2528 C C . GLN A 1 321 ? -16.111 6.847 18.339 1.00 94.62 321 GLN A C 1
ATOM 2530 O O . GLN A 1 321 ? -17.084 6.594 19.050 1.00 94.62 321 GLN A O 1
ATOM 2535 N N . THR A 1 322 ? -15.503 5.917 17.598 1.00 95.81 322 THR A N 1
ATOM 2536 C CA . THR A 1 322 ? -16.018 4.549 17.444 1.00 95.81 322 THR A CA 1
ATOM 2537 C C . THR A 1 322 ? -14.933 3.493 17.625 1.00 95.81 322 THR A C 1
ATOM 2539 O O . THR A 1 322 ? -13.788 3.683 17.222 1.00 95.81 322 THR A O 1
ATOM 2542 N N . ILE A 1 323 ? -15.285 2.375 18.258 1.00 96.38 323 ILE A N 1
ATOM 2543 C CA . ILE A 1 323 ? -14.417 1.200 18.377 1.00 96.38 323 ILE A CA 1
ATOM 2544 C C . ILE A 1 323 ? -15.229 -0.060 18.066 1.00 96.38 323 ILE A C 1
ATOM 2546 O O . ILE A 1 323 ? -16.349 -0.210 18.561 1.00 96.38 323 ILE A O 1
ATOM 2550 N N . ALA A 1 324 ? -14.645 -0.987 17.309 1.00 95.00 324 ALA A N 1
ATOM 2551 C CA . ALA A 1 324 ? -15.155 -2.343 17.126 1.00 95.00 324 ALA A CA 1
ATOM 2552 C C . ALA A 1 324 ? -14.083 -3.379 17.492 1.00 95.00 324 ALA A C 1
ATOM 2554 O O . ALA A 1 324 ? -12.982 -3.358 16.951 1.00 95.00 324 ALA A O 1
ATOM 2555 N N . LEU A 1 325 ? -14.407 -4.304 18.394 1.00 93.25 325 LEU A N 1
ATOM 2556 C CA . LEU A 1 325 ? -13.546 -5.412 18.800 1.00 93.25 325 LEU A CA 1
ATOM 2557 C C . LEU A 1 325 ? -14.162 -6.736 18.335 1.00 93.25 325 LEU A C 1
ATOM 2559 O O . LEU A 1 325 ? -15.209 -7.151 18.821 1.00 93.25 325 LEU A O 1
ATOM 2563 N N . HIS A 1 326 ? -13.479 -7.394 17.408 1.00 90.38 326 HIS A N 1
ATOM 2564 C CA . HIS A 1 326 ? -13.742 -8.726 16.885 1.00 90.38 326 HIS A CA 1
ATOM 2565 C C . HIS A 1 326 ? -12.801 -9.722 17.585 1.00 90.38 326 HIS A C 1
ATOM 2567 O O . HIS A 1 326 ? -11.720 -10.031 17.074 1.00 90.38 326 HIS A O 1
ATOM 2573 N N . ALA A 1 327 ? -13.184 -10.207 18.767 1.00 82.62 327 ALA A N 1
ATOM 2574 C CA . ALA A 1 327 ? -12.374 -11.160 19.521 1.00 82.62 327 ALA A CA 1
ATOM 2575 C C . ALA A 1 327 ? -12.802 -12.610 19.209 1.00 82.62 327 ALA A C 1
ATOM 2577 O O . ALA A 1 327 ? -13.981 -12.944 19.348 1.00 82.62 327 ALA A O 1
ATOM 2578 N N . PRO A 1 328 ? -11.878 -13.507 18.803 1.00 71.75 328 PRO A N 1
ATOM 2579 C CA . PRO A 1 328 ? -12.224 -14.897 18.483 1.00 71.75 328 PRO A CA 1
ATOM 2580 C C . PRO A 1 328 ? -12.688 -15.681 19.720 1.00 71.75 328 PRO A C 1
ATOM 2582 O O . PRO A 1 328 ? -13.502 -16.594 19.610 1.00 71.75 328 PRO A O 1
ATOM 2585 N N . GLN A 1 329 ? -12.186 -15.304 20.898 1.00 73.12 329 GLN A N 1
ATOM 2586 C CA . GLN A 1 329 ? -12.636 -15.752 22.212 1.00 73.12 329 GLN A CA 1
ATOM 2587 C C . GLN A 1 329 ? -12.613 -14.545 23.154 1.00 73.12 329 GLN A C 1
ATOM 2589 O O . GLN A 1 329 ? -11.716 -13.707 23.061 1.00 73.12 329 GLN A O 1
ATOM 2594 N N . HIS A 1 330 ? -13.600 -14.451 24.043 1.00 71.44 330 HIS A N 1
ATOM 2595 C CA . HIS A 1 330 ? -13.748 -13.335 24.975 1.00 71.44 330 HIS A CA 1
ATOM 2596 C C . HIS A 1 330 ? -13.294 -13.754 26.377 1.00 71.44 330 HIS A C 1
ATOM 2598 O O . HIS A 1 330 ? -13.949 -14.578 27.015 1.00 71.44 330 HIS A O 1
ATOM 2604 N N . ASP A 1 331 ? -12.189 -13.177 26.852 1.00 78.44 331 ASP A N 1
ATOM 2605 C CA . ASP A 1 331 ? -11.726 -13.309 28.236 1.00 78.44 331 ASP A CA 1
ATOM 2606 C C . ASP A 1 331 ? -12.208 -12.106 29.063 1.00 78.44 331 ASP A C 1
ATOM 2608 O O . ASP A 1 331 ? -11.962 -10.945 28.720 1.00 78.44 331 ASP A O 1
ATOM 2612 N N . HIS A 1 332 ? -12.888 -12.391 30.172 1.00 81.94 332 HIS A N 1
ATOM 2613 C CA . HIS A 1 332 ? -13.408 -11.384 31.090 1.00 81.94 332 HIS A CA 1
ATOM 2614 C C . HIS A 1 332 ? -12.304 -10.495 31.691 1.00 81.94 332 HIS A C 1
ATOM 2616 O O . HIS A 1 332 ? -12.513 -9.297 31.877 1.00 81.94 332 HIS A O 1
ATOM 2622 N N . HIS A 1 333 ? -11.117 -11.046 31.969 1.00 82.38 333 HIS A N 1
ATOM 2623 C CA . HIS A 1 333 ? -9.987 -10.294 32.512 1.00 82.38 333 HIS A CA 1
ATOM 2624 C C . HIS A 1 333 ? -9.391 -9.329 31.482 1.00 82.38 333 HIS A C 1
ATOM 2626 O O . HIS A 1 333 ? -9.088 -8.184 31.828 1.00 82.38 333 HIS A O 1
ATOM 2632 N N . GLU A 1 334 ? -9.271 -9.735 30.212 1.00 83.44 334 GLU A N 1
ATOM 2633 C CA . GLU A 1 334 ? -8.818 -8.816 29.162 1.00 83.44 334 GLU A CA 1
ATOM 2634 C C . GLU A 1 334 ? -9.836 -7.690 28.921 1.00 83.44 334 GLU A C 1
ATOM 2636 O O . GLU A 1 334 ? -9.451 -6.523 28.801 1.00 83.44 334 GLU A O 1
ATOM 2641 N N . LEU A 1 335 ? -11.135 -8.018 28.898 1.00 86.75 335 LEU A N 1
ATOM 2642 C CA . LEU A 1 335 ? -12.210 -7.032 28.760 1.00 86.75 335 LEU A CA 1
ATOM 2643 C C . LEU A 1 335 ? -12.287 -6.082 29.967 1.00 86.75 335 LEU A C 1
ATOM 2645 O O . LEU A 1 335 ? -12.564 -4.898 29.786 1.00 86.75 335 LEU A O 1
ATOM 2649 N N . ALA A 1 336 ? -11.993 -6.554 31.183 1.00 86.62 336 ALA A N 1
ATOM 2650 C CA . ALA A 1 336 ? -11.884 -5.709 32.372 1.00 86.62 336 ALA A CA 1
ATOM 2651 C C . ALA A 1 336 ? -10.700 -4.733 32.292 1.00 86.62 336 ALA A C 1
ATOM 2653 O O . ALA A 1 336 ? -10.854 -3.562 32.648 1.00 86.62 336 ALA A O 1
ATOM 2654 N N . GLY A 1 337 ? -9.553 -5.178 31.766 1.00 85.75 337 GLY A N 1
ATOM 2655 C CA . GLY A 1 337 ? -8.418 -4.302 31.459 1.00 85.75 337 GLY A CA 1
ATOM 2656 C C . GLY A 1 337 ? -8.788 -3.222 30.438 1.00 85.75 337 GLY A C 1
ATOM 2657 O O . GLY A 1 337 ? -8.584 -2.035 30.689 1.00 85.75 337 GLY A O 1
ATOM 2658 N N . LEU A 1 338 ? -9.430 -3.618 29.333 1.00 90.38 338 LEU A N 1
ATOM 2659 C CA . LEU A 1 338 ? -9.915 -2.693 28.303 1.00 90.38 338 LEU A CA 1
ATOM 2660 C C . LEU A 1 338 ? -10.930 -1.680 28.861 1.00 90.38 338 LEU A C 1
ATOM 2662 O O . LEU A 1 338 ? -10.841 -0.487 28.578 1.00 90.38 338 LEU A O 1
ATOM 2666 N N . ALA A 1 339 ? -11.874 -2.129 29.690 1.00 90.69 339 ALA A N 1
ATOM 2667 C CA . ALA A 1 339 ? -12.844 -1.261 30.353 1.00 90.69 339 ALA A CA 1
ATOM 2668 C C . ALA A 1 339 ? -12.194 -0.298 31.365 1.00 90.69 339 ALA A C 1
ATOM 2670 O O . ALA A 1 339 ? -12.754 0.761 31.657 1.00 90.69 339 ALA A O 1
ATOM 2671 N N . GLY A 1 340 ? -11.028 -0.645 31.920 1.00 88.81 340 GLY A N 1
ATOM 2672 C CA . GLY A 1 340 ? -10.172 0.264 32.683 1.00 88.81 340 GLY A CA 1
ATOM 2673 C C . GLY A 1 340 ? -9.664 1.416 31.817 1.00 88.81 340 GLY A C 1
ATOM 2674 O O . GLY A 1 340 ? -10.026 2.565 32.065 1.00 88.81 340 GLY A O 1
ATOM 2675 N N . GLU A 1 341 ? -8.910 1.100 30.761 1.00 89.19 341 GLU A N 1
ATOM 2676 C CA . GLU A 1 341 ? -8.324 2.096 29.847 1.00 89.19 341 GLU A CA 1
ATOM 2677 C C . GLU A 1 341 ? -9.388 2.980 29.177 1.00 89.19 341 GLU A C 1
ATOM 2679 O O . GLU A 1 341 ? -9.250 4.202 29.127 1.00 89.19 341 GLU A O 1
ATOM 2684 N N . LEU A 1 342 ? -10.510 2.399 28.731 1.00 91.44 342 LEU A N 1
ATOM 2685 C CA . LEU A 1 342 ? -11.601 3.162 28.115 1.00 91.44 342 LEU A CA 1
ATOM 2686 C C . LEU A 1 342 ? -12.211 4.206 29.063 1.00 91.44 342 LEU A C 1
ATOM 2688 O O . LEU A 1 342 ? -12.575 5.287 28.603 1.00 91.44 342 LEU A O 1
ATOM 2692 N N . ARG A 1 343 ? -12.297 3.924 30.371 1.00 89.50 343 ARG A N 1
ATOM 2693 C CA . ARG A 1 343 ? -12.773 4.889 31.384 1.00 89.50 343 ARG A CA 1
ATOM 2694 C C . ARG A 1 343 ? -11.738 5.960 31.734 1.00 89.50 343 ARG A C 1
ATOM 2696 O O . ARG A 1 343 ? -12.125 7.004 32.245 1.00 89.50 343 ARG A O 1
ATOM 2703 N N . GLY A 1 344 ? -10.456 5.729 31.448 1.00 84.50 344 GLY A N 1
ATOM 2704 C CA . GLY A 1 344 ? -9.394 6.731 31.579 1.00 84.50 344 GLY A CA 1
ATOM 2705 C C . GLY A 1 344 ? -9.384 7.785 30.463 1.00 84.50 344 GLY A C 1
ATOM 2706 O O . GLY A 1 344 ? -8.641 8.762 30.549 1.00 84.50 344 GLY A O 1
ATOM 2707 N N . ARG A 1 345 ? -10.193 7.612 29.407 1.00 86.19 345 ARG A N 1
ATOM 2708 C CA . ARG A 1 345 ? -10.227 8.535 28.266 1.00 86.19 345 ARG A CA 1
ATOM 2709 C C . ARG A 1 345 ? -10.903 9.872 28.613 1.00 86.19 345 ARG A C 1
ATOM 2711 O O . ARG A 1 345 ? -11.924 9.881 29.293 1.00 86.19 345 ARG A O 1
ATOM 2718 N N . PRO A 1 346 ? -10.413 11.003 28.064 1.00 80.94 346 PRO A N 1
ATOM 2719 C CA . PRO A 1 346 ? -10.993 12.326 28.313 1.00 80.94 346 PRO A CA 1
ATOM 2720 C C . PRO A 1 346 ? -12.326 12.565 27.586 1.00 80.94 346 PRO A C 1
ATOM 2722 O O . PRO A 1 346 ? -13.068 13.470 27.953 1.00 80.94 346 PRO A O 1
ATOM 2725 N N . ALA A 1 347 ? -12.622 11.783 26.543 1.00 84.94 347 ALA A N 1
ATOM 2726 C CA . ALA A 1 347 ? -13.823 11.905 25.725 1.00 84.94 347 ALA A CA 1
ATOM 2727 C C . ALA A 1 347 ? -14.540 10.555 25.618 1.00 84.94 347 ALA A C 1
ATOM 2729 O O . ALA A 1 347 ? -13.904 9.512 25.435 1.00 84.94 347 ALA A O 1
ATOM 2730 N N . LYS A 1 348 ? -15.871 10.600 25.712 1.00 89.06 348 LYS A N 1
ATOM 2731 C CA . LYS A 1 348 ? -16.763 9.445 25.594 1.00 89.06 348 LYS A CA 1
ATOM 2732 C C . LYS A 1 348 ? -16.865 8.999 24.127 1.00 89.06 348 LYS A C 1
ATOM 2734 O O . LYS A 1 348 ? -16.938 9.831 23.228 1.00 89.06 348 LYS A O 1
ATOM 2739 N N . LEU A 1 349 ? -16.872 7.689 23.881 1.00 93.62 349 LEU A N 1
ATOM 2740 C CA . LEU A 1 349 ? -17.170 7.112 22.567 1.00 93.62 349 LEU A CA 1
ATOM 2741 C C . LEU A 1 349 ? -18.639 7.339 22.206 1.00 93.62 349 LEU A C 1
ATOM 2743 O O . LEU A 1 349 ? -19.511 7.167 23.054 1.00 93.62 349 LEU A O 1
ATOM 2747 N N . LYS A 1 350 ? -18.929 7.574 20.925 1.00 94.88 350 LYS A N 1
ATOM 2748 C CA . LYS A 1 350 ? -20.289 7.430 20.385 1.00 94.88 350 LYS A CA 1
ATOM 2749 C C . LYS A 1 350 ? -20.710 5.959 20.363 1.00 94.88 350 LYS A C 1
ATOM 2751 O O . LYS A 1 350 ? -21.834 5.627 20.725 1.00 94.88 350 LYS A O 1
ATOM 2756 N N . GLN A 1 351 ? -19.793 5.064 19.980 1.00 95.25 351 GLN A N 1
ATOM 2757 C CA . GLN A 1 351 ? -20.089 3.637 19.844 1.00 95.25 351 GLN A CA 1
ATOM 2758 C C . GLN A 1 351 ? -18.915 2.742 20.257 1.00 95.25 351 GLN A C 1
ATOM 2760 O O . GLN A 1 351 ? -17.777 2.951 19.835 1.00 95.25 351 GLN A O 1
ATOM 2765 N N . PHE A 1 352 ? -19.215 1.697 21.024 1.00 95.31 352 PHE A N 1
ATOM 2766 C CA . PHE A 1 352 ? -18.330 0.560 21.275 1.00 95.31 352 PHE A CA 1
ATOM 2767 C C . PHE A 1 352 ? -19.032 -0.728 20.827 1.00 95.31 352 PHE A C 1
ATOM 2769 O O . PHE A 1 352 ? -20.162 -0.979 21.233 1.00 95.31 352 PHE A O 1
ATOM 2776 N N . THR A 1 353 ? -18.394 -1.531 19.976 1.00 94.62 353 THR A N 1
ATOM 2777 C CA . THR A 1 353 ? -18.990 -2.739 19.379 1.00 94.62 353 THR A CA 1
ATOM 2778 C C . THR A 1 353 ? -18.172 -3.971 19.757 1.00 94.62 353 THR A C 1
ATOM 2780 O O . THR A 1 353 ? -16.958 -3.972 19.567 1.00 94.62 353 THR A O 1
ATOM 2783 N N . LEU A 1 354 ? -18.824 -5.019 20.258 1.00 92.00 354 LEU A N 1
ATOM 2784 C CA . LEU A 1 354 ? -18.226 -6.323 20.560 1.00 92.00 354 LEU A CA 1
ATOM 2785 C C . LEU A 1 354 ? -18.729 -7.374 19.569 1.00 92.00 354 LEU A C 1
ATOM 2787 O O . LEU A 1 354 ? -19.932 -7.487 19.348 1.00 92.00 354 LEU A O 1
ATOM 2791 N N . ARG A 1 355 ? -17.816 -8.151 18.987 1.00 90.56 355 ARG A N 1
ATOM 2792 C CA . ARG A 1 355 ? -18.068 -9.140 17.928 1.00 90.56 355 ARG A CA 1
ATOM 2793 C C . ARG A 1 355 ? -17.236 -10.395 18.142 1.00 90.56 355 ARG A C 1
ATOM 2795 O O . ARG A 1 355 ? -16.129 -10.328 18.670 1.00 90.56 355 ARG A O 1
ATOM 2802 N N . GLY A 1 356 ? -17.734 -11.519 17.637 1.00 84.19 356 GLY A N 1
ATOM 2803 C CA . GLY A 1 356 ? -17.064 -12.820 17.682 1.00 84.19 356 GLY A CA 1
ATOM 2804 C C . GLY A 1 356 ? -17.858 -13.839 18.491 1.00 84.19 356 GLY A C 1
ATOM 2805 O O . GLY A 1 356 ? -19.049 -13.652 18.730 1.00 84.19 356 GLY A O 1
ATOM 2806 N N . HIS A 1 357 ? -17.218 -14.929 18.900 1.00 79.94 357 HIS A N 1
ATOM 2807 C CA . HIS A 1 357 ? -17.904 -16.035 19.570 1.00 79.94 357 HIS A CA 1
A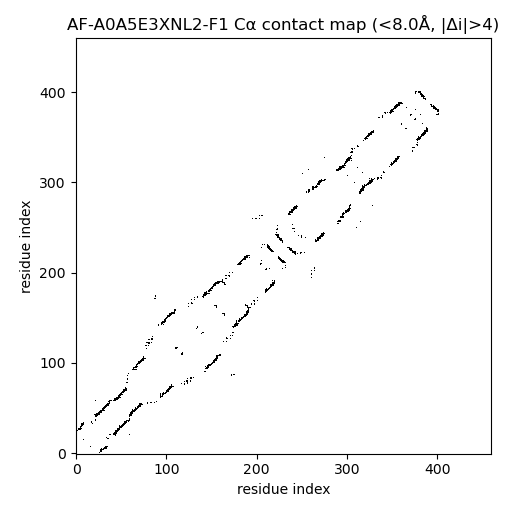TOM 2808 C C . HIS A 1 357 ? -17.722 -15.993 21.095 1.00 79.94 357 HIS A C 1
ATOM 2810 O O . HIS A 1 357 ? -16.732 -15.472 21.625 1.00 79.94 357 HIS A O 1
ATOM 2816 N N . THR A 1 358 ? -18.684 -16.569 21.813 1.00 75.81 358 THR A N 1
ATOM 2817 C CA . THR A 1 358 ? -18.622 -16.787 23.263 1.00 75.81 358 THR A CA 1
ATOM 2818 C C . THR A 1 358 ? -19.204 -18.147 23.647 1.00 75.81 358 THR A C 1
ATOM 2820 O O . THR A 1 358 ? -20.032 -18.712 22.940 1.00 75.81 358 THR A O 1
ATOM 2823 N N . ALA A 1 359 ? -18.804 -18.664 24.810 1.00 74.19 359 ALA A N 1
ATOM 2824 C CA . ALA A 1 359 ? -19.399 -19.850 25.426 1.00 74.19 359 ALA A CA 1
ATOM 2825 C C . ALA A 1 359 ? -20.731 -19.553 26.157 1.00 74.19 359 ALA A C 1
ATOM 2827 O O . ALA A 1 359 ? -21.297 -20.430 26.814 1.00 74.19 359 ALA A O 1
ATOM 2828 N N . TYR A 1 360 ? -21.236 -18.315 26.108 1.00 74.19 360 TYR A N 1
ATOM 2829 C CA . TYR A 1 360 ? -22.487 -17.938 26.768 1.00 74.19 360 TYR A CA 1
ATOM 2830 C C . TYR A 1 360 ? -23.715 -18.442 26.000 1.00 74.19 360 TYR A C 1
ATOM 2832 O O . TYR A 1 360 ? -24.031 -17.966 24.915 1.00 74.19 360 TYR A O 1
ATOM 2840 N N . ILE A 1 361 ? -24.434 -19.377 26.625 1.00 69.31 361 ILE A N 1
ATOM 2841 C CA . ILE A 1 361 ? -25.717 -19.928 26.152 1.00 69.31 361 ILE A CA 1
ATOM 2842 C C . ILE A 1 361 ? -26.901 -18.997 26.506 1.00 69.31 361 ILE A C 1
ATOM 2844 O O . ILE A 1 361 ? -27.925 -18.989 25.836 1.00 69.31 361 ILE A O 1
ATOM 2848 N N . ASP A 1 362 ? -26.768 -18.194 27.565 1.00 71.94 362 ASP A N 1
ATOM 2849 C CA . ASP A 1 362 ? -27.844 -17.385 28.160 1.00 71.94 362 ASP A CA 1
ATOM 2850 C C . ASP A 1 362 ? -27.650 -15.892 27.853 1.00 71.94 362 ASP A C 1
ATOM 2852 O O . ASP A 1 362 ? -26.648 -15.298 28.262 1.00 71.94 362 ASP A O 1
ATOM 2856 N N . GLU A 1 363 ? -28.628 -15.277 27.177 1.00 68.75 363 GLU A N 1
ATOM 2857 C CA . GLU A 1 363 ? -28.628 -13.854 26.802 1.00 68.75 363 GLU A CA 1
ATOM 2858 C C . GLU A 1 363 ? -28.426 -12.905 27.993 1.00 68.75 363 GLU A C 1
ATOM 2860 O O . GLU A 1 363 ? -27.799 -11.851 27.859 1.00 68.75 363 GLU A O 1
ATOM 2865 N N . THR A 1 364 ? -28.903 -13.275 29.186 1.00 76.62 364 THR A N 1
ATOM 2866 C CA . THR A 1 364 ? -28.765 -12.432 30.380 1.00 76.62 364 THR A CA 1
ATOM 2867 C C . THR A 1 364 ? -27.315 -12.332 30.857 1.00 76.62 364 THR A C 1
ATOM 2869 O O . THR A 1 364 ? -26.957 -11.342 31.497 1.00 76.62 364 THR A O 1
ATOM 2872 N N . LYS A 1 365 ? -26.447 -13.297 30.508 1.00 78.88 365 LYS A N 1
ATOM 2873 C CA . LYS A 1 365 ? -25.011 -13.248 30.834 1.00 78.88 365 LYS A CA 1
ATOM 2874 C C . LYS A 1 365 ? -24.285 -12.150 30.063 1.00 78.88 365 LYS A C 1
ATOM 2876 O O . LYS A 1 365 ? -23.468 -11.458 30.662 1.00 78.88 365 LYS A O 1
ATOM 2881 N N . PHE A 1 366 ? -24.635 -11.944 28.791 1.00 76.44 366 PHE A N 1
ATOM 2882 C CA . PHE A 1 366 ? -24.090 -10.861 27.966 1.00 76.44 366 PHE A CA 1
ATOM 2883 C C . PHE A 1 366 ? -24.385 -9.511 28.624 1.00 76.44 366 PHE A C 1
ATOM 2885 O O . PHE A 1 366 ? -23.465 -8.778 28.973 1.00 76.44 366 PHE A O 1
ATOM 2892 N N . ALA A 1 367 ? -25.664 -9.230 28.905 1.00 80.19 367 ALA A N 1
ATOM 2893 C CA . ALA A 1 367 ? -26.074 -7.997 29.574 1.00 80.19 367 ALA A CA 1
ATOM 2894 C C . ALA A 1 367 ? -25.362 -7.811 30.926 1.00 80.19 367 ALA A C 1
ATOM 2896 O O . ALA A 1 367 ? -24.784 -6.753 31.174 1.00 80.19 367 ALA A O 1
ATOM 2897 N N . ARG A 1 368 ? -25.346 -8.842 31.786 1.00 84.81 368 ARG A N 1
ATOM 2898 C CA . ARG A 1 368 ? -24.656 -8.795 33.089 1.00 84.81 368 ARG A CA 1
ATOM 2899 C C . ARG A 1 368 ? -23.178 -8.445 32.957 1.00 84.81 368 ARG A C 1
ATOM 2901 O O . ARG A 1 368 ? -22.693 -7.661 33.764 1.00 84.81 368 ARG A O 1
ATOM 2908 N N . GLU A 1 369 ? -22.479 -8.983 31.962 1.00 85.44 369 GLU A N 1
ATOM 2909 C CA . GLU A 1 369 ? -21.072 -8.663 31.722 1.00 85.44 369 GLU A CA 1
ATOM 2910 C C . GLU A 1 369 ? -20.876 -7.203 31.284 1.00 85.44 369 GLU A C 1
ATOM 2912 O O . GLU A 1 369 ? -20.048 -6.511 31.874 1.00 85.44 369 GLU A O 1
ATOM 2917 N N . ILE A 1 370 ? -21.670 -6.699 30.327 1.00 85.88 370 ILE A N 1
ATOM 2918 C CA . ILE A 1 370 ? -21.603 -5.294 29.878 1.00 85.88 370 ILE A CA 1
ATOM 2919 C C . ILE A 1 370 ? -21.777 -4.322 31.057 1.00 85.88 370 ILE A C 1
ATOM 2921 O O . ILE A 1 370 ? -21.029 -3.344 31.175 1.00 85.88 370 ILE A O 1
ATOM 2925 N N . TRP A 1 371 ? -22.733 -4.606 31.949 1.00 85.88 371 TRP A N 1
ATOM 2926 C CA . TRP A 1 371 ? -22.989 -3.802 33.146 1.00 85.88 371 TRP A CA 1
ATOM 2927 C C . TRP A 1 371 ? -21.910 -3.972 34.225 1.00 85.88 371 TRP A C 1
ATOM 2929 O O . TRP A 1 371 ? -21.474 -2.973 34.794 1.00 85.88 371 TRP A O 1
ATOM 2939 N N . ALA A 1 372 ? -21.430 -5.194 34.482 1.00 86.75 372 ALA A N 1
ATOM 2940 C CA . ALA A 1 372 ? -20.376 -5.462 35.468 1.00 86.75 372 ALA A CA 1
ATOM 2941 C C . ALA A 1 372 ? -19.039 -4.806 35.086 1.00 86.75 372 ALA A C 1
ATOM 2943 O O . ALA A 1 372 ? -18.370 -4.215 35.932 1.00 86.75 372 ALA A O 1
ATOM 2944 N N . LEU A 1 373 ? -18.687 -4.845 33.797 1.00 87.00 373 LEU A N 1
ATOM 2945 C CA . LEU A 1 373 ? -17.520 -4.162 33.239 1.00 87.00 373 LEU A CA 1
ATOM 2946 C C . LEU A 1 373 ? -17.731 -2.648 33.065 1.00 87.00 373 LEU A C 1
ATOM 2948 O O . LEU A 1 373 ? -16.776 -1.926 32.782 1.00 87.00 373 LEU A O 1
ATOM 2952 N N . ARG A 1 374 ? -18.963 -2.151 33.246 1.00 89.12 374 ARG A N 1
ATOM 2953 C CA . ARG A 1 374 ? -19.351 -0.737 33.098 1.00 89.12 374 ARG A CA 1
ATOM 2954 C C . ARG A 1 374 ? -19.004 -0.149 31.722 1.00 89.12 374 ARG A C 1
ATOM 2956 O O . ARG A 1 374 ? -18.648 1.022 31.609 1.00 89.12 374 ARG A O 1
ATOM 2963 N N . LEU A 1 375 ? -19.139 -0.941 30.655 1.00 87.31 375 LEU A N 1
ATOM 2964 C CA . LEU A 1 375 ? -18.766 -0.535 29.287 1.00 87.31 375 LEU A CA 1
ATOM 2965 C C . LEU A 1 375 ? -19.636 0.604 28.715 1.00 87.31 375 LEU A C 1
ATOM 2967 O O . LEU A 1 375 ? -19.216 1.292 27.788 1.00 87.31 375 LEU A O 1
ATOM 2971 N N . VAL A 1 376 ? -20.813 0.855 29.299 1.00 89.00 376 VAL A N 1
ATOM 2972 C CA . VAL A 1 376 ? -21.695 1.998 28.976 1.00 89.00 376 VAL A CA 1
ATOM 2973 C C . VAL A 1 376 ? -21.251 3.332 29.601 1.00 89.00 376 VAL A C 1
ATOM 2975 O O . VAL A 1 376 ? -21.776 4.393 29.253 1.00 89.00 376 VAL A O 1
ATOM 2978 N N . ASP A 1 377 ? -20.281 3.320 30.517 1.00 89.38 377 ASP A N 1
ATOM 2979 C CA . ASP A 1 377 ? -19.717 4.552 31.074 1.00 89.38 377 ASP A CA 1
ATOM 2980 C C . ASP A 1 377 ? -18.846 5.280 30.030 1.00 89.38 377 ASP A C 1
ATOM 2982 O O . ASP A 1 377 ? -19.131 6.450 29.756 1.00 89.38 377 ASP A O 1
ATOM 2986 N N . PRO A 1 378 ? -17.863 4.628 29.369 1.00 89.81 378 PRO A N 1
ATOM 2987 C CA . PRO A 1 378 ? -17.036 5.257 28.339 1.00 89.81 378 PRO A CA 1
ATOM 2988 C C . PRO A 1 378 ? -17.667 5.309 26.935 1.00 89.81 378 PRO A C 1
ATOM 2990 O O . PRO A 1 378 ? -17.043 5.877 26.042 1.00 89.81 378 PRO A O 1
ATOM 2993 N N . ALA A 1 379 ? -18.872 4.763 26.709 1.00 91.38 379 ALA A N 1
ATOM 2994 C CA . ALA A 1 379 ? -19.551 4.779 25.403 1.00 91.38 379 ALA A CA 1
ATOM 2995 C C . ALA A 1 379 ? -21.038 5.171 25.498 1.00 91.38 379 ALA A C 1
ATOM 2997 O O . ALA A 1 379 ? -21.734 4.765 26.424 1.00 91.38 379 ALA A O 1
ATOM 2998 N N . GLU A 1 380 ? -21.533 6.019 24.591 1.00 92.00 380 GLU A N 1
ATOM 2999 C CA . GLU A 1 380 ? -22.953 6.410 24.517 1.00 92.00 380 GLU A CA 1
ATOM 3000 C C . GLU A 1 380 ? -23.829 5.202 24.177 1.00 92.00 380 GLU A C 1
ATOM 3002 O O . GLU A 1 380 ? -24.880 4.991 24.790 1.00 92.00 380 GLU A O 1
ATOM 3007 N N . VAL A 1 381 ? -23.345 4.392 23.232 1.00 93.00 381 VAL A N 1
ATOM 3008 C CA . VAL A 1 381 ? -23.947 3.137 22.799 1.00 93.00 381 VAL A CA 1
ATOM 3009 C C . VAL A 1 381 ? -22.909 2.017 22.868 1.00 93.00 381 VAL A C 1
ATOM 3011 O O . VAL A 1 381 ? -21.816 2.132 22.311 1.00 93.00 381 VAL A O 1
ATOM 3014 N N . VAL A 1 382 ? -23.270 0.909 23.512 1.00 91.88 382 VAL A N 1
ATOM 3015 C CA . VAL A 1 382 ? -22.555 -0.369 23.408 1.00 91.88 382 VAL A CA 1
ATOM 3016 C C . VAL A 1 382 ? -23.404 -1.317 22.571 1.00 91.88 382 VAL A C 1
ATOM 3018 O O . VAL A 1 382 ? -24.580 -1.513 22.873 1.00 91.88 382 VAL A O 1
ATOM 3021 N N . ILE A 1 383 ? -22.822 -1.903 21.529 1.00 91.06 383 ILE A N 1
ATOM 3022 C CA . ILE A 1 383 ? -23.469 -2.915 20.692 1.00 91.06 383 ILE A CA 1
ATOM 3023 C C . ILE A 1 383 ? -22.761 -4.252 20.923 1.00 91.06 383 ILE A C 1
ATOM 3025 O O . ILE A 1 383 ? -21.555 -4.365 20.719 1.00 91.06 383 ILE A O 1
ATOM 3029 N N . ASP A 1 384 ? -23.506 -5.258 21.365 1.00 88.25 384 ASP A N 1
ATOM 3030 C CA . ASP A 1 384 ? -23.028 -6.627 21.545 1.00 88.25 384 ASP A CA 1
ATOM 3031 C C . ASP A 1 384 ? -23.588 -7.501 20.415 1.00 88.25 384 ASP A C 1
ATOM 3033 O O . ASP A 1 384 ? -24.782 -7.800 20.369 1.00 88.25 384 ASP A O 1
ATOM 3037 N N . GLU A 1 385 ? -22.715 -7.866 19.480 1.00 88.75 385 GLU A N 1
ATOM 3038 C CA . GLU A 1 385 ? -22.985 -8.711 18.311 1.00 88.75 385 GLU A CA 1
ATOM 3039 C C . GLU A 1 385 ? -22.309 -10.085 18.473 1.00 88.75 385 GLU A C 1
ATOM 3041 O O . GLU A 1 385 ? -21.949 -10.734 17.490 1.00 88.75 385 GLU A O 1
ATOM 3046 N N . ARG A 1 386 ? -22.061 -10.516 19.721 1.00 85.25 386 ARG A N 1
ATOM 3047 C CA . ARG A 1 386 ? -21.394 -11.788 20.012 1.00 85.25 386 ARG A CA 1
ATOM 3048 C C . ARG A 1 386 ? -22.356 -12.965 19.901 1.00 85.25 386 ARG A C 1
ATOM 3050 O O . ARG A 1 386 ? -23.456 -12.960 20.462 1.00 85.25 386 ARG A O 1
ATOM 3057 N N . GLU A 1 387 ? -21.890 -14.007 19.229 1.00 79.38 387 GLU A N 1
ATOM 3058 C CA . GLU A 1 387 ? -22.656 -15.212 18.925 1.00 79.38 387 GLU A CA 1
ATOM 3059 C C . GLU A 1 387 ? -22.446 -16.275 20.013 1.00 79.38 387 GLU A C 1
ATOM 3061 O O . GLU A 1 387 ? -21.312 -16.581 20.398 1.00 79.38 387 GLU A O 1
ATOM 3066 N N . GLY A 1 388 ? -23.555 -16.813 20.533 1.00 70.38 388 GLY A N 1
ATOM 3067 C CA . GLY A 1 388 ? -23.566 -17.956 21.450 1.00 70.38 388 GLY A CA 1
ATOM 3068 C C . GLY A 1 388 ? -23.602 -19.294 20.697 1.00 70.38 388 GLY A C 1
ATOM 3069 O O . GLY A 1 388 ? -23.976 -19.329 19.524 1.00 70.38 388 GLY A O 1
ATOM 3070 N N . PRO A 1 389 ? -23.264 -20.417 21.356 1.00 65.56 389 PRO A N 1
ATOM 3071 C CA . PRO A 1 389 ? -23.008 -21.696 20.686 1.00 65.56 389 PRO A CA 1
ATOM 3072 C C . PRO A 1 389 ? -24.251 -22.370 20.077 1.00 65.56 389 PRO A C 1
ATOM 3074 O O . PRO A 1 389 ? -24.105 -23.257 19.242 1.00 65.56 389 PRO A O 1
ATOM 3077 N N . GLU A 1 390 ? -25.461 -21.972 20.481 1.00 63.06 390 GLU A N 1
ATOM 3078 C CA . GLU A 1 390 ? -26.727 -22.575 20.023 1.00 63.06 390 GLU A CA 1
ATOM 3079 C C . GLU A 1 390 ? -27.536 -21.659 19.083 1.00 63.06 390 GLU A C 1
ATOM 3081 O O . GLU A 1 390 ? -28.516 -22.094 18.480 1.00 63.06 390 GLU A O 1
ATOM 3086 N N . THR A 1 391 ? -27.135 -20.394 18.921 1.00 53.56 391 THR A N 1
ATOM 3087 C CA . THR A 1 391 ? -27.878 -19.393 18.142 1.00 53.56 391 THR A CA 1
ATOM 3088 C C . THR A 1 391 ? -27.112 -19.001 16.882 1.00 53.56 391 THR A C 1
ATOM 3090 O O . THR A 1 391 ? -26.381 -18.014 16.880 1.00 53.56 391 THR A O 1
ATOM 3093 N N . GLY A 1 392 ? -27.350 -19.712 15.776 1.00 48.25 392 GLY A N 1
ATOM 3094 C CA . GLY A 1 392 ? -26.870 -19.339 14.432 1.00 48.25 392 GLY A CA 1
ATOM 3095 C C . GLY A 1 392 ? -27.542 -18.089 13.832 1.00 48.25 392 GLY A C 1
ATOM 3096 O O . GLY A 1 392 ? -27.615 -17.949 12.615 1.00 48.25 392 GLY A O 1
ATOM 3097 N N . SER A 1 393 ? -28.090 -17.211 14.674 1.00 48.19 393 SER A N 1
ATOM 3098 C CA . SER A 1 393 ? -28.783 -15.979 14.307 1.00 48.19 393 SER A CA 1
ATOM 3099 C C . SER A 1 393 ? -28.189 -14.810 15.088 1.00 48.19 393 SER A C 1
ATOM 3101 O O . SER A 1 393 ? -28.461 -14.653 16.280 1.00 48.19 393 SER A O 1
ATOM 3103 N N . SER A 1 394 ? -27.400 -13.979 14.408 1.00 54.34 394 SER A N 1
ATOM 3104 C CA . SER A 1 394 ? -26.866 -12.751 14.993 1.00 54.34 394 SER A CA 1
ATOM 3105 C C . SER A 1 394 ? -28.004 -11.770 15.300 1.00 54.34 394 SER A C 1
ATOM 3107 O O . SER A 1 394 ? -28.740 -11.326 14.413 1.00 54.34 394 SER A O 1
ATOM 3109 N N . HIS A 1 395 ? -28.173 -11.451 16.581 1.00 66.75 395 HIS A N 1
ATOM 3110 C CA . HIS A 1 395 ? -29.063 -10.402 17.062 1.00 66.75 395 HIS A CA 1
ATOM 3111 C C . HIS A 1 395 ? -28.215 -9.353 17.779 1.00 66.75 395 HIS A C 1
ATOM 3113 O O . HIS A 1 395 ? -27.848 -9.547 18.936 1.00 66.75 395 HIS A O 1
ATOM 3119 N N . SER A 1 396 ? -27.904 -8.245 17.100 1.00 76.44 396 SER A N 1
ATOM 3120 C CA . SER A 1 396 ? -27.166 -7.123 17.689 1.00 76.44 396 SER A CA 1
ATOM 3121 C C . SER A 1 396 ? -27.943 -6.544 18.879 1.00 76.44 396 SER A C 1
ATOM 3123 O O . SER A 1 396 ? -29.044 -6.008 18.721 1.00 76.44 396 SER A O 1
ATOM 3125 N N . ARG A 1 397 ? -27.379 -6.647 20.085 1.00 85.88 397 ARG A N 1
ATOM 3126 C CA . ARG A 1 397 ? -27.985 -6.164 21.336 1.00 85.88 397 ARG A CA 1
ATOM 3127 C C . ARG A 1 397 ? -27.445 -4.770 21.644 1.00 85.88 397 ARG A C 1
ATOM 3129 O O . ARG A 1 397 ? -26.235 -4.579 21.676 1.00 85.88 397 ARG A O 1
ATOM 3136 N N . VAL A 1 398 ? -28.323 -3.795 21.872 1.00 86.31 398 VAL A N 1
ATOM 3137 C CA . VAL A 1 398 ? -27.937 -2.381 22.030 1.00 86.31 398 VAL A CA 1
ATOM 3138 C C . VAL A 1 398 ? -28.167 -1.914 23.465 1.00 86.31 398 VAL A C 1
ATOM 3140 O O . VAL A 1 398 ? -29.295 -1.919 23.954 1.00 86.31 398 VAL A O 1
ATOM 3143 N N . PHE A 1 399 ? -27.106 -1.450 24.120 1.00 86.19 399 PHE A N 1
ATOM 3144 C CA . PHE A 1 399 ? -27.118 -0.898 25.474 1.00 86.19 399 PHE A CA 1
ATOM 3145 C C . PHE A 1 399 ? -26.768 0.594 25.430 1.00 86.19 399 PHE A C 1
ATOM 3147 O O . PHE A 1 399 ? -25.897 1.012 24.668 1.00 86.19 399 PHE A O 1
ATOM 3154 N N . LYS A 1 400 ? -27.435 1.408 26.254 1.00 86.19 400 LYS A N 1
ATOM 3155 C CA . LYS A 1 400 ? -27.198 2.857 26.358 1.00 86.19 400 LYS A CA 1
ATOM 3156 C C . LYS A 1 400 ? -27.007 3.265 27.813 1.00 86.19 400 LYS A C 1
ATOM 3158 O O . LYS A 1 400 ? -27.629 2.685 28.705 1.00 86.19 400 LYS A O 1
ATOM 3163 N N . ALA A 1 401 ? -26.194 4.292 28.047 1.00 69.88 401 ALA A N 1
ATOM 3164 C CA . ALA A 1 401 ? -26.033 4.875 29.377 1.00 69.88 401 ALA A CA 1
ATOM 3165 C C . ALA A 1 401 ? -27.396 5.323 29.950 1.00 69.88 401 ALA A C 1
ATOM 3167 O O . ALA A 1 401 ? -28.158 6.015 29.278 1.00 69.88 401 ALA A O 1
ATOM 3168 N N . GLY A 1 402 ? -27.718 4.898 31.177 1.00 62.59 402 GLY A N 1
ATOM 3169 C CA . GLY A 1 402 ? -29.008 5.172 31.830 1.00 62.59 402 GLY A CA 1
ATOM 3170 C C . GLY A 1 402 ? -30.184 4.282 31.393 1.00 62.59 402 GLY A C 1
ATOM 3171 O O . GLY A 1 402 ? -31.275 4.409 31.944 1.00 62.59 402 GLY A O 1
ATOM 3172 N N . GLY A 1 403 ? -29.990 3.362 30.442 1.00 52.59 403 GLY A N 1
ATOM 3173 C CA . GLY A 1 403 ? -31.024 2.414 30.027 1.00 52.59 403 GLY A CA 1
ATOM 3174 C C . GLY A 1 403 ? -31.257 1.312 31.062 1.00 52.59 403 GLY A C 1
ATOM 3175 O O . GLY A 1 403 ? -30.460 0.383 31.162 1.00 52.59 403 GLY A O 1
ATOM 3176 N N . SER A 1 404 ? -32.374 1.379 31.793 1.00 46.41 404 SER A N 1
ATOM 3177 C CA . SER A 1 404 ? -32.886 0.226 32.548 1.00 46.41 404 SER A CA 1
ATOM 3178 C C . SER A 1 404 ? -33.215 -0.943 31.606 1.00 46.41 404 SER A C 1
ATOM 3180 O O . SER A 1 404 ? -33.456 -0.750 30.414 1.00 46.41 404 SER A O 1
ATOM 3182 N N . HIS A 1 405 ? -33.223 -2.160 32.146 1.00 46.62 405 HIS A N 1
ATOM 3183 C CA . HIS A 1 405 ? -33.346 -3.421 31.414 1.00 46.62 405 HIS A CA 1
ATOM 3184 C C . HIS A 1 405 ? -34.680 -3.511 30.640 1.00 46.62 405 HIS A C 1
ATOM 3186 O O . HIS A 1 405 ? -35.696 -3.950 31.176 1.00 46.62 405 HIS A O 1
ATOM 3192 N N . VAL A 1 406 ? -34.679 -3.135 29.358 1.00 39.81 406 VAL A N 1
ATOM 3193 C CA . VAL A 1 406 ? -35.814 -3.331 28.444 1.00 39.81 406 VAL A CA 1
ATOM 3194 C C . VAL A 1 406 ? -35.339 -4.133 27.242 1.00 39.81 406 VAL A C 1
ATOM 3196 O O . VAL A 1 406 ? -34.699 -3.602 26.337 1.00 39.81 406 VAL A O 1
ATOM 3199 N N . SER A 1 407 ? -35.673 -5.424 27.223 1.00 37.88 407 SER A N 1
ATOM 3200 C CA . SER A 1 407 ? -35.506 -6.269 26.039 1.00 37.88 407 SER A CA 1
ATOM 3201 C C . SER A 1 407 ? -36.494 -5.835 24.957 1.00 37.88 407 SER A C 1
ATOM 3203 O O . SER A 1 407 ? -37.579 -6.401 24.831 1.00 37.88 407 SER A O 1
ATOM 3205 N N . SER A 1 408 ? -36.128 -4.831 24.161 1.00 35.81 408 SER A N 1
ATOM 3206 C CA . SER A 1 408 ? -36.860 -4.479 22.947 1.00 35.81 408 SER A CA 1
ATOM 3207 C C . SER A 1 408 ? -36.538 -5.488 21.843 1.00 35.81 408 SER A C 1
ATOM 3209 O O . SER A 1 408 ? -35.740 -5.223 20.944 1.00 35.81 408 SER A O 1
ATOM 3211 N N . THR A 1 409 ? -37.166 -6.664 21.904 1.00 34.62 409 THR A N 1
ATOM 3212 C CA . THR A 1 409 ? -37.282 -7.544 20.738 1.00 34.62 409 THR A CA 1
ATOM 3213 C C . THR A 1 409 ? -38.198 -6.865 19.725 1.00 34.62 409 THR A C 1
ATOM 3215 O O . THR A 1 409 ? -39.423 -6.958 19.807 1.00 34.62 409 THR A O 1
ATOM 3218 N N . THR A 1 410 ? -37.605 -6.163 18.756 1.00 34.38 410 THR A N 1
ATOM 3219 C CA . THR A 1 410 ? -38.323 -5.520 17.644 1.00 34.38 410 THR A CA 1
ATOM 3220 C C . THR A 1 410 ? -38.863 -6.586 16.686 1.00 34.38 410 THR A C 1
ATOM 3222 O O . THR A 1 410 ? -38.349 -6.809 15.593 1.00 34.38 410 THR A O 1
ATOM 3225 N N . ARG A 1 411 ? -39.898 -7.306 17.125 1.00 33.91 411 ARG A N 1
ATOM 3226 C CA . ARG A 1 411 ? -40.548 -8.374 16.370 1.00 33.91 411 ARG A CA 1
ATOM 3227 C C . ARG A 1 411 ? -41.489 -7.764 15.338 1.00 33.91 411 ARG A C 1
ATOM 3229 O O . ARG A 1 411 ? -42.623 -7.414 15.657 1.00 33.91 411 ARG A O 1
ATOM 3236 N N . THR A 1 412 ? -41.040 -7.699 14.090 1.00 32.72 412 THR A N 1
ATOM 3237 C CA . THR A 1 412 ? -41.857 -7.294 12.940 1.00 32.72 412 THR A CA 1
ATOM 3238 C C . THR A 1 412 ? -43.012 -8.285 12.740 1.00 32.72 412 THR A C 1
ATOM 3240 O O . THR A 1 412 ? -42.856 -9.335 12.117 1.00 32.72 412 THR A O 1
ATOM 3243 N N . GLN A 1 413 ? -44.186 -7.994 13.306 1.00 31.44 413 GLN A N 1
ATOM 3244 C CA . GLN A 1 413 ? -45.381 -8.813 13.103 1.00 31.44 413 GLN A CA 1
ATOM 3245 C C . GLN A 1 413 ? -45.961 -8.571 11.703 1.00 31.44 413 GLN A C 1
ATOM 3247 O O . GLN A 1 413 ? -46.497 -7.502 11.418 1.00 31.44 413 GLN A O 1
ATOM 3252 N N . LYS A 1 414 ? -45.917 -9.595 10.841 1.00 31.20 414 LYS A N 1
ATOM 3253 C CA . LYS A 1 414 ? -46.839 -9.695 9.699 1.00 31.20 414 LYS A CA 1
ATOM 3254 C C . LYS A 1 414 ? -48.253 -10.004 10.218 1.00 31.20 414 LYS A C 1
ATOM 3256 O O . LYS A 1 414 ? -48.382 -10.890 11.066 1.00 31.20 414 LYS A O 1
ATOM 3261 N N . PRO A 1 415 ? -49.309 -9.350 9.707 1.00 33.09 415 PRO A N 1
ATOM 3262 C CA . PRO A 1 415 ? -50.675 -9.647 10.114 1.00 33.09 415 PRO A CA 1
ATOM 3263 C C . PRO A 1 415 ? -51.239 -10.891 9.406 1.00 33.09 415 PRO A C 1
ATOM 3265 O O . PRO A 1 415 ? -51.163 -11.011 8.188 1.00 33.09 415 PRO A O 1
ATOM 3268 N N . GLY A 1 416 ? -51.870 -11.763 10.196 1.00 27.66 416 GLY A N 1
ATOM 3269 C CA . GLY A 1 416 ? -53.120 -12.457 9.857 1.00 27.66 416 GLY A CA 1
ATOM 3270 C C . GLY A 1 416 ? -53.158 -13.473 8.705 1.00 27.66 416 GLY A C 1
ATOM 3271 O O . GLY A 1 416 ? -53.377 -13.115 7.555 1.00 27.66 416 GLY A O 1
ATOM 3272 N N . ALA A 1 417 ? -53.206 -14.759 9.063 1.00 30.72 417 ALA A N 1
ATOM 3273 C CA . ALA A 1 417 ? -54.043 -15.744 8.372 1.00 30.72 417 ALA A CA 1
ATOM 3274 C C . ALA A 1 417 ? -54.641 -16.704 9.416 1.00 30.72 417 ALA A C 1
ATOM 3276 O O . ALA A 1 417 ? -53.910 -17.292 10.211 1.00 30.72 417 ALA A O 1
ATOM 3277 N N . ALA A 1 418 ? -55.970 -16.819 9.460 1.00 32.22 418 ALA A N 1
ATOM 3278 C CA . ALA A 1 418 ? -56.671 -17.664 10.425 1.00 32.22 418 ALA A CA 1
ATOM 3279 C C . ALA A 1 418 ? -56.807 -19.108 9.909 1.00 32.22 418 ALA A C 1
ATOM 3281 O O . ALA A 1 418 ? -57.173 -19.323 8.757 1.00 32.22 418 ALA A O 1
ATOM 3282 N N . GLY A 1 419 ? -56.574 -20.095 10.778 1.00 28.95 419 GLY A N 1
ATOM 3283 C CA . GLY A 1 419 ? -56.729 -21.524 10.486 1.00 28.95 419 GLY A CA 1
ATOM 3284 C C . GLY A 1 419 ? -56.992 -22.303 11.776 1.00 28.95 419 GLY A C 1
ATOM 3285 O O . GLY A 1 419 ? -56.351 -22.053 12.793 1.00 28.95 419 GLY A O 1
ATOM 3286 N N . ARG A 1 420 ? -58.001 -23.179 11.772 1.00 30.09 420 ARG A N 1
ATOM 3287 C CA . ARG A 1 420 ? -58.682 -23.682 12.980 1.00 30.09 420 ARG A CA 1
ATOM 3288 C C . ARG A 1 420 ? -58.261 -25.118 13.345 1.00 30.09 420 ARG A C 1
ATOM 3290 O O . ARG A 1 420 ? -58.194 -25.958 12.463 1.00 30.09 420 ARG A O 1
ATOM 3297 N N . ALA A 1 421 ? -58.154 -25.370 14.654 1.00 28.97 421 ALA A N 1
ATOM 3298 C CA . ALA A 1 421 ? -58.469 -26.617 15.378 1.00 28.97 421 ALA A CA 1
ATOM 3299 C C . ALA A 1 421 ? -57.769 -27.961 15.040 1.00 28.97 421 ALA A C 1
ATOM 3301 O O . ALA A 1 421 ? -57.987 -28.536 13.982 1.00 28.97 421 ALA A O 1
ATOM 3302 N N . ALA A 1 422 ? -57.142 -28.568 16.061 1.00 27.86 422 ALA A N 1
ATOM 3303 C CA . ALA A 1 422 ? -57.575 -29.847 16.664 1.00 27.86 422 ALA A CA 1
ATOM 3304 C C . ALA A 1 422 ? -56.877 -30.079 18.031 1.00 27.86 422 ALA A C 1
ATOM 3306 O O . ALA A 1 422 ? -55.897 -29.406 18.345 1.00 27.86 422 ALA A O 1
ATOM 3307 N N . ALA A 1 423 ? -57.418 -30.978 18.864 1.00 28.14 423 ALA A N 1
ATOM 3308 C CA . ALA A 1 423 ? -57.072 -31.171 20.286 1.00 28.14 423 ALA A CA 1
ATOM 3309 C C . ALA A 1 423 ? -56.267 -32.488 20.552 1.00 28.14 423 ALA A C 1
ATOM 3311 O O . ALA A 1 423 ? -56.032 -33.235 19.602 1.00 28.14 423 ALA A O 1
ATOM 3312 N N . PRO A 1 424 ? -55.791 -32.773 21.790 1.00 48.84 424 PRO A N 1
ATOM 3313 C CA . PRO A 1 424 ? -54.603 -33.615 22.022 1.00 48.84 424 PRO A CA 1
ATOM 3314 C C . PRO A 1 424 ? -54.849 -35.071 22.478 1.00 48.84 424 PRO A C 1
ATOM 3316 O O . PRO A 1 424 ? -55.791 -35.354 23.214 1.00 48.84 424 PRO A O 1
ATOM 3319 N N . VAL A 1 425 ? -53.901 -35.957 22.132 1.00 28.52 425 VAL A N 1
ATOM 3320 C CA . VAL A 1 425 ? -53.676 -37.351 22.604 1.00 28.52 425 VAL A CA 1
ATOM 3321 C C . VAL A 1 425 ? -52.164 -37.638 22.394 1.00 28.52 425 VAL A C 1
ATOM 3323 O O . VAL A 1 425 ? -51.636 -37.168 21.391 1.00 28.52 425 VAL A O 1
ATOM 3326 N N . SER A 1 426 ? -51.357 -38.326 23.220 1.00 28.67 426 SER A N 1
ATOM 3327 C CA . SER A 1 426 ? -51.487 -39.014 24.529 1.00 28.67 426 SER A CA 1
ATOM 3328 C C . SER A 1 426 ? -50.184 -38.864 25.360 1.00 28.67 426 SER A C 1
ATOM 3330 O O . SER A 1 426 ? -49.190 -38.334 24.870 1.00 28.67 426 SER A O 1
ATOM 3332 N N . ALA A 1 427 ? -50.152 -39.364 26.606 1.00 28.44 427 ALA A N 1
ATOM 3333 C CA . ALA A 1 427 ? -48.971 -39.357 27.485 1.00 28.44 427 ALA A CA 1
ATOM 3334 C C . ALA A 1 427 ? -48.117 -40.651 27.442 1.00 28.44 427 ALA A C 1
ATOM 3336 O O . ALA A 1 427 ? -48.599 -41.713 27.066 1.00 28.44 427 ALA A O 1
ATOM 3337 N N . ALA A 1 428 ? -46.892 -40.531 27.977 1.00 30.50 428 ALA A N 1
ATOM 3338 C CA . ALA A 1 428 ? -46.059 -41.563 28.618 1.00 30.50 428 ALA A CA 1
ATOM 3339 C C . ALA A 1 428 ? -45.480 -42.749 27.806 1.00 30.50 428 ALA A C 1
ATOM 3341 O O . ALA A 1 428 ? -46.166 -43.713 27.491 1.00 30.50 428 ALA A O 1
ATOM 3342 N N . ALA A 1 429 ? -44.140 -42.792 27.736 1.00 28.48 429 ALA A N 1
ATOM 3343 C CA . ALA A 1 429 ? -43.366 -44.015 27.990 1.00 28.48 429 ALA A CA 1
ATOM 3344 C C . ALA A 1 429 ? -41.937 -43.686 28.479 1.00 28.48 429 ALA A C 1
ATOM 3346 O O . ALA A 1 429 ? -41.077 -43.273 27.706 1.00 28.48 429 ALA A O 1
ATOM 3347 N N . ARG A 1 430 ? -41.653 -43.907 29.772 1.00 33.16 430 ARG A N 1
ATOM 3348 C CA . ARG A 1 430 ? -40.270 -44.037 30.270 1.00 33.16 430 ARG A CA 1
ATOM 3349 C C . ARG A 1 430 ? -39.732 -45.412 29.866 1.00 33.16 430 ARG A C 1
ATOM 3351 O O . ARG A 1 430 ? -40.359 -46.408 30.220 1.00 33.16 430 ARG A O 1
ATOM 3358 N N . ARG A 1 431 ? -38.521 -45.489 29.307 1.00 28.14 431 ARG A N 1
ATOM 3359 C CA . ARG A 1 431 ? -37.636 -46.655 29.483 1.00 28.14 431 ARG A CA 1
ATOM 3360 C C . ARG A 1 431 ? -36.188 -46.207 29.684 1.00 28.14 431 ARG A C 1
ATOM 3362 O O . ARG A 1 431 ? -35.601 -45.592 28.804 1.00 28.14 431 ARG A O 1
ATOM 3369 N N . ARG A 1 432 ? -35.638 -46.535 30.856 1.00 30.06 432 ARG A N 1
ATOM 3370 C CA . ARG A 1 432 ? -34.197 -46.735 31.057 1.00 30.06 432 ARG A CA 1
ATOM 3371 C C . ARG A 1 432 ? -33.892 -48.201 30.763 1.00 30.06 432 ARG A C 1
ATOM 3373 O O . ARG A 1 432 ? -34.673 -49.055 31.177 1.00 30.06 432 ARG A O 1
ATOM 3380 N N . THR A 1 433 ? -32.732 -48.464 30.182 1.00 30.42 433 THR A N 1
ATOM 3381 C CA . THR A 1 433 ? -32.006 -49.736 30.302 1.00 30.42 433 THR A CA 1
ATOM 3382 C C . THR A 1 433 ? -30.520 -49.409 30.266 1.00 30.42 433 THR A C 1
ATOM 3384 O O . THR A 1 433 ? -30.042 -48.883 29.265 1.00 30.42 433 THR A O 1
ATOM 3387 N N . ASP A 1 434 ? -29.828 -49.678 31.370 1.00 26.72 434 ASP A N 1
ATOM 3388 C CA . ASP A 1 434 ? -28.373 -49.567 31.498 1.00 26.72 434 ASP A CA 1
ATOM 3389 C C . ASP A 1 434 ? -27.680 -50.877 31.077 1.00 26.72 434 ASP A C 1
ATOM 3391 O O . ASP A 1 434 ? -28.312 -51.936 31.078 1.00 26.72 434 ASP A O 1
ATOM 3395 N N . SER A 1 435 ? -26.355 -50.808 30.869 1.00 27.67 435 SER A N 1
ATOM 3396 C CA . SER A 1 435 ? -25.396 -51.931 30.725 1.00 27.67 435 SER A CA 1
ATOM 3397 C C . SER A 1 435 ? -25.475 -52.728 29.392 1.00 27.67 435 SER A C 1
ATOM 3399 O O . SER A 1 435 ? -26.511 -52.740 28.742 1.00 27.67 435 SER A O 1
ATOM 3401 N N . ILE A 1 436 ? -24.412 -53.356 28.853 1.00 29.14 436 ILE A N 1
ATOM 3402 C CA . ILE A 1 436 ? -23.185 -53.928 29.453 1.00 29.14 436 ILE A CA 1
ATOM 3403 C C . ILE A 1 436 ? -21.915 -53.677 28.593 1.00 29.14 436 ILE A C 1
ATOM 3405 O O . ILE A 1 436 ? -21.964 -53.694 27.369 1.00 29.14 436 ILE A O 1
ATOM 3409 N N . VAL A 1 437 ? -20.791 -53.492 29.303 1.00 28.92 437 VAL A N 1
ATOM 3410 C CA . VAL A 1 437 ? -19.358 -53.790 29.025 1.00 28.92 437 VAL A CA 1
ATOM 3411 C C . VAL A 1 437 ? -18.937 -54.363 27.653 1.00 28.92 437 VAL A C 1
ATOM 3413 O O . VAL A 1 437 ? -19.452 -55.376 27.193 1.00 28.92 437 VAL A O 1
ATOM 3416 N N . GLY A 1 438 ? -17.827 -53.822 27.127 1.00 27.36 438 GLY A N 1
ATOM 3417 C CA . GLY A 1 438 ? -16.965 -54.453 26.117 1.00 27.36 438 GLY A CA 1
ATOM 3418 C C . GLY A 1 438 ? -15.523 -53.930 26.204 1.00 27.36 438 GLY A C 1
ATOM 3419 O O . GLY A 1 438 ? -15.164 -52.987 25.507 1.00 27.36 438 GLY A O 1
ATOM 3420 N N . GLU A 1 439 ? -14.708 -54.508 27.089 1.00 29.58 439 GLU A N 1
ATOM 3421 C CA . GLU A 1 439 ? -13.314 -54.107 27.341 1.00 29.58 439 GLU A CA 1
ATOM 3422 C C . GLU A 1 439 ? -12.325 -55.043 26.621 1.00 29.58 439 GLU A C 1
ATOM 3424 O O . GLU A 1 439 ? -12.396 -56.258 26.793 1.00 29.58 439 GLU A O 1
ATOM 3429 N N . VAL A 1 440 ? -11.367 -54.491 25.859 1.00 31.98 440 VAL A N 1
ATOM 3430 C CA . VAL A 1 440 ? -10.187 -55.230 25.367 1.00 31.98 440 VAL A CA 1
ATOM 3431 C C . VAL A 1 440 ? -8.918 -54.384 25.537 1.00 31.98 440 VAL A C 1
ATOM 3433 O O . VAL A 1 440 ? -8.606 -53.500 24.743 1.00 31.98 440 VAL A O 1
ATOM 3436 N N . SER A 1 441 ? -8.172 -54.700 26.595 1.00 32.94 441 SER A N 1
ATOM 3437 C CA . SER A 1 441 ? -6.739 -54.400 26.759 1.00 32.94 441 SER A CA 1
ATOM 3438 C C . SER A 1 441 ? -5.870 -55.261 25.812 1.00 32.94 441 SER A C 1
ATOM 3440 O O . SER A 1 441 ? -6.329 -56.310 25.378 1.00 32.94 441 SER A O 1
ATOM 3442 N N . ALA A 1 442 ? -4.579 -55.010 25.533 1.00 34.00 442 ALA A N 1
ATOM 3443 C CA . ALA A 1 442 ? -3.711 -53.820 25.611 1.00 34.00 442 ALA A CA 1
ATOM 3444 C C . ALA A 1 442 ? -2.274 -54.183 25.112 1.00 34.00 442 ALA A C 1
ATOM 3446 O O . ALA A 1 442 ? -1.963 -55.356 24.933 1.00 34.00 442 ALA A O 1
ATOM 3447 N N . ARG A 1 443 ? -1.375 -53.174 25.083 1.00 32.22 443 ARG A N 1
ATOM 3448 C CA . ARG A 1 443 ? 0.111 -53.221 25.263 1.00 32.22 443 ARG A CA 1
ATOM 3449 C C . ARG A 1 443 ? 1.079 -53.578 24.112 1.00 32.22 443 ARG A C 1
ATOM 3451 O O . ARG A 1 443 ? 0.942 -54.577 23.425 1.00 32.22 443 ARG A O 1
ATOM 3458 N N . GLY A 1 444 ? 2.194 -52.820 24.114 1.00 27.33 444 GLY A N 1
ATOM 3459 C CA . GLY A 1 444 ? 3.512 -53.152 23.530 1.00 27.33 444 GLY A CA 1
ATOM 3460 C C . GLY A 1 444 ? 4.006 -52.119 22.502 1.00 27.33 444 GLY A C 1
ATOM 3461 O O . GLY A 1 444 ? 3.728 -52.291 21.329 1.00 27.33 444 GLY A O 1
ATOM 3462 N N . ALA A 1 445 ? 4.658 -50.982 22.791 1.00 32.06 445 ALA A N 1
ATOM 3463 C CA . ALA A 1 445 ? 5.522 -50.505 23.889 1.00 32.06 445 ALA A CA 1
ATOM 3464 C C . ALA A 1 445 ? 7.016 -50.929 23.844 1.00 32.06 445 ALA A C 1
ATOM 3466 O O . ALA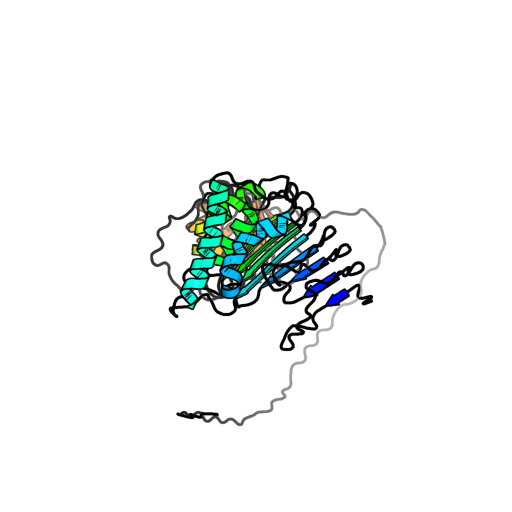 A 1 445 ? 7.392 -51.909 24.482 1.00 32.06 445 ALA A O 1
ATOM 3467 N N . ARG A 1 446 ? 7.855 -50.120 23.160 1.00 30.88 446 ARG A N 1
ATOM 3468 C CA . ARG A 1 446 ? 9.293 -49.757 23.388 1.00 30.88 446 ARG A CA 1
ATOM 3469 C C . ARG A 1 446 ? 9.792 -49.047 22.109 1.00 30.88 446 ARG A C 1
ATOM 3471 O O . ARG A 1 446 ? 9.521 -49.554 21.033 1.00 30.88 446 ARG A O 1
ATOM 3478 N N . ARG A 1 447 ? 10.381 -47.842 22.071 1.00 36.34 447 ARG A N 1
ATOM 3479 C CA . ARG A 1 447 ? 11.262 -47.042 22.960 1.00 36.34 447 ARG A CA 1
ATOM 3480 C C . ARG A 1 447 ? 12.732 -47.486 22.959 1.00 36.34 447 ARG A C 1
ATOM 3482 O O . ARG A 1 447 ? 13.109 -48.332 23.761 1.00 36.34 447 ARG A O 1
ATOM 3489 N N . SER A 1 448 ? 13.549 -46.785 22.171 1.00 28.80 448 SER A N 1
ATOM 3490 C CA . SER A 1 448 ? 14.985 -46.574 22.415 1.00 28.80 448 SER A CA 1
ATOM 3491 C C . SER A 1 448 ? 15.444 -45.264 21.763 1.00 28.80 448 SER A C 1
ATOM 3493 O O . SER A 1 448 ? 15.446 -45.127 20.543 1.00 28.80 448 SER A O 1
ATOM 3495 N N . THR A 1 449 ? 15.808 -44.296 22.595 1.00 34.41 449 THR A N 1
ATOM 3496 C CA . THR A 1 449 ? 16.671 -43.160 22.246 1.00 34.41 449 THR A CA 1
ATOM 3497 C C . THR A 1 449 ? 18.124 -43.615 22.245 1.00 34.41 449 THR A C 1
ATOM 3499 O O . THR A 1 449 ? 18.489 -44.310 23.188 1.00 34.41 449 THR A O 1
ATOM 3502 N N . GLU A 1 450 ? 18.958 -43.127 21.327 1.00 28.88 450 GLU A N 1
ATOM 3503 C CA . GLU A 1 450 ? 20.339 -42.743 21.661 1.00 28.88 450 GLU A CA 1
ATOM 3504 C C . GLU A 1 450 ? 20.963 -41.837 20.591 1.00 28.88 450 GLU A C 1
ATOM 3506 O O . GLU A 1 450 ? 20.374 -41.608 19.533 1.00 28.88 450 GLU A O 1
ATOM 3511 N N . SER A 1 451 ? 22.101 -41.229 20.924 1.00 28.36 451 SER A N 1
ATOM 3512 C CA . SER A 1 451 ? 22.732 -40.143 20.173 1.00 28.36 451 SER A CA 1
ATOM 3513 C C . SER A 1 451 ? 24.063 -40.568 19.548 1.00 28.36 451 SER A C 1
ATOM 3515 O O . SER A 1 451 ? 24.727 -41.467 20.056 1.00 28.36 451 SER A O 1
ATOM 3517 N N . SER A 1 452 ? 24.488 -39.867 18.487 1.00 28.25 452 SER A N 1
ATOM 3518 C CA . SER A 1 452 ? 25.792 -39.167 18.399 1.00 28.25 452 SER A CA 1
ATOM 3519 C C . SER A 1 452 ? 26.388 -39.076 16.979 1.00 28.25 452 SER A C 1
ATOM 3521 O O . SER A 1 452 ? 26.368 -40.015 16.196 1.00 28.25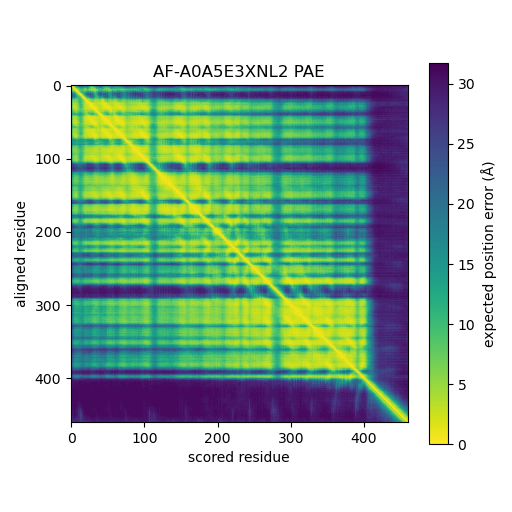 452 SER A O 1
ATOM 3523 N N . THR A 1 453 ? 26.987 -37.906 16.718 1.00 30.50 453 THR A N 1
ATOM 3524 C CA . THR A 1 453 ? 28.192 -37.639 15.897 1.00 30.50 453 THR A CA 1
ATOM 3525 C C . THR A 1 453 ? 28.311 -38.017 14.406 1.00 30.50 453 THR A C 1
ATOM 3527 O O . THR A 1 453 ? 28.286 -39.172 14.012 1.00 30.50 453 THR A O 1
ATOM 3530 N N . ASN A 1 454 ? 28.730 -36.989 13.651 1.00 29.83 454 ASN A N 1
ATOM 3531 C CA . ASN A 1 454 ? 29.732 -36.991 12.569 1.00 29.83 454 ASN A CA 1
ATOM 3532 C C . ASN A 1 454 ? 29.478 -37.808 11.284 1.00 29.83 454 ASN A C 1
ATOM 3534 O O . ASN A 1 454 ? 29.724 -39.006 11.220 1.00 29.83 454 ASN A O 1
ATOM 3538 N N . GLY A 1 455 ? 29.197 -37.092 10.187 1.00 27.70 455 GLY A N 1
ATOM 3539 C CA . GLY A 1 455 ? 29.245 -37.613 8.815 1.00 27.70 455 GLY A CA 1
ATOM 3540 C C . GLY A 1 455 ? 29.605 -36.518 7.806 1.00 27.70 455 GLY A C 1
ATOM 3541 O O . GLY A 1 455 ? 28.761 -35.709 7.434 1.00 27.70 455 GLY A O 1
ATOM 3542 N N . ARG A 1 456 ? 30.874 -36.469 7.383 1.00 28.06 456 ARG A N 1
ATOM 3543 C CA . ARG A 1 456 ? 31.438 -35.475 6.451 1.00 28.06 456 ARG A CA 1
ATOM 3544 C C . ARG A 1 456 ? 31.672 -36.134 5.086 1.00 28.06 456 ARG A C 1
ATOM 3546 O O . ARG A 1 456 ? 32.508 -37.024 4.999 1.00 28.06 456 ARG A O 1
ATOM 3553 N N . SER A 1 457 ? 31.004 -35.662 4.033 1.00 29.69 457 SER A N 1
ATOM 3554 C CA . SER A 1 457 ? 31.342 -35.969 2.627 1.00 29.69 457 SER A CA 1
ATOM 3555 C C . SER A 1 457 ? 30.810 -34.847 1.723 1.00 29.69 457 SER A C 1
ATOM 3557 O O . SER A 1 457 ? 29.600 -34.664 1.650 1.00 29.69 457 SER A O 1
ATOM 3559 N N . THR A 1 458 ? 31.612 -33.948 1.147 1.00 37.25 458 THR A N 1
ATOM 3560 C CA . THR A 1 458 ? 32.529 -34.158 0.003 1.00 37.25 458 THR A CA 1
ATOM 3561 C C . THR A 1 458 ? 31.929 -34.986 -1.133 1.00 37.25 458 THR A C 1
ATOM 3563 O O . THR A 1 458 ? 32.052 -36.209 -1.140 1.00 37.25 458 THR A O 1
ATOM 3566 N N . TRP A 1 459 ? 31.385 -34.291 -2.129 1.00 33.22 459 TRP A N 1
ATOM 3567 C CA . TRP A 1 459 ? 31.334 -34.741 -3.519 1.00 33.22 459 TRP A CA 1
ATOM 3568 C C . TRP A 1 459 ? 31.980 -33.659 -4.397 1.00 33.22 459 TRP A C 1
ATOM 3570 O O . TRP A 1 459 ? 32.106 -32.518 -3.951 1.00 33.22 459 TRP A O 1
ATOM 3580 N N . ARG A 1 460 ? 32.517 -34.084 -5.544 1.00 35.53 460 ARG A N 1
ATOM 3581 C CA . ARG A 1 460 ? 33.463 -33.329 -6.385 1.00 35.53 460 ARG A CA 1
ATOM 3582 C C . ARG A 1 460 ? 32.810 -32.211 -7.190 1.00 35.53 460 ARG A C 1
ATOM 3584 O O . ARG A 1 460 ? 31.654 -32.421 -7.610 1.00 35.53 460 ARG A O 1
#

Solvent-accessible surface area (backbone atoms only — not comparable to full-atom values): 25892 Å² total; per-residue (Å²): 136,87,87,51,36,63,48,70,69,74,69,96,71,94,63,89,77,82,65,82,54,55,60,38,78,39,71,63,22,34,37,41,36,45,62,67,52,62,54,87,94,29,46,21,38,22,57,47,18,33,34,42,37,34,38,57,56,61,68,36,66,50,34,77,50,25,25,37,42,36,40,49,38,55,65,58,56,57,82,32,19,87,30,62,57,41,48,57,61,60,50,61,68,34,67,52,28,33,32,44,36,41,36,40,42,24,86,62,30,67,56,70,83,43,91,65,61,34,50,32,54,56,44,27,52,51,34,42,49,53,50,47,53,40,43,76,72,66,49,80,50,36,76,32,79,46,27,30,34,44,36,40,37,27,34,36,56,48,17,93,80,29,45,63,50,56,51,51,47,41,38,59,51,69,36,46,44,45,78,47,29,46,38,36,41,36,39,36,24,39,37,90,57,88,54,60,68,45,41,55,54,47,51,69,44,70,78,29,94,40,43,46,29,40,38,40,36,40,40,40,104,50,37,37,38,34,43,39,34,62,45,88,90,47,76,31,30,37,37,42,34,31,50,71,81,43,75,61,64,46,57,59,58,48,49,72,42,26,42,77,67,30,63,74,32,26,32,40,36,41,36,42,68,40,72,95,62,80,80,80,79,70,98,68,82,81,67,81,74,59,43,47,33,71,39,27,32,32,39,40,34,37,27,56,50,55,59,55,33,51,50,60,64,41,37,46,54,84,45,42,33,36,39,36,39,36,18,76,57,76,52,70,69,36,47,44,50,31,36,49,54,46,59,70,48,96,63,66,19,58,33,37,34,41,32,41,40,43,90,53,81,51,73,67,56,56,56,50,47,46,59,74,49,42,50,37,72,34,12,53,29,30,36,43,48,58,36,32,84,84,48,99,62,88,64,76,42,79,46,44,61,91,61,70,97,68,89,79,75,84,72,83,78,78,82,88,83,91,83,82,89,86,86,93,86,87,83,89,84,90,80,88,84,81,88,81,91,87,88,82,88,82,90,86,92,82,92,84,89,88,88,82,84,89,88,88,77,91,80,135

Nearest PDB structures (foldseek):
  3tsr-assembly1_E  TM=3.083E-01  e=6.092E-04  Mus musculus
  4k17-assembly1_A  TM=2.974E-01  e=7.228E-02  Mus musculus
  4k17-assembly2_B  TM=2.731E-01  e=2.274E-02  Mus musculus
  5w40-assembly4_D  TM=4.870E-01  e=9.018E+00  Ralstonia solanacearum
  2y0c-assembly1_B  TM=3.021E-01  e=3.648E+00  Burkholderia cepacia

Radius of gyration: 30.84 Å; Cα contacts (8 Å, |Δi|>4): 861; chains: 1; bounding box: 92×77×79 Å